Protein AF-A0AAU4DYB0-F1 (afdb_monomer)

Mean predicted aligned error: 20.47 Å

pLDDT: mean 77.3, std 21.31, range [27.08, 97.44]

Radius of gyration: 30.32 Å; Cα contacts (8 Å, |Δi|>4): 543; chains: 1; bounding box: 89×80×76 Å

Sequence (434 aa):
MTATPPLADAPSQAGVGPLWAEAFLGAVAAAVGSHRTRLEATRKMPHTAYTGQLDTSRPGQLLCSVTLPGAPKARTTIVVGALTETQWDEVAAALPAHPGILGAVQTGRVHLGLLEPKHTAGHPLLPTEFSFDCTAHPAAAAGPGGFFCQHAAVLAHALASRIRQQPAALLTLRGCSQGRLQAKVRTARLSAGAPRPRPAVAAPAPTAADKLVPHPSSGTTREPEMVPPPGSVPAALLFQQWQPAPTGGYEAALPTAPVLPPPVPGVSPALDTIVADAAARARAALSSRTIEVGLTPLTDAIRHLATPQGARLADDVAERLGRTPAEVRRLVVAHRHGGPAGVQAADSLAEADPESVAAAAAAITAAQPTARGSLTAEGNALTAGGAQVRLGHDGRWHPFVAIHGGSWQPVAGASAEPATAFRAARTARLAAPR

Foldseek 3Di:
DDDDDDDDDFDDQLVLLLVLLVVLLVLVCVQQPPCNVLLVVLLPPDLVQWDDDFDLVDAQKTWTWGHDVPDDIKIKIKGFAADDPVLLLQQLLLQVVPVVQLVQLLVLHHGPCLQPCNSRNNDHLRGNAIAMDMPVQDCVNADPRGDCDSRVSSSSSNQSVVSSVPVQSSVSNNPAGSVRSNVSNVVSCVVVVPPDDDDDDDDDDDDDDDDDDDDDDDDDDDDDDDDDDPPDDDVVVVVVPDDDDDPPDDPDPPPDDPPDPDDDPPDDPCPVVVVVVVVVQVVVCVVVVDHPPDQDPLLVLLVSCLDPVSVVCLCVVCVVVVHDSVLSVLLNVLCVAPNSQSSVQQPDAAADDPVVVVVLVVLLCVLPVVCPPQWDDDGQWIDGDQKIWGQTPVLWTWIWGADPPRHTHTDHQIGNRSNRSSVRRVVVNVVDDD

Secondary structure (DSSP, 8-state):
--PPPPPPPPPPHHHHHHHHHHHHHHHHHHHTGGGHHHHHHHTTS-GGGB-S--EEEETTEEEEEE--TTS--EEEEEEE-PPPHHHHHHHHHHGGG-HHHHHHHHTT---GGGGSGGGTTT--SS-S-EEEEETTB-GGGSBTTB---HHHHHHHHHHHHHHHH-THHHHHHTT--HHHHHHHHHHHHHHHT-----PPP---------------------PPP-PPPTTPPPHHHHHHT-PPPP---------PPP-PPP--TTS-TTHHHHHHHHHHHHHHHHHHS-------HHHHHHHHHTSTTGGGGHHHHHHHTT--HHHHHHHHHHHHHHHHHHHHHHH-PPP--HHHHHHHHHHHHHH-GGGTTT-EEETTEEEETTEEEEE-TTS-EEEEEE-TTS-EEE-S--BSSHHHHHHHHHHHHHHS--

Structure (mmCIF, N/CA/C/O backbone):
data_AF-A0AAU4DYB0-F1
#
_entry.id   AF-A0AAU4DYB0-F1
#
loop_
_atom_site.group_PDB
_atom_site.id
_atom_site.type_symbol
_atom_site.label_atom_id
_atom_site.label_alt_id
_atom_site.label_comp_id
_atom_site.label_asym_id
_atom_site.label_entity_id
_atom_site.label_seq_id
_atom_site.pdbx_PDB_ins_code
_atom_site.Cartn_x
_atom_site.Cartn_y
_atom_site.Cartn_z
_atom_site.occupancy
_atom_site.B_iso_or_equiv
_atom_site.auth_seq_id
_atom_site.auth_comp_id
_atom_site.auth_asym_id
_atom_site.auth_atom_id
_atom_site.pdbx_PDB_model_num
ATOM 1 N N . MET A 1 1 ? 25.338 -52.868 -13.876 1.00 38.69 1 MET A N 1
ATOM 2 C CA . MET A 1 1 ? 24.419 -52.101 -13.008 1.00 38.69 1 MET A CA 1
ATOM 3 C C . MET A 1 1 ? 25.255 -51.123 -12.206 1.00 38.69 1 MET A C 1
ATOM 5 O O . MET A 1 1 ? 26.167 -51.566 -11.525 1.00 38.69 1 MET A O 1
ATOM 9 N N . THR A 1 2 ? 24.970 -49.830 -12.298 1.00 32.09 2 THR A N 1
ATOM 10 C CA . THR A 1 2 ? 25.638 -48.770 -11.528 1.00 32.09 2 THR A CA 1
ATOM 11 C C . THR A 1 2 ? 24.550 -47.785 -11.127 1.00 32.09 2 THR A C 1
ATOM 13 O O . THR A 1 2 ? 23.931 -47.166 -11.989 1.00 32.09 2 THR A O 1
ATOM 16 N N . ALA A 1 3 ? 24.225 -47.740 -9.836 1.00 29.42 3 ALA A N 1
ATOM 17 C CA . ALA A 1 3 ? 23.073 -46.991 -9.350 1.00 29.42 3 ALA A CA 1
ATOM 18 C C . ALA A 1 3 ? 23.334 -45.481 -9.405 1.00 29.42 3 ALA A C 1
ATOM 20 O O . ALA A 1 3 ? 24.385 -45.005 -8.977 1.00 29.42 3 ALA A O 1
ATOM 21 N N . THR A 1 4 ? 22.357 -44.729 -9.910 1.00 27.08 4 THR A N 1
ATOM 22 C CA . THR A 1 4 ? 22.338 -43.267 -9.823 1.00 27.08 4 THR A CA 1
ATOM 23 C C . THR A 1 4 ? 22.327 -42.854 -8.345 1.00 27.08 4 THR A C 1
ATOM 25 O O . THR A 1 4 ? 21.525 -43.408 -7.589 1.00 27.08 4 THR A O 1
ATOM 28 N N . PRO A 1 5 ? 23.168 -41.901 -7.899 1.00 32.38 5 PRO A N 1
ATOM 29 C CA . PRO A 1 5 ? 23.032 -41.349 -6.556 1.00 32.38 5 PRO A CA 1
ATOM 30 C C . PRO A 1 5 ? 21.664 -40.656 -6.424 1.00 32.38 5 PRO A C 1
ATOM 32 O O . PRO A 1 5 ? 21.188 -40.069 -7.402 1.00 32.38 5 PRO A O 1
ATOM 35 N N . PRO A 1 6 ? 21.012 -40.701 -5.248 1.00 30.92 6 PRO A N 1
ATOM 36 C CA . PRO A 1 6 ? 19.753 -39.995 -5.048 1.00 30.92 6 PRO A CA 1
ATOM 37 C C . PRO A 1 6 ? 19.954 -38.492 -5.268 1.00 30.92 6 PRO A C 1
ATOM 39 O O . PRO A 1 6 ? 20.982 -37.930 -4.880 1.00 30.92 6 PRO A O 1
ATOM 42 N N . LEU A 1 7 ? 18.967 -37.828 -5.880 1.00 34.56 7 LEU A N 1
ATOM 43 C CA . LEU A 1 7 ? 18.946 -36.366 -5.909 1.00 34.56 7 LEU A CA 1
ATOM 44 C C . LEU A 1 7 ? 18.935 -35.869 -4.461 1.00 34.56 7 LEU A C 1
ATOM 46 O O . LEU A 1 7 ? 18.118 -36.329 -3.666 1.00 34.56 7 LEU A O 1
ATOM 50 N N . ALA A 1 8 ? 19.828 -34.935 -4.133 1.00 35.34 8 ALA A N 1
ATOM 51 C CA . ALA A 1 8 ? 19.857 -34.323 -2.811 1.00 35.34 8 ALA A CA 1
ATOM 52 C C . ALA A 1 8 ? 18.489 -33.699 -2.493 1.00 35.34 8 ALA A C 1
ATOM 54 O O . ALA A 1 8 ? 17.951 -32.948 -3.315 1.00 35.34 8 ALA A O 1
ATOM 55 N N . ASP A 1 9 ? 17.941 -34.018 -1.317 1.00 35.91 9 ASP A N 1
ATOM 56 C CA . ASP A 1 9 ? 16.615 -33.562 -0.906 1.00 35.91 9 ASP A CA 1
ATOM 57 C C . ASP A 1 9 ? 16.489 -32.043 -1.036 1.00 35.91 9 ASP A C 1
ATOM 59 O O . ASP A 1 9 ? 17.274 -31.273 -0.472 1.00 35.91 9 ASP A O 1
ATOM 63 N N . ALA A 1 10 ? 15.473 -31.604 -1.783 1.00 45.34 10 ALA A N 1
ATOM 64 C CA . ALA A 1 10 ? 15.176 -30.188 -1.918 1.00 45.34 10 ALA A CA 1
ATOM 65 C C . ALA A 1 10 ? 14.895 -29.616 -0.515 1.00 45.34 10 ALA A C 1
ATOM 67 O O . ALA A 1 10 ? 14.030 -30.149 0.190 1.00 45.34 10 ALA A O 1
ATOM 68 N N . PRO A 1 11 ? 15.600 -28.553 -0.082 1.00 45.78 11 PRO A N 1
ATOM 69 C CA . PRO A 1 11 ? 15.530 -28.102 1.298 1.00 45.78 11 PRO A CA 1
ATOM 70 C C . PRO A 1 11 ? 14.094 -27.748 1.672 1.00 45.78 11 PRO A C 1
ATOM 72 O O . PRO A 1 11 ? 13.383 -27.075 0.918 1.00 45.78 11 PRO A O 1
ATOM 75 N N . SER A 1 12 ? 13.680 -28.204 2.857 1.00 48.53 12 SER A N 1
ATOM 76 C CA . SER A 1 12 ? 12.345 -27.936 3.388 1.00 48.53 12 SER A CA 1
ATOM 77 C C . SER A 1 12 ? 12.027 -26.437 3.328 1.00 48.53 12 SER A C 1
ATOM 79 O O . SER A 1 12 ? 12.914 -25.589 3.446 1.00 48.53 12 SER A O 1
ATOM 81 N N . GLN A 1 13 ? 10.752 -26.087 3.148 1.00 55.53 13 GLN A N 1
ATOM 82 C CA . GLN A 1 13 ? 10.346 -24.701 2.865 1.00 55.53 13 GLN A CA 1
ATOM 83 C C . GLN A 1 13 ? 10.822 -23.690 3.926 1.00 55.53 13 GLN A C 1
ATOM 85 O O . GLN A 1 13 ? 11.095 -22.539 3.591 1.00 55.53 13 GLN A O 1
ATOM 90 N N . ALA A 1 14 ? 10.998 -24.133 5.176 1.00 54.62 14 ALA A N 1
ATOM 91 C CA . ALA A 1 14 ? 11.567 -23.336 6.262 1.00 54.62 14 ALA A CA 1
ATOM 92 C C . ALA A 1 14 ? 13.021 -22.879 5.998 1.00 54.62 14 ALA A C 1
ATOM 94 O O . ALA A 1 14 ? 13.409 -21.792 6.420 1.00 54.62 14 ALA A O 1
ATOM 95 N N . GLY A 1 15 ? 13.818 -23.672 5.272 1.00 74.75 15 GLY A N 1
ATOM 96 C CA . GLY A 1 15 ? 15.207 -23.360 4.914 1.00 74.75 15 GLY A CA 1
ATOM 97 C C . GLY A 1 15 ? 15.370 -22.424 3.709 1.00 74.75 15 GLY A C 1
ATOM 98 O O . GLY A 1 15 ? 16.432 -21.828 3.539 1.00 74.75 15 GLY A O 1
ATOM 99 N N . VAL A 1 16 ? 14.329 -22.238 2.888 1.00 85.81 16 VAL A N 1
ATOM 100 C CA . VAL A 1 16 ? 14.405 -21.394 1.678 1.00 85.81 16 VAL A CA 1
ATOM 101 C C . VAL A 1 16 ? 14.583 -19.912 2.033 1.00 85.81 16 VAL A C 1
ATOM 103 O O . VAL A 1 16 ? 15.403 -19.229 1.422 1.00 85.81 16 VAL A O 1
ATOM 106 N N . GLY A 1 17 ? 13.859 -19.415 3.041 1.00 89.25 17 GLY A N 1
ATOM 107 C CA . GLY A 1 17 ? 13.923 -18.017 3.488 1.00 89.25 17 GLY A CA 1
ATOM 108 C C . GLY A 1 17 ? 15.327 -17.536 3.881 1.00 89.25 17 GLY A C 1
ATOM 109 O O . GLY A 1 17 ? 15.797 -16.545 3.314 1.00 89.25 17 GLY A O 1
ATOM 110 N N . PRO A 1 18 ? 16.021 -18.224 4.809 1.00 93.38 18 PRO A N 1
ATOM 111 C CA . PRO A 1 18 ? 17.410 -17.941 5.168 1.00 93.38 18 PRO A CA 1
ATOM 112 C C . PRO A 1 18 ? 18.342 -17.761 3.967 1.00 93.38 18 PRO A C 1
ATOM 114 O O . PRO A 1 18 ? 19.008 -16.731 3.858 1.00 93.38 18 PRO A O 1
ATOM 117 N N . LEU A 1 19 ? 18.304 -18.707 3.028 1.00 95.06 19 LEU A N 1
ATOM 118 C CA . LEU A 1 19 ? 19.188 -18.735 1.865 1.00 95.06 19 LEU A CA 1
ATOM 119 C C . LEU A 1 19 ? 18.875 -17.620 0.851 1.00 95.06 19 LEU A C 1
ATOM 121 O O . LEU A 1 19 ? 19.802 -17.030 0.302 1.00 95.06 19 LEU A O 1
ATOM 125 N N . TRP A 1 20 ? 17.603 -17.248 0.651 1.00 95.25 20 TRP A N 1
ATOM 126 C CA . TRP A 1 20 ? 17.249 -16.064 -0.154 1.00 95.25 20 TRP A CA 1
ATOM 127 C C . TRP A 1 20 ? 17.747 -14.761 0.482 1.00 95.25 20 TRP A C 1
ATOM 129 O O . TRP A 1 20 ? 18.224 -13.870 -0.220 1.00 95.25 20 TRP A O 1
ATOM 139 N N . ALA A 1 21 ? 17.658 -14.642 1.809 1.00 94.44 21 ALA A N 1
ATOM 140 C CA . ALA A 1 21 ? 18.132 -13.466 2.533 1.00 94.44 21 ALA A CA 1
ATOM 141 C C . ALA A 1 21 ? 19.665 -13.347 2.520 1.00 94.44 21 ALA A C 1
ATOM 143 O O . ALA A 1 21 ? 20.197 -12.243 2.411 1.00 94.44 21 ALA A O 1
ATOM 144 N N . GLU A 1 22 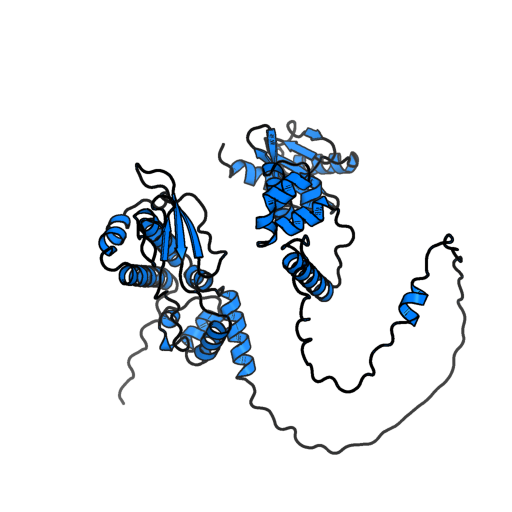? 20.377 -14.470 2.611 1.00 94.50 22 GLU A N 1
ATOM 145 C CA . GLU A 1 22 ? 21.838 -14.528 2.512 1.00 94.50 22 GLU A CA 1
ATOM 146 C C . GLU A 1 22 ? 22.332 -14.273 1.081 1.00 94.50 22 GLU A C 1
ATOM 148 O O . GLU A 1 22 ? 23.258 -13.484 0.905 1.00 94.50 22 GLU A O 1
ATOM 153 N N . ALA A 1 23 ? 21.664 -14.814 0.057 1.00 95.81 23 ALA A N 1
ATOM 154 C CA . ALA A 1 23 ? 21.957 -14.497 -1.342 1.00 95.81 23 ALA A CA 1
ATOM 155 C C . ALA A 1 23 ? 21.725 -13.007 -1.664 1.00 95.81 23 ALA A C 1
ATOM 157 O O . ALA A 1 23 ? 22.555 -12.378 -2.321 1.00 95.81 23 ALA A O 1
ATOM 158 N N . PHE A 1 24 ? 20.645 -12.409 -1.144 1.00 95.81 24 PHE A N 1
ATOM 159 C CA . PHE A 1 24 ? 20.391 -10.971 -1.268 1.00 95.81 24 PHE A CA 1
ATOM 160 C C . PHE A 1 24 ? 21.482 -10.125 -0.586 1.00 95.81 24 PHE A C 1
ATOM 162 O O . PHE A 1 24 ? 22.005 -9.195 -1.197 1.00 95.81 24 PHE A O 1
ATOM 169 N N . LEU A 1 25 ? 21.873 -10.456 0.652 1.00 94.81 25 LEU A N 1
ATOM 170 C CA . LEU A 1 25 ? 22.963 -9.752 1.339 1.00 94.81 25 LEU A CA 1
ATOM 171 C C . LEU A 1 25 ? 24.318 -9.953 0.646 1.00 94.81 25 LEU A C 1
ATOM 173 O O . LEU A 1 25 ? 25.132 -9.034 0.658 1.00 94.81 25 LEU A O 1
ATOM 177 N N . GLY A 1 26 ? 24.547 -11.103 0.006 1.00 94.38 26 GLY A N 1
ATOM 178 C CA . GLY A 1 26 ? 25.706 -11.349 -0.852 1.00 94.38 26 GLY A CA 1
ATOM 179 C C . GLY A 1 26 ? 25.736 -10.432 -2.077 1.00 94.38 26 GLY A C 1
ATOM 180 O O . GLY A 1 26 ? 26.770 -9.830 -2.357 1.00 94.38 26 GLY A O 1
ATOM 181 N N . ALA A 1 27 ? 24.596 -10.252 -2.751 1.00 94.50 27 ALA A N 1
ATOM 182 C CA . ALA A 1 27 ? 24.463 -9.325 -3.876 1.00 94.50 27 ALA A CA 1
ATOM 183 C C . ALA A 1 27 ? 24.703 -7.860 -3.456 1.00 94.50 27 ALA A C 1
ATOM 185 O O . ALA A 1 27 ? 25.480 -7.157 -4.100 1.00 94.50 27 ALA A O 1
ATOM 186 N N . VAL A 1 28 ? 24.133 -7.423 -2.322 1.00 93.94 28 VAL A N 1
ATOM 187 C CA . VAL A 1 28 ? 24.431 -6.098 -1.741 1.00 93.94 28 VAL A CA 1
ATOM 188 C C . VAL A 1 28 ? 25.923 -5.975 -1.413 1.00 93.94 28 VAL A C 1
ATOM 190 O O . VAL A 1 28 ? 26.543 -4.979 -1.772 1.00 93.94 28 VAL A O 1
ATOM 193 N N . ALA A 1 29 ? 26.524 -6.980 -0.766 1.00 92.38 29 ALA A N 1
ATOM 194 C CA . ALA A 1 29 ? 27.939 -6.970 -0.387 1.00 92.38 29 ALA A CA 1
ATOM 195 C C . ALA A 1 29 ? 28.890 -6.902 -1.595 1.00 92.38 29 ALA A C 1
ATOM 197 O O . ALA A 1 29 ? 29.950 -6.288 -1.484 1.00 92.38 29 ALA A O 1
ATOM 198 N N . ALA A 1 30 ? 28.516 -7.502 -2.729 1.00 90.69 30 ALA A N 1
ATOM 199 C CA . ALA A 1 30 ? 29.250 -7.383 -3.985 1.00 90.69 30 ALA A CA 1
ATOM 200 C C . ALA A 1 30 ? 29.138 -5.963 -4.569 1.00 90.69 30 ALA A C 1
ATOM 202 O O . ALA A 1 30 ? 30.156 -5.354 -4.889 1.00 90.69 30 ALA A O 1
ATOM 203 N N . ALA A 1 31 ? 27.924 -5.408 -4.636 1.00 88.62 31 ALA A N 1
ATOM 204 C CA . ALA A 1 31 ? 27.675 -4.088 -5.217 1.00 88.62 31 ALA A CA 1
ATOM 205 C C . ALA A 1 31 ? 28.288 -2.922 -4.415 1.00 88.62 31 ALA A C 1
ATOM 207 O O . ALA A 1 31 ? 28.724 -1.936 -5.004 1.00 88.62 31 ALA A O 1
ATOM 208 N N . VAL A 1 32 ? 28.355 -3.016 -3.079 1.00 87.88 32 VAL A N 1
ATOM 209 C CA . VAL A 1 32 ? 28.930 -1.949 -2.228 1.00 87.88 32 VAL A CA 1
ATOM 210 C C . VAL A 1 32 ? 30.454 -2.027 -2.071 1.00 87.88 32 VAL A C 1
ATOM 212 O O . VAL A 1 32 ? 31.044 -1.137 -1.456 1.00 87.88 32 VAL A O 1
ATOM 215 N N . GLY A 1 33 ? 31.091 -3.088 -2.583 1.00 85.75 33 GLY A N 1
ATOM 216 C CA . GLY A 1 33 ? 32.544 -3.270 -2.620 1.00 85.75 33 GLY A CA 1
ATOM 217 C C . GLY A 1 33 ? 33.255 -2.949 -1.299 1.00 85.75 33 GLY A C 1
ATOM 218 O O . GLY A 1 33 ? 33.073 -3.623 -0.283 1.00 85.75 33 GLY A O 1
ATOM 219 N N . SER A 1 34 ? 34.066 -1.888 -1.304 1.00 80.81 34 SER A N 1
ATOM 220 C CA . SER A 1 34 ? 34.865 -1.435 -0.154 1.00 80.81 34 SER A CA 1
ATOM 221 C C . SER A 1 34 ? 34.039 -1.060 1.085 1.00 80.81 34 SER A C 1
ATOM 223 O O . SER A 1 34 ? 34.559 -1.087 2.200 1.00 80.81 34 SER A O 1
ATOM 225 N N . HIS A 1 35 ? 32.744 -0.759 0.941 1.00 83.12 35 HIS A N 1
ATOM 226 C CA . HIS A 1 35 ? 31.862 -0.446 2.068 1.00 83.12 35 HIS A CA 1
ATOM 227 C C . HIS A 1 35 ? 31.240 -1.683 2.740 1.00 83.12 35 HIS A C 1
ATOM 229 O O . HIS A 1 35 ? 30.449 -1.537 3.676 1.00 83.12 35 HIS A O 1
ATOM 235 N N . ARG A 1 36 ? 31.610 -2.905 2.329 1.00 86.06 36 ARG A N 1
ATOM 236 C CA . ARG A 1 36 ? 31.125 -4.168 2.915 1.00 86.06 36 ARG A CA 1
ATOM 237 C C . ARG A 1 36 ? 31.266 -4.236 4.443 1.00 86.06 36 ARG A C 1
ATOM 239 O O . ARG A 1 36 ? 30.351 -4.709 5.115 1.00 86.06 36 ARG A O 1
ATOM 246 N N . THR A 1 37 ? 32.341 -3.693 5.012 1.00 87.06 37 THR A N 1
ATOM 247 C CA . THR A 1 37 ? 32.561 -3.640 6.473 1.00 87.06 37 THR A CA 1
ATOM 248 C C . THR A 1 37 ? 31.439 -2.905 7.220 1.00 87.06 37 THR A C 1
ATOM 250 O O . THR A 1 37 ? 31.092 -3.272 8.341 1.00 87.06 37 THR A O 1
ATOM 253 N N . ARG A 1 38 ? 30.798 -1.911 6.588 1.00 88.38 38 ARG A N 1
ATOM 254 C CA . ARG A 1 38 ? 29.645 -1.167 7.126 1.00 88.38 38 ARG A CA 1
ATOM 255 C C . ARG A 1 38 ? 28.355 -1.999 7.108 1.00 88.38 38 ARG A C 1
ATOM 257 O O . ARG A 1 38 ? 27.534 -1.869 8.019 1.00 88.38 38 ARG A O 1
ATOM 264 N N . LEU A 1 39 ? 28.191 -2.883 6.120 1.00 90.44 39 LEU A N 1
ATOM 265 C CA . LEU A 1 39 ? 27.115 -3.881 6.101 1.00 90.44 39 LEU A CA 1
ATOM 266 C C . LEU A 1 39 ? 27.334 -4.938 7.195 1.00 90.44 39 LEU A C 1
ATOM 268 O O . LEU A 1 39 ? 26.400 -5.303 7.900 1.00 90.44 39 LEU A O 1
ATOM 272 N N . GLU A 1 40 ? 28.566 -5.394 7.400 1.00 88.75 40 GLU A N 1
ATOM 273 C CA . GLU A 1 40 ? 28.873 -6.393 8.431 1.00 88.75 40 GLU A CA 1
ATOM 274 C C . GLU A 1 40 ? 28.734 -5.818 9.853 1.00 88.75 40 GLU A C 1
ATOM 276 O O . GLU A 1 40 ? 28.094 -6.441 10.702 1.00 88.75 40 GLU A O 1
ATOM 281 N N . ALA A 1 41 ? 29.209 -4.591 10.098 1.00 86.94 41 ALA A N 1
ATOM 282 C CA . ALA A 1 41 ? 29.061 -3.900 11.384 1.00 86.94 41 ALA A CA 1
ATOM 283 C C . ALA A 1 41 ? 27.591 -3.645 11.779 1.00 86.94 41 ALA A C 1
ATOM 285 O O . ALA A 1 41 ? 27.237 -3.713 12.956 1.00 86.94 41 ALA A O 1
ATOM 286 N N . THR A 1 42 ? 26.707 -3.397 10.806 1.00 85.56 42 THR A N 1
ATOM 287 C CA . THR A 1 42 ? 25.273 -3.170 11.065 1.00 85.56 42 THR A CA 1
ATOM 288 C C . THR A 1 42 ? 24.465 -4.446 11.301 1.00 85.56 42 THR A C 1
ATOM 290 O O . THR A 1 42 ? 23.336 -4.349 11.775 1.00 85.56 42 THR A O 1
ATOM 293 N N . ARG A 1 43 ? 25.034 -5.643 11.086 1.00 85.75 43 ARG A N 1
ATOM 294 C CA . ARG A 1 43 ? 24.346 -6.938 11.282 1.00 85.75 43 ARG A CA 1
ATOM 295 C C . ARG A 1 43 ? 23.812 -7.154 12.708 1.00 85.75 43 ARG A C 1
ATOM 297 O O . ARG A 1 43 ? 22.881 -7.931 12.893 1.00 85.75 43 ARG A O 1
ATOM 304 N N . LYS A 1 44 ? 24.405 -6.498 13.715 1.00 82.00 44 LYS A N 1
ATOM 305 C CA . LYS A 1 44 ? 23.982 -6.563 15.130 1.00 82.00 44 LYS A CA 1
ATOM 306 C C . LYS A 1 44 ? 23.033 -5.429 15.556 1.00 82.00 44 LYS A C 1
ATOM 308 O O . LYS A 1 44 ? 22.664 -5.374 16.726 1.00 82.00 44 LYS A O 1
ATOM 313 N N . MET A 1 45 ? 22.657 -4.516 14.657 1.00 79.00 45 MET A N 1
ATOM 314 C CA . MET A 1 45 ? 21.737 -3.419 14.987 1.00 79.00 45 MET A CA 1
ATOM 315 C C . MET A 1 45 ? 20.321 -3.953 15.258 1.00 79.00 45 MET A C 1
ATOM 317 O O . MET A 1 45 ? 19.893 -4.909 14.606 1.00 79.00 45 MET A O 1
ATOM 321 N N . PRO A 1 46 ? 19.567 -3.352 16.197 1.00 69.62 46 PRO A N 1
ATOM 322 C CA . PRO A 1 46 ? 18.216 -3.799 16.500 1.00 69.62 46 PRO A CA 1
ATOM 323 C C . PRO A 1 46 ? 17.278 -3.539 15.316 1.00 69.62 46 PRO A C 1
ATOM 325 O O . PRO A 1 46 ? 17.354 -2.512 14.643 1.00 69.62 46 PRO A O 1
ATOM 328 N N . HIS A 1 47 ? 16.327 -4.447 15.099 1.00 64.00 47 HIS A N 1
ATOM 329 C CA . HIS A 1 47 ? 15.322 -4.339 14.034 1.00 64.00 47 HIS A CA 1
ATOM 330 C C . HIS A 1 47 ? 14.374 -3.133 14.203 1.00 64.00 47 HIS A C 1
ATOM 332 O O . HIS A 1 47 ? 13.667 -2.782 13.267 1.00 64.00 47 HIS A O 1
ATOM 338 N N . THR A 1 48 ? 14.377 -2.475 15.366 1.00 65.06 48 THR A N 1
ATOM 339 C CA . THR A 1 48 ? 13.679 -1.205 15.631 1.00 65.06 48 THR A CA 1
ATOM 340 C C . THR A 1 48 ? 14.380 0.022 15.032 1.00 65.06 48 THR A C 1
ATOM 342 O O . THR A 1 48 ? 13.827 1.118 15.076 1.00 65.06 48 THR A O 1
ATOM 345 N N . ALA A 1 49 ? 15.570 -0.135 14.436 1.00 67.00 49 ALA A N 1
ATOM 346 C CA . ALA A 1 49 ? 16.319 0.950 13.797 1.00 67.00 49 ALA A CA 1
ATOM 347 C C . ALA A 1 49 ? 15.678 1.486 12.495 1.00 67.00 49 ALA A C 1
ATOM 349 O O . ALA A 1 49 ? 16.213 2.409 11.884 1.00 67.00 49 ALA A O 1
ATOM 350 N N . TYR A 1 50 ? 14.528 0.961 12.058 1.00 75.94 50 TYR A N 1
ATOM 351 C CA . TYR A 1 50 ? 13.680 1.590 11.042 1.00 75.94 50 TYR A CA 1
ATOM 352 C C . TYR A 1 50 ? 12.260 1.807 11.576 1.00 75.94 50 TYR A C 1
ATOM 354 O O . TYR A 1 50 ? 11.734 1.008 12.347 1.00 75.94 50 TYR A O 1
ATOM 362 N N . THR A 1 51 ? 11.641 2.924 11.189 1.00 61.66 51 THR A N 1
ATOM 363 C CA . THR A 1 51 ? 10.361 3.392 11.740 1.00 61.66 51 THR A CA 1
ATOM 364 C C . THR A 1 51 ? 9.324 3.593 10.635 1.00 61.66 51 THR A C 1
ATOM 366 O O . THR A 1 51 ? 9.075 4.711 10.174 1.00 61.66 51 THR A O 1
ATOM 369 N N . GLY A 1 52 ? 8.726 2.477 10.212 1.00 65.81 52 GLY A N 1
ATOM 370 C CA . GLY A 1 52 ? 7.666 2.399 9.205 1.00 65.81 52 GLY A CA 1
ATOM 371 C C . GLY A 1 52 ? 7.507 0.980 8.650 1.00 65.81 52 GLY A C 1
ATOM 372 O O . GLY A 1 52 ? 8.245 0.071 9.027 1.00 65.81 52 GLY A O 1
ATOM 373 N N . GLN A 1 53 ? 6.557 0.792 7.734 1.00 74.88 53 GLN A N 1
ATOM 374 C CA . GLN A 1 53 ? 6.553 -0.385 6.862 1.00 74.88 53 GLN A CA 1
ATOM 375 C C . GLN A 1 53 ? 7.620 -0.224 5.767 1.00 74.88 53 GLN A C 1
ATOM 377 O O . GLN A 1 53 ? 7.927 0.893 5.355 1.00 74.88 53 GLN A O 1
ATOM 382 N N . LEU A 1 54 ? 8.169 -1.344 5.292 1.00 80.81 54 LEU A N 1
ATOM 383 C CA . LEU A 1 54 ? 9.071 -1.380 4.139 1.00 80.81 54 LEU A CA 1
ATOM 384 C C . LEU A 1 54 ? 8.246 -1.188 2.858 1.00 80.81 54 LEU A C 1
ATOM 386 O O . LEU A 1 54 ? 7.619 -2.140 2.382 1.00 80.81 54 LEU A O 1
ATOM 390 N N . ASP A 1 55 ? 8.215 0.034 2.322 1.00 74.25 55 ASP A N 1
ATOM 391 C CA . ASP A 1 55 ? 7.440 0.329 1.118 1.00 74.25 55 ASP A CA 1
ATOM 392 C C . ASP A 1 55 ? 8.101 -0.316 -0.104 1.00 74.25 55 ASP A C 1
ATOM 394 O O . ASP A 1 55 ? 9.198 0.053 -0.516 1.00 74.25 55 ASP A O 1
ATOM 398 N N . THR A 1 56 ? 7.401 -1.307 -0.651 1.00 69.81 56 THR A N 1
ATOM 399 C CA . THR A 1 56 ? 7.744 -2.076 -1.855 1.00 69.81 56 THR A CA 1
ATOM 400 C C . THR A 1 56 ? 6.632 -1.975 -2.907 1.00 69.81 56 THR A C 1
ATOM 402 O O . THR A 1 56 ? 6.555 -2.793 -3.821 1.00 69.81 56 THR A O 1
ATOM 405 N N . SER A 1 57 ? 5.754 -0.965 -2.793 1.00 65.44 57 SER A N 1
ATOM 406 C CA . SER A 1 57 ? 4.674 -0.694 -3.757 1.00 65.44 57 SER A CA 1
ATOM 407 C C . SER A 1 57 ? 5.185 -0.279 -5.140 1.00 65.44 57 SER A C 1
ATOM 409 O O . SER A 1 57 ? 4.458 -0.378 -6.129 1.00 65.44 57 SER A O 1
ATOM 411 N N . ARG A 1 58 ? 6.444 0.164 -5.216 1.00 79.38 58 ARG A N 1
ATOM 412 C CA . ARG A 1 58 ? 7.137 0.559 -6.440 1.00 79.38 58 ARG A CA 1
ATOM 413 C C . ARG A 1 58 ? 8.125 -0.534 -6.867 1.00 79.38 58 ARG A C 1
ATOM 415 O O . ARG A 1 58 ? 9.096 -0.775 -6.148 1.00 79.38 58 ARG A O 1
ATOM 422 N N . PRO A 1 59 ? 7.945 -1.159 -8.044 1.00 86.00 59 PRO A N 1
ATOM 423 C CA . PRO A 1 59 ? 8.984 -1.977 -8.661 1.00 86.00 59 PRO A CA 1
ATOM 424 C C . PRO A 1 59 ? 10.325 -1.236 -8.694 1.00 86.00 59 PRO A C 1
ATOM 426 O O . PRO A 1 59 ? 10.391 -0.070 -9.080 1.00 86.00 59 PRO A O 1
ATOM 429 N N . GLY A 1 60 ? 11.388 -1.907 -8.262 1.00 88.75 60 GLY A N 1
ATOM 430 C CA . GLY A 1 60 ? 12.744 -1.368 -8.258 1.00 88.75 60 GLY A CA 1
ATOM 431 C C . GLY A 1 60 ? 13.060 -0.332 -7.178 1.00 88.75 60 GLY A C 1
ATOM 432 O O . GLY A 1 60 ? 14.178 0.172 -7.165 1.00 88.75 60 GLY A O 1
ATOM 433 N N . GLN A 1 61 ? 12.139 0.001 -6.265 1.00 90.81 61 GLN A N 1
ATOM 434 C CA . GLN A 1 61 ? 12.401 0.960 -5.182 1.00 90.81 61 GLN A CA 1
ATOM 435 C C . GLN A 1 61 ? 11.908 0.425 -3.835 1.00 90.81 61 GLN A C 1
ATOM 437 O O . GLN A 1 61 ? 10.724 0.148 -3.659 1.00 90.81 61 GLN A O 1
ATOM 442 N N . LEU A 1 62 ? 12.818 0.341 -2.863 1.00 90.75 62 LEU A N 1
ATOM 443 C CA . LEU A 1 62 ? 12.497 0.169 -1.449 1.00 90.75 62 LEU A CA 1
ATOM 444 C C . LEU A 1 62 ? 12.702 1.501 -0.727 1.00 90.75 62 LEU A C 1
ATOM 446 O O . LEU A 1 62 ? 13.832 1.980 -0.656 1.00 90.75 62 LEU A O 1
ATOM 450 N N . LEU A 1 63 ? 11.642 2.056 -0.138 1.00 89.38 63 LEU A N 1
ATOM 451 C CA . LEU A 1 63 ? 11.705 3.271 0.680 1.00 89.38 63 LEU A CA 1
ATOM 452 C C . LEU A 1 63 ? 11.371 2.957 2.143 1.00 89.38 63 LEU A C 1
ATOM 454 O O . LEU A 1 63 ? 10.389 2.279 2.444 1.00 89.38 63 LEU A O 1
ATOM 458 N N . CYS A 1 64 ? 12.161 3.496 3.073 1.00 90.12 64 CYS A N 1
ATOM 459 C CA . CYS A 1 64 ? 11.815 3.515 4.493 1.00 90.12 64 CYS A CA 1
ATOM 460 C C . CYS A 1 64 ? 12.409 4.748 5.193 1.00 90.12 64 CYS A C 1
ATOM 462 O O . CYS A 1 64 ? 13.258 5.452 4.646 1.00 90.12 64 CYS A O 1
ATOM 464 N N . SER A 1 65 ? 11.982 5.011 6.429 1.00 90.38 65 SER A N 1
ATOM 465 C CA . SER A 1 65 ? 12.704 5.920 7.325 1.00 90.38 65 SER A CA 1
ATOM 466 C C . SER A 1 65 ? 13.501 5.131 8.359 1.00 90.38 65 SER A C 1
ATOM 468 O O . SER A 1 65 ? 12.958 4.237 9.009 1.00 90.38 65 SER A O 1
ATOM 470 N N . VAL A 1 66 ? 14.776 5.469 8.513 1.00 89.62 66 VAL A N 1
ATOM 471 C CA . VAL A 1 66 ? 15.753 4.777 9.357 1.00 89.62 66 VAL A CA 1
ATOM 472 C C . VAL A 1 66 ? 16.204 5.728 10.468 1.00 89.62 66 VAL A C 1
ATOM 474 O O . VAL A 1 66 ? 16.422 6.916 10.230 1.00 89.62 66 VAL A O 1
ATOM 477 N N . THR A 1 67 ? 16.322 5.217 11.689 1.00 87.81 67 THR A N 1
ATOM 478 C CA . THR A 1 67 ? 16.730 5.961 12.884 1.00 87.81 67 THR A CA 1
ATOM 479 C C . THR A 1 67 ? 17.861 5.194 13.556 1.00 87.81 67 THR A C 1
ATOM 481 O O . THR A 1 67 ? 17.645 4.112 14.097 1.00 87.81 67 THR A O 1
ATOM 484 N N . LEU A 1 68 ? 19.078 5.735 13.495 1.00 85.56 68 LEU A N 1
ATOM 485 C CA . LEU A 1 68 ? 20.251 5.129 14.127 1.00 85.56 68 LEU A CA 1
ATOM 486 C C . LEU A 1 68 ? 20.451 5.687 15.548 1.00 85.56 68 LEU A C 1
ATOM 488 O O . LEU A 1 68 ? 20.077 6.834 15.804 1.00 85.56 68 LEU A O 1
ATOM 492 N N . PRO A 1 69 ? 21.070 4.926 16.471 1.00 81.19 69 PRO A N 1
ATOM 493 C CA . PRO A 1 69 ? 21.442 5.444 17.785 1.00 81.19 69 PRO A CA 1
ATOM 494 C C . PRO A 1 69 ? 22.302 6.710 17.660 1.00 81.19 69 PRO A C 1
ATOM 496 O O . PRO A 1 69 ? 23.322 6.699 16.975 1.00 81.19 69 PRO A O 1
ATOM 499 N N . GLY A 1 70 ? 21.880 7.800 18.308 1.00 77.31 70 GLY A N 1
ATOM 500 C CA . GLY A 1 70 ? 22.599 9.081 18.300 1.00 77.31 70 GLY A CA 1
ATOM 501 C C . GLY A 1 70 ? 22.505 9.905 17.007 1.00 77.31 70 GLY A C 1
ATOM 502 O O . GLY A 1 70 ? 23.187 10.921 16.913 1.00 77.31 70 GLY A O 1
ATOM 503 N N . ALA A 1 71 ? 21.680 9.518 16.025 1.00 77.94 71 ALA A N 1
ATOM 504 C CA . ALA A 1 71 ? 21.540 10.234 14.752 1.00 77.94 71 ALA A CA 1
ATOM 505 C C . ALA A 1 71 ? 20.078 10.631 14.448 1.00 77.94 71 ALA A C 1
ATOM 507 O O . ALA A 1 71 ? 19.146 9.944 14.879 1.00 77.94 71 ALA A O 1
ATOM 508 N N . PRO A 1 72 ? 19.841 11.713 13.679 1.00 80.69 72 PRO A N 1
ATOM 509 C CA . PRO A 1 72 ? 18.497 12.102 13.260 1.00 80.69 72 PRO A CA 1
ATOM 510 C C . PRO A 1 72 ? 17.861 11.056 12.331 1.00 80.69 72 PRO A C 1
ATOM 512 O O . PRO A 1 72 ? 18.539 10.370 11.569 1.00 80.69 72 PRO A O 1
ATOM 515 N N . LYS A 1 73 ? 16.526 10.968 12.358 1.00 88.19 73 LYS A N 1
ATOM 516 C CA . LYS A 1 73 ? 15.741 10.091 11.476 1.00 88.19 73 LYS A CA 1
ATOM 517 C C . LYS A 1 73 ? 15.913 10.504 10.008 1.00 88.19 73 LYS A C 1
ATOM 519 O O . LYS A 1 73 ? 15.435 11.563 9.605 1.00 88.19 73 LYS A O 1
ATOM 524 N N . ALA A 1 74 ? 16.524 9.642 9.200 1.00 88.94 74 ALA A N 1
ATOM 525 C CA . ALA A 1 74 ? 16.710 9.848 7.767 1.00 88.94 74 ALA A CA 1
ATOM 526 C C . ALA A 1 74 ? 15.669 9.070 6.947 1.00 88.94 74 ALA A C 1
ATOM 528 O O . ALA A 1 74 ? 15.289 7.957 7.313 1.00 88.94 74 ALA A O 1
ATOM 529 N N . ARG A 1 75 ? 15.238 9.601 5.797 1.00 90.12 75 ARG A N 1
ATOM 530 C CA . ARG A 1 75 ? 14.583 8.782 4.760 1.00 90.12 75 ARG A CA 1
ATOM 531 C C . ARG A 1 75 ? 15.683 8.137 3.926 1.00 90.12 75 ARG A C 1
ATOM 533 O O . ARG A 1 75 ? 16.667 8.800 3.611 1.00 90.12 75 ARG A O 1
ATOM 540 N N . THR A 1 76 ? 15.553 6.853 3.623 1.00 91.12 76 THR A N 1
ATOM 541 C CA . THR A 1 76 ? 16.566 6.077 2.897 1.00 91.12 76 THR A CA 1
ATOM 542 C C . THR A 1 76 ? 15.890 5.223 1.835 1.00 91.12 76 THR A C 1
ATOM 544 O O . THR A 1 76 ? 14.883 4.570 2.121 1.00 91.12 76 THR A O 1
ATOM 547 N N . THR A 1 77 ? 16.459 5.223 0.633 1.00 91.94 77 THR A N 1
ATOM 548 C CA . THR A 1 77 ? 15.977 4.455 -0.515 1.00 91.94 77 THR A CA 1
ATOM 549 C C . THR A 1 77 ? 17.051 3.464 -0.949 1.00 91.94 77 THR A C 1
ATOM 551 O O . THR A 1 77 ? 18.224 3.824 -1.038 1.00 91.94 77 THR A O 1
ATOM 554 N N . ILE A 1 78 ? 16.653 2.230 -1.255 1.00 93.00 78 ILE A N 1
ATOM 555 C CA . ILE A 1 78 ? 17.459 1.308 -2.063 1.00 93.00 78 ILE A CA 1
ATOM 556 C C . ILE A 1 78 ? 16.757 1.171 -3.412 1.00 93.00 78 ILE A C 1
ATOM 558 O O . ILE A 1 78 ? 15.611 0.718 -3.472 1.00 93.00 78 ILE A O 1
ATOM 562 N N . VAL A 1 79 ? 17.436 1.573 -4.482 1.00 92.38 79 VAL A N 1
ATOM 563 C CA . VAL A 1 79 ? 16.958 1.457 -5.864 1.00 92.38 79 VAL A CA 1
ATOM 564 C C . VAL A 1 79 ? 17.665 0.282 -6.535 1.00 92.38 79 VAL A C 1
ATOM 566 O O . VAL A 1 79 ? 18.869 0.117 -6.363 1.00 92.38 79 VAL A O 1
ATOM 569 N N . VAL A 1 80 ? 16.927 -0.537 -7.284 1.00 92.62 80 VAL A N 1
ATOM 570 C CA . VAL A 1 80 ? 17.428 -1.714 -8.014 1.00 92.62 80 VAL A CA 1
ATOM 571 C C . VAL A 1 80 ? 16.747 -1.822 -9.381 1.00 92.62 80 VAL A C 1
ATOM 573 O O . VAL A 1 80 ? 15.538 -1.628 -9.482 1.00 92.62 80 VAL A O 1
ATOM 576 N N . GLY A 1 81 ? 17.491 -2.151 -10.441 1.00 89.62 81 GLY A N 1
ATOM 577 C CA . GLY A 1 81 ? 16.968 -2.155 -11.819 1.00 89.62 81 GLY A CA 1
ATOM 578 C C . GLY A 1 81 ? 15.935 -3.259 -12.073 1.00 89.62 81 GLY A C 1
ATOM 579 O O . GLY A 1 81 ? 16.319 -4.393 -12.354 1.00 89.62 81 GLY A O 1
ATOM 580 N N . ALA A 1 82 ? 14.641 -2.962 -11.909 1.00 90.88 82 ALA A N 1
ATOM 581 C CA . ALA A 1 82 ? 13.539 -3.927 -12.018 1.00 90.88 82 ALA A CA 1
ATOM 582 C C . ALA A 1 82 ? 13.441 -4.592 -13.405 1.00 90.88 82 ALA A C 1
ATOM 584 O O . ALA A 1 82 ? 13.773 -3.979 -14.416 1.00 90.88 82 ALA A O 1
ATOM 585 N N . LEU A 1 83 ? 12.948 -5.835 -13.447 1.00 92.62 83 LEU A N 1
ATOM 586 C CA . LEU A 1 83 ? 12.755 -6.565 -14.703 1.00 92.62 83 LEU A CA 1
ATOM 587 C C . LEU A 1 83 ? 11.481 -6.093 -15.421 1.00 92.62 83 LEU A C 1
ATOM 589 O O . LEU A 1 83 ? 10.450 -5.850 -14.785 1.00 92.62 83 LEU A O 1
ATOM 593 N N . THR A 1 84 ? 11.554 -5.988 -16.748 1.00 91.94 84 THR A N 1
ATOM 594 C CA . THR A 1 84 ? 10.441 -5.574 -17.613 1.00 91.94 84 THR A CA 1
ATOM 595 C C . THR A 1 84 ? 9.379 -6.668 -17.753 1.00 91.94 84 THR A C 1
ATOM 597 O O . THR A 1 84 ? 9.588 -7.825 -17.384 1.00 91.94 84 THR A O 1
ATOM 600 N N . GLU A 1 85 ? 8.218 -6.315 -18.311 1.00 92.00 85 GLU A N 1
ATOM 601 C CA . GLU A 1 85 ? 7.126 -7.274 -18.515 1.00 92.00 85 GLU A CA 1
ATOM 602 C C . GLU A 1 85 ? 7.543 -8.455 -19.402 1.00 92.00 85 GLU A C 1
ATOM 604 O O . GLU A 1 85 ? 7.268 -9.602 -19.043 1.00 92.00 85 GLU A O 1
ATOM 609 N N . THR A 1 86 ? 8.266 -8.161 -20.490 1.00 93.62 86 THR A N 1
ATOM 610 C CA . THR A 1 86 ? 8.815 -9.130 -21.446 1.00 93.62 86 THR A CA 1
ATOM 611 C C . THR A 1 86 ? 9.834 -10.050 -20.784 1.00 93.62 86 THR A C 1
ATOM 613 O O . THR A 1 86 ? 9.716 -11.265 -20.899 1.00 93.62 86 THR A O 1
ATOM 616 N N . GLN A 1 87 ? 10.765 -9.499 -19.993 1.00 94.44 87 GLN A N 1
ATOM 617 C CA . GLN A 1 87 ? 11.722 -10.305 -19.225 1.00 94.44 87 GLN A CA 1
ATOM 618 C C . GLN A 1 87 ? 10.996 -11.249 -18.257 1.00 94.44 87 GLN A C 1
ATOM 620 O O . GLN A 1 87 ? 11.378 -12.406 -18.117 1.00 94.44 87 GLN A O 1
ATOM 625 N N . TRP A 1 88 ? 9.903 -10.806 -17.626 1.00 95.88 88 TRP A N 1
ATOM 626 C CA . TRP A 1 88 ? 9.085 -11.675 -16.776 1.00 95.88 88 TRP A CA 1
ATOM 627 C C . TRP A 1 88 ? 8.302 -12.754 -17.540 1.00 95.88 88 TRP A C 1
ATOM 629 O O . TRP A 1 88 ? 8.037 -13.809 -16.959 1.00 95.88 88 TRP A O 1
ATOM 639 N N . ASP A 1 89 ? 7.934 -12.528 -18.803 1.00 94.25 89 ASP A N 1
ATOM 640 C CA . ASP A 1 89 ? 7.344 -13.565 -19.663 1.00 94.25 89 ASP A CA 1
ATOM 641 C C . ASP A 1 89 ? 8.399 -14.560 -20.164 1.00 94.25 89 ASP A C 1
ATOM 643 O O . ASP A 1 89 ? 8.147 -15.762 -20.140 1.00 94.25 89 ASP A O 1
ATOM 647 N N . GLU A 1 90 ? 9.606 -14.105 -20.505 1.00 94.44 90 GLU A N 1
ATOM 648 C CA . GLU A 1 90 ? 10.755 -14.961 -20.841 1.00 94.44 90 GLU A CA 1
ATOM 649 C C . GLU A 1 90 ? 11.156 -15.856 -19.654 1.00 94.44 90 GLU A C 1
ATOM 651 O O . GLU A 1 90 ? 11.290 -17.073 -19.805 1.00 94.44 90 GLU A O 1
ATOM 656 N N . VAL A 1 91 ? 11.236 -15.289 -18.442 1.00 95.62 91 VAL A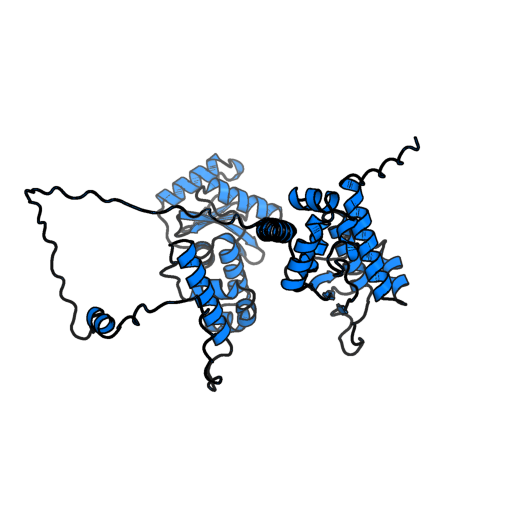 N 1
ATOM 657 C CA . VAL A 1 91 ? 11.402 -16.044 -17.185 1.00 95.62 91 VAL A CA 1
ATOM 658 C C . VAL A 1 91 ? 10.301 -17.102 -17.052 1.00 95.62 91 VAL A C 1
ATOM 660 O O . VAL A 1 91 ? 10.589 -18.268 -16.787 1.00 95.62 91 VAL A O 1
ATOM 663 N N . ALA A 1 92 ? 9.034 -16.728 -17.253 1.00 94.75 92 ALA A N 1
ATOM 664 C CA . ALA A 1 92 ? 7.906 -17.649 -17.126 1.00 94.75 92 ALA A CA 1
ATOM 665 C C . ALA A 1 92 ? 7.873 -18.744 -18.210 1.00 94.75 92 ALA A C 1
ATOM 667 O O . ALA A 1 92 ? 7.391 -19.845 -17.935 1.00 94.75 92 ALA A O 1
ATOM 668 N N . ALA A 1 93 ? 8.403 -18.466 -19.404 1.00 93.81 93 ALA A N 1
ATOM 669 C CA . ALA A 1 93 ? 8.531 -19.406 -20.514 1.00 93.81 93 ALA A CA 1
ATOM 670 C C . ALA A 1 93 ? 9.695 -20.399 -20.343 1.00 93.81 93 ALA A C 1
ATOM 672 O O . ALA A 1 93 ? 9.610 -21.513 -20.857 1.00 93.81 93 ALA A O 1
ATOM 673 N N . ALA A 1 94 ? 10.741 -20.048 -19.583 1.00 94.50 94 ALA A N 1
ATOM 674 C CA . ALA A 1 94 ? 11.840 -20.959 -19.246 1.00 94.50 94 ALA A CA 1
ATOM 675 C C . ALA A 1 94 ? 11.463 -21.989 -18.158 1.00 94.50 94 ALA A C 1
ATOM 677 O O . ALA A 1 94 ? 11.874 -23.149 -18.216 1.00 94.50 94 ALA A O 1
ATOM 678 N N . LEU A 1 95 ? 10.639 -21.600 -17.176 1.00 93.81 95 LEU A N 1
ATOM 679 C CA . LEU A 1 95 ? 10.309 -22.444 -16.016 1.00 93.81 95 LEU A CA 1
ATOM 680 C C . LEU A 1 95 ? 9.716 -23.841 -16.313 1.00 93.81 95 LEU A C 1
ATOM 682 O O . LEU A 1 95 ? 9.997 -24.753 -15.530 1.00 93.81 95 LEU A O 1
ATOM 686 N N . PRO A 1 96 ? 8.947 -24.085 -17.395 1.00 92.31 96 PRO A N 1
ATOM 687 C CA . PRO A 1 96 ? 8.523 -25.428 -17.796 1.00 92.31 96 PRO A CA 1
ATOM 688 C C . PRO A 1 96 ? 9.657 -26.449 -17.978 1.00 92.31 96 PRO A C 1
ATOM 690 O O . PRO A 1 96 ? 9.417 -27.634 -17.757 1.00 92.31 96 PRO A O 1
ATOM 693 N N . ALA A 1 97 ? 10.883 -26.019 -18.303 1.00 91.25 97 ALA A N 1
ATOM 694 C CA . ALA A 1 97 ? 12.052 -26.900 -18.415 1.00 91.25 97 ALA A CA 1
ATOM 695 C C . ALA A 1 97 ? 12.587 -27.402 -17.054 1.00 91.25 97 ALA A C 1
ATOM 697 O O . ALA A 1 97 ? 13.446 -28.284 -17.005 1.00 91.25 97 ALA A O 1
ATOM 698 N N . HIS A 1 98 ? 12.094 -26.857 -15.936 1.00 92.56 98 HIS A N 1
ATOM 699 C CA . HIS A 1 98 ? 12.622 -27.110 -14.595 1.00 92.56 98 HIS A CA 1
ATOM 700 C C . HIS A 1 98 ? 11.508 -27.576 -13.639 1.00 92.56 98 HIS A C 1
ATOM 702 O O . HIS A 1 98 ? 11.023 -26.790 -12.820 1.00 92.56 98 HIS A O 1
ATOM 708 N N . PRO A 1 99 ? 11.085 -28.857 -13.703 1.00 89.75 99 PRO A N 1
ATOM 709 C CA . PRO A 1 99 ? 9.839 -29.333 -13.091 1.00 89.75 99 PRO A CA 1
ATOM 710 C C . PRO A 1 99 ? 9.737 -29.116 -11.571 1.00 89.75 99 PRO A C 1
ATOM 712 O O . PRO A 1 99 ? 8.653 -28.805 -11.078 1.00 89.75 99 PRO A O 1
ATOM 715 N N . GLY A 1 100 ? 10.844 -29.196 -10.823 1.00 89.62 100 GLY A N 1
ATOM 716 C CA . GLY A 1 100 ? 10.855 -28.885 -9.385 1.00 89.62 100 GLY A CA 1
ATOM 717 C C . GLY A 1 100 ? 10.582 -27.405 -9.078 1.00 89.62 100 GLY A C 1
ATOM 718 O O . GLY A 1 100 ? 9.820 -27.083 -8.166 1.00 89.62 100 GLY A O 1
ATOM 719 N N . ILE A 1 101 ? 11.132 -26.497 -9.893 1.00 92.69 101 ILE A N 1
ATOM 720 C CA . ILE A 1 101 ? 10.878 -25.052 -9.789 1.00 92.69 101 ILE A CA 1
ATOM 721 C C . ILE A 1 101 ? 9.433 -24.753 -10.208 1.00 92.69 101 ILE A C 1
ATOM 723 O O . ILE A 1 101 ? 8.713 -24.037 -9.511 1.00 92.69 101 ILE A O 1
ATOM 727 N N . LEU A 1 102 ? 8.993 -25.361 -11.314 1.00 92.38 102 LEU A N 1
ATOM 728 C CA . LEU A 1 102 ? 7.646 -25.243 -11.860 1.00 92.38 102 LEU A CA 1
ATOM 729 C C . LEU A 1 102 ? 6.571 -25.647 -10.840 1.00 92.38 102 LEU A C 1
ATOM 731 O O . LEU A 1 102 ? 5.635 -24.884 -10.600 1.00 92.38 102 LEU A O 1
ATOM 735 N N . GLY A 1 103 ? 6.716 -26.825 -10.224 1.00 89.88 103 GLY A N 1
ATOM 736 C CA . GLY A 1 103 ? 5.776 -27.345 -9.231 1.00 89.88 103 GLY A CA 1
ATOM 737 C C . GLY A 1 103 ? 5.726 -26.497 -7.960 1.00 89.88 103 GLY A C 1
ATOM 738 O O . GLY A 1 103 ? 4.647 -26.277 -7.408 1.00 89.88 103 GLY A O 1
ATOM 739 N N . ALA A 1 104 ? 6.864 -25.949 -7.520 1.00 91.12 104 ALA A N 1
ATOM 740 C CA . ALA A 1 104 ? 6.903 -24.999 -6.412 1.00 91.12 104 ALA A CA 1
ATOM 741 C C . ALA A 1 104 ? 6.147 -23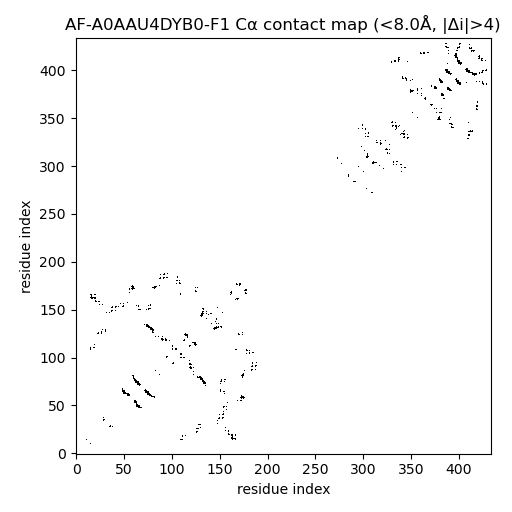.702 -6.751 1.00 91.12 104 ALA A C 1
ATOM 743 O O . ALA A 1 104 ? 5.243 -23.322 -6.007 1.00 91.12 104 ALA A O 1
ATOM 744 N N . VAL A 1 105 ? 6.438 -23.072 -7.896 1.00 92.25 105 VAL A N 1
ATOM 745 C CA . VAL A 1 105 ? 5.747 -21.843 -8.329 1.00 92.25 105 VAL A CA 1
ATOM 746 C C . VAL A 1 105 ? 4.239 -22.079 -8.447 1.00 92.25 105 VAL A C 1
ATOM 748 O O . VAL A 1 105 ? 3.471 -21.330 -7.851 1.00 92.25 105 VAL A O 1
ATOM 751 N N . GLN A 1 106 ? 3.808 -23.148 -9.127 1.00 90.88 106 GLN A N 1
ATOM 752 C CA . GLN A 1 106 ? 2.387 -23.491 -9.317 1.00 90.88 106 GLN A CA 1
ATOM 753 C C . GLN A 1 106 ? 1.618 -23.745 -8.014 1.00 90.88 106 GLN A C 1
ATOM 755 O O . GLN A 1 106 ? 0.405 -23.571 -7.988 1.00 90.88 106 GLN A O 1
ATOM 760 N N . THR A 1 107 ? 2.300 -24.142 -6.937 1.00 89.75 107 THR A N 1
ATOM 761 C CA . THR A 1 107 ? 1.684 -24.397 -5.622 1.00 89.75 107 THR A CA 1
ATOM 762 C C . THR A 1 107 ? 1.827 -23.215 -4.658 1.00 89.75 107 THR A C 1
ATOM 764 O O . THR A 1 107 ? 1.749 -23.394 -3.446 1.00 89.75 107 THR A O 1
ATOM 767 N N . GLY A 1 108 ? 2.057 -22.001 -5.172 1.00 85.81 108 GLY A N 1
ATOM 768 C CA . GLY A 1 108 ? 2.164 -20.797 -4.347 1.00 85.81 108 GLY A CA 1
ATOM 769 C C . GLY A 1 108 ? 3.434 -20.742 -3.495 1.00 85.81 108 GLY A C 1
ATOM 770 O O . GLY A 1 108 ? 3.455 -20.071 -2.463 1.00 85.81 108 GLY A O 1
ATOM 771 N N . ARG A 1 109 ? 4.515 -21.416 -3.912 1.00 88.38 109 ARG A N 1
ATOM 772 C CA . ARG A 1 109 ? 5.803 -21.463 -3.196 1.00 88.38 109 ARG A CA 1
ATOM 773 C C . ARG A 1 109 ? 6.921 -20.784 -3.990 1.00 88.38 109 ARG A C 1
ATOM 775 O O . ARG A 1 109 ? 6.770 -20.480 -5.173 1.00 88.38 109 ARG A O 1
ATOM 782 N N . VAL A 1 110 ? 8.033 -20.497 -3.318 1.00 89.12 110 VAL A N 1
ATOM 783 C CA . VAL A 1 110 ? 9.255 -19.936 -3.915 1.00 89.12 110 VAL A CA 1
ATOM 784 C C . VAL A 1 110 ? 10.361 -20.982 -3.790 1.00 89.12 110 VAL A C 1
ATOM 786 O O . VAL A 1 110 ? 10.455 -21.658 -2.769 1.00 89.12 110 VAL A O 1
ATOM 789 N N . HIS A 1 111 ? 11.181 -21.141 -4.829 1.00 92.56 111 HIS A N 1
ATOM 790 C CA . HIS A 1 111 ? 12.194 -22.194 -4.921 1.00 92.56 111 HIS A CA 1
ATOM 791 C C . HIS A 1 111 ? 13.579 -21.598 -5.187 1.00 92.56 111 HIS A C 1
ATOM 793 O O . HIS A 1 111 ? 13.707 -20.699 -6.015 1.00 92.56 111 HIS A O 1
ATOM 799 N N . LEU A 1 112 ? 14.622 -22.109 -4.522 1.00 91.19 112 LEU A N 1
ATOM 800 C CA . LEU A 1 112 ? 15.997 -21.582 -4.609 1.00 91.19 112 LEU A CA 1
ATOM 801 C C . LEU A 1 112 ? 16.541 -21.512 -6.038 1.00 91.19 112 LEU A C 1
ATOM 803 O O . LEU A 1 112 ? 17.231 -20.559 -6.376 1.00 91.19 112 LEU A O 1
ATOM 807 N N . GLY A 1 113 ? 16.163 -22.464 -6.893 1.00 91.00 113 GLY A N 1
ATOM 808 C CA . GLY A 1 113 ? 16.541 -22.464 -8.309 1.00 91.00 113 GLY A CA 1
ATOM 809 C C . GLY A 1 113 ? 16.132 -21.204 -9.090 1.00 91.00 113 GLY A C 1
ATOM 810 O O . GLY A 1 113 ? 16.721 -20.957 -10.131 1.00 91.00 113 GLY A O 1
ATOM 811 N N . LEU A 1 114 ? 15.195 -20.381 -8.602 1.00 92.88 114 LEU A N 1
ATOM 812 C CA . LEU A 1 114 ? 14.859 -19.087 -9.219 1.00 92.88 114 LEU A CA 1
ATOM 813 C C . LEU A 1 114 ? 15.957 -18.015 -9.044 1.00 92.88 114 LEU A C 1
ATOM 815 O O . LEU A 1 114 ? 15.903 -16.986 -9.705 1.00 92.88 114 LEU A O 1
ATOM 819 N N . LEU A 1 115 ? 16.929 -18.217 -8.148 1.00 92.94 115 LEU A N 1
ATOM 820 C CA . LEU A 1 115 ? 18.065 -17.301 -7.956 1.00 92.94 115 LEU A CA 1
ATOM 821 C C . LEU A 1 115 ? 19.168 -17.485 -9.013 1.00 92.94 115 LEU A C 1
ATOM 823 O O . LEU A 1 115 ? 20.078 -16.667 -9.102 1.00 92.94 115 LEU A O 1
ATOM 827 N N . GLU A 1 116 ? 19.099 -18.571 -9.779 1.00 91.88 116 GLU A N 1
ATOM 828 C CA . GLU A 1 116 ? 20.125 -19.053 -10.700 1.00 91.88 116 GLU A CA 1
ATOM 829 C C . GLU A 1 116 ? 19.724 -18.698 -12.151 1.00 91.88 116 GLU A C 1
ATOM 831 O O . GLU A 1 116 ? 18.758 -19.279 -12.660 1.00 91.88 116 GLU A O 1
ATOM 836 N N . PRO A 1 117 ? 20.424 -17.757 -12.828 1.00 91.81 117 PRO A N 1
ATOM 837 C CA . PRO A 1 117 ? 19.970 -17.159 -14.088 1.00 91.81 117 PRO A CA 1
ATOM 838 C C . PRO A 1 117 ? 19.662 -18.146 -15.219 1.00 91.81 117 PRO A C 1
ATOM 840 O O . PRO A 1 117 ? 18.784 -17.884 -16.043 1.00 91.81 117 PRO A O 1
ATOM 843 N N . LYS A 1 118 ? 20.329 -19.310 -15.260 1.00 91.50 118 LYS A N 1
ATOM 844 C CA . LYS A 1 118 ? 20.080 -20.327 -16.301 1.00 91.50 118 LYS A CA 1
ATOM 845 C C . LYS A 1 118 ? 18.664 -20.918 -16.256 1.00 91.50 118 LYS A C 1
ATOM 847 O O . LYS A 1 118 ? 18.212 -21.459 -17.257 1.00 91.50 118 LYS A O 1
ATOM 852 N N . HIS A 1 119 ? 17.956 -20.791 -15.129 1.00 92.44 119 HIS A N 1
ATOM 853 C CA . HIS A 1 119 ? 16.563 -21.226 -14.983 1.00 92.44 119 HIS A CA 1
ATOM 854 C C . HIS A 1 119 ? 15.536 -20.115 -15.263 1.00 92.44 119 HIS A C 1
ATOM 856 O O . HIS A 1 119 ? 14.330 -20.365 -15.226 1.00 92.44 119 HIS A O 1
ATOM 862 N N . THR A 1 120 ? 15.997 -18.883 -15.498 1.00 92.94 120 THR A N 1
ATOM 863 C CA . THR A 1 120 ? 15.176 -17.666 -15.602 1.00 92.94 120 THR A CA 1
ATOM 864 C C . THR A 1 120 ? 15.483 -16.889 -16.889 1.00 92.94 120 THR A C 1
ATOM 866 O O . THR A 1 120 ? 15.489 -15.661 -16.902 1.00 92.94 120 THR A O 1
ATOM 869 N N . ALA A 1 121 ? 15.752 -17.619 -17.980 1.00 93.19 121 ALA A N 1
ATOM 870 C CA . ALA A 1 121 ? 16.099 -17.090 -19.309 1.00 93.19 121 ALA A CA 1
ATOM 871 C C . ALA A 1 121 ? 17.326 -16.147 -19.338 1.00 93.19 121 ALA A C 1
ATOM 873 O O . ALA A 1 121 ? 17.458 -15.316 -20.229 1.00 93.19 121 ALA A O 1
ATOM 874 N N . GLY A 1 122 ? 18.234 -16.270 -18.364 1.00 92.31 122 GLY A N 1
ATOM 875 C CA . GLY A 1 122 ? 19.391 -15.386 -18.194 1.00 92.31 122 GLY A CA 1
ATOM 876 C C . GLY A 1 122 ? 19.118 -14.143 -17.342 1.00 92.31 122 GLY A C 1
ATOM 877 O O . GLY A 1 122 ? 20.070 -13.478 -16.941 1.00 92.31 122 GLY A O 1
ATOM 878 N N . HIS A 1 123 ? 17.860 -13.847 -16.992 1.00 94.25 123 HIS A N 1
ATOM 879 C CA . HIS A 1 123 ? 17.499 -12.665 -16.200 1.00 94.25 123 HIS A CA 1
ATOM 880 C C . HIS A 1 123 ? 17.702 -12.919 -14.699 1.00 94.25 123 HIS A C 1
ATOM 882 O O . HIS A 1 123 ? 16.989 -13.748 -14.122 1.00 94.25 123 HIS A O 1
ATOM 888 N N . PRO A 1 124 ? 18.634 -12.222 -14.019 1.00 92.81 124 PRO A N 1
ATOM 889 C CA . PRO A 1 124 ? 18.886 -12.445 -12.602 1.00 92.81 124 PRO A CA 1
ATOM 890 C C . PRO A 1 124 ? 17.760 -11.859 -11.732 1.00 92.81 124 PRO A C 1
ATOM 892 O O . PRO A 1 124 ? 17.370 -10.690 -11.853 1.00 92.81 124 PRO A O 1
ATOM 895 N N . LEU A 1 125 ? 17.241 -12.679 -10.810 1.00 93.06 125 LEU A N 1
ATOM 896 C CA . LEU A 1 125 ? 16.257 -12.236 -9.812 1.00 93.06 125 LEU A CA 1
ATOM 897 C C . LEU A 1 125 ? 16.917 -11.599 -8.578 1.00 93.06 125 LEU A C 1
ATOM 899 O O . LEU A 1 125 ? 16.289 -10.791 -7.896 1.00 93.06 125 LEU A O 1
ATOM 903 N N . LEU A 1 126 ? 18.190 -11.906 -8.317 1.00 94.31 126 LEU A N 1
ATOM 904 C CA . LEU A 1 126 ? 19.040 -11.076 -7.464 1.00 94.31 126 LEU A CA 1
ATOM 905 C C . LEU A 1 126 ? 19.386 -9.787 -8.232 1.00 94.31 126 LEU A C 1
ATOM 907 O O . LEU A 1 126 ? 19.783 -9.881 -9.393 1.00 94.31 126 LEU A O 1
ATOM 911 N N . PRO A 1 127 ? 19.256 -8.589 -7.635 1.00 91.62 127 PRO A N 1
ATOM 912 C CA . PRO A 1 127 ? 19.778 -7.378 -8.251 1.00 91.62 127 PRO A CA 1
ATOM 913 C C . PRO A 1 127 ? 21.300 -7.453 -8.389 1.00 91.62 127 PRO A C 1
ATOM 915 O O . PRO A 1 127 ? 21.993 -7.781 -7.429 1.00 91.62 127 PRO A O 1
ATOM 918 N N . THR A 1 128 ? 21.810 -7.125 -9.572 1.00 87.62 128 THR A N 1
ATOM 919 C CA . THR A 1 128 ? 23.239 -6.893 -9.830 1.00 87.62 128 THR A CA 1
ATOM 920 C C . THR A 1 128 ? 23.639 -5.459 -9.489 1.00 87.62 128 THR A C 1
ATOM 922 O O . THR A 1 128 ? 24.723 -5.217 -8.969 1.00 87.62 128 THR A O 1
ATOM 925 N N . GLU A 1 129 ? 22.735 -4.515 -9.750 1.00 86.69 129 GLU A N 1
ATOM 926 C CA . GLU A 1 129 ? 22.927 -3.077 -9.584 1.00 86.69 129 GLU A CA 1
ATOM 927 C C . GLU A 1 129 ? 22.051 -2.529 -8.456 1.00 86.69 129 GLU A C 1
ATOM 929 O O . GLU A 1 129 ? 20.874 -2.886 -8.324 1.00 86.69 129 GLU A O 1
ATOM 934 N N . PHE A 1 130 ? 22.636 -1.627 -7.668 1.00 90.69 130 PHE A N 1
ATOM 935 C CA . PHE A 1 130 ? 21.998 -0.945 -6.549 1.00 90.69 130 PHE A CA 1
ATOM 936 C C . PHE A 1 130 ? 22.395 0.536 -6.551 1.00 90.69 130 PHE A C 1
ATOM 938 O O . PHE A 1 130 ? 23.559 0.856 -6.787 1.00 90.69 130 PHE A O 1
ATOM 945 N N . SER A 1 131 ? 21.457 1.423 -6.214 1.00 89.50 131 SER A N 1
ATOM 946 C CA . SER A 1 131 ? 21.743 2.818 -5.855 1.00 89.50 131 SER A CA 1
ATOM 947 C C . SER A 1 131 ? 21.135 3.162 -4.492 1.00 89.50 131 SER A C 1
ATOM 949 O O . SER A 1 131 ? 20.116 2.586 -4.093 1.00 89.50 131 SER A O 1
ATOM 951 N N . PHE A 1 132 ? 21.790 4.062 -3.754 1.00 90.38 132 PHE A N 1
ATOM 952 C CA . PHE A 1 132 ? 21.534 4.307 -2.331 1.00 90.38 132 PHE A CA 1
ATOM 953 C C . PHE A 1 132 ? 21.345 5.796 -2.008 1.00 90.38 132 PHE A C 1
ATOM 955 O O . PHE A 1 132 ? 22.316 6.513 -1.755 1.00 90.38 132 PHE A O 1
ATOM 962 N N . ASP A 1 133 ? 20.090 6.241 -1.935 1.00 88.38 133 ASP A N 1
ATOM 963 C CA . ASP A 1 133 ? 19.740 7.605 -1.522 1.00 88.38 133 ASP A CA 1
ATOM 964 C C . ASP A 1 133 ? 19.494 7.685 -0.012 1.00 88.38 133 ASP A C 1
ATOM 966 O O . ASP A 1 133 ? 18.863 6.805 0.581 1.00 88.38 133 ASP A O 1
ATOM 970 N N . CYS A 1 134 ? 19.928 8.771 0.631 1.00 89.12 134 CYS A N 1
ATOM 971 C CA . CYS A 1 134 ? 19.661 9.008 2.048 1.00 89.12 134 CYS A CA 1
ATOM 972 C C . CYS A 1 134 ? 19.598 10.503 2.373 1.00 89.12 134 CYS A C 1
ATOM 974 O O . CYS A 1 134 ? 20.527 11.241 2.070 1.00 89.12 134 CYS A O 1
ATOM 976 N N . THR A 1 135 ? 18.554 10.967 3.067 1.00 88.88 135 THR A N 1
ATOM 977 C CA . THR A 1 135 ? 18.402 12.404 3.384 1.00 88.88 135 THR A CA 1
ATOM 978 C C . THR A 1 135 ? 19.443 12.945 4.370 1.00 88.88 135 THR A C 1
ATOM 980 O O . THR A 1 135 ? 19.535 14.155 4.533 1.00 88.88 135 THR A O 1
ATOM 983 N N . ALA A 1 136 ? 20.225 12.078 5.023 1.00 85.88 136 ALA A N 1
ATOM 984 C CA . ALA A 1 136 ? 21.384 12.476 5.830 1.00 85.88 136 ALA A CA 1
ATOM 985 C C . ALA A 1 136 ? 22.661 12.716 4.993 1.00 85.88 136 ALA A C 1
ATOM 987 O O . ALA A 1 136 ? 23.648 13.226 5.517 1.00 85.88 136 ALA A O 1
ATOM 988 N N . HIS A 1 137 ? 22.655 12.341 3.709 1.00 81.81 137 HIS A N 1
ATOM 989 C CA . HIS A 1 137 ? 23.785 12.449 2.787 1.00 81.81 137 HIS A CA 1
ATOM 990 C C . HIS A 1 137 ? 23.266 12.954 1.425 1.00 81.81 137 HIS A C 1
ATOM 992 O O . HIS A 1 137 ? 22.961 12.141 0.551 1.00 81.81 137 HIS A O 1
ATOM 998 N N . PRO A 1 138 ? 23.083 14.279 1.251 1.00 66.06 138 PRO A N 1
ATOM 999 C CA . PRO A 1 138 ? 22.513 14.841 0.027 1.00 66.06 138 PRO A CA 1
ATOM 1000 C C . PRO A 1 138 ? 23.369 14.505 -1.202 1.00 66.06 138 PRO A C 1
ATOM 1002 O O . PRO A 1 138 ? 24.586 14.370 -1.097 1.00 66.06 138 PRO A O 1
ATOM 1005 N N . ALA A 1 139 ? 22.732 14.417 -2.374 1.00 62.78 139 ALA A N 1
ATOM 1006 C CA . ALA A 1 139 ? 23.330 13.872 -3.598 1.00 62.78 139 ALA A CA 1
ATOM 1007 C C . ALA A 1 139 ? 24.658 14.529 -4.032 1.00 62.78 139 ALA A C 1
ATOM 1009 O O . ALA A 1 139 ? 25.488 13.865 -4.638 1.00 62.78 139 ALA A O 1
ATOM 1010 N N . ALA A 1 140 ? 24.912 15.790 -3.664 1.00 55.66 140 ALA A N 1
ATOM 1011 C CA . ALA A 1 140 ? 26.192 16.466 -3.910 1.00 55.66 140 ALA A CA 1
ATOM 1012 C C . ALA A 1 140 ? 27.408 15.814 -3.206 1.00 55.66 140 ALA A C 1
ATOM 1014 O O . ALA A 1 140 ? 28.544 16.092 -3.573 1.00 55.66 140 ALA A O 1
ATOM 1015 N N . ALA A 1 141 ? 27.182 14.953 -2.207 1.00 52.56 141 ALA A N 1
ATOM 1016 C CA . ALA A 1 141 ? 28.207 14.161 -1.520 1.00 52.56 141 ALA A CA 1
ATOM 1017 C C . ALA A 1 141 ? 28.226 12.679 -1.962 1.00 52.56 141 ALA A C 1
ATOM 1019 O O . ALA A 1 141 ? 28.863 11.849 -1.311 1.00 52.56 141 ALA A O 1
ATOM 1020 N N . ALA A 1 142 ? 27.502 12.330 -3.030 1.00 59.62 142 ALA A N 1
ATOM 1021 C CA . ALA A 1 142 ? 27.302 10.964 -3.498 1.00 59.62 142 ALA A CA 1
ATOM 1022 C C . ALA A 1 142 ? 27.714 10.803 -4.971 1.00 59.62 142 ALA A C 1
ATOM 1024 O O . ALA A 1 142 ? 27.557 11.713 -5.781 1.00 59.62 142 ALA A O 1
ATOM 1025 N N . GLY A 1 143 ? 28.244 9.629 -5.322 1.00 61.12 143 GLY A N 1
ATOM 1026 C CA . GLY A 1 143 ? 28.553 9.291 -6.714 1.00 61.12 143 GLY A CA 1
ATOM 1027 C C . GLY A 1 143 ? 27.304 8.864 -7.502 1.00 61.12 143 GLY A C 1
ATOM 1028 O O . GLY A 1 143 ? 26.211 8.795 -6.938 1.00 61.12 143 GLY A O 1
ATOM 1029 N N . PRO A 1 144 ? 27.446 8.477 -8.783 1.00 57.69 144 PRO A N 1
ATOM 1030 C CA . PRO A 1 144 ? 26.323 8.031 -9.621 1.00 57.69 144 PRO A CA 1
ATOM 1031 C C . PRO A 1 144 ? 25.602 6.748 -9.141 1.00 57.69 144 PRO A C 1
ATOM 1033 O O . PRO A 1 144 ? 24.574 6.393 -9.706 1.00 57.69 144 PRO A O 1
ATOM 1036 N N . GLY A 1 145 ? 26.099 6.071 -8.095 1.00 64.38 145 GLY A N 1
ATOM 1037 C CA . GLY A 1 145 ? 25.421 4.969 -7.384 1.00 64.38 145 GLY A CA 1
ATOM 1038 C C . GLY A 1 145 ? 24.884 5.342 -5.989 1.00 64.38 145 GLY A C 1
ATOM 1039 O O . GLY A 1 145 ? 24.629 4.462 -5.164 1.00 64.38 145 GLY A O 1
ATOM 1040 N N . GLY A 1 146 ? 24.770 6.634 -5.673 1.00 75.62 146 GLY A N 1
ATOM 1041 C CA . GLY A 1 146 ? 24.405 7.107 -4.337 1.00 75.62 146 GLY A CA 1
ATOM 1042 C C . GLY A 1 146 ? 25.543 6.958 -3.316 1.00 75.62 146 GLY A C 1
ATOM 1043 O O . GLY A 1 146 ? 26.725 6.931 -3.670 1.00 75.62 146 GLY A O 1
ATOM 1044 N N . PHE A 1 147 ? 25.198 6.884 -2.028 1.00 83.00 147 PHE A N 1
ATOM 1045 C CA . PHE A 1 147 ? 26.159 6.688 -0.936 1.00 83.00 147 PHE A CA 1
ATOM 1046 C C . PHE A 1 147 ? 25.662 5.637 0.063 1.00 83.00 147 PHE A C 1
ATOM 1048 O O . PHE A 1 147 ? 24.678 5.835 0.782 1.00 83.00 147 PHE A O 1
ATOM 1055 N N . PHE A 1 148 ? 26.389 4.518 0.159 1.00 88.56 148 PHE A N 1
ATOM 1056 C CA . PHE A 1 148 ? 26.059 3.410 1.059 1.00 88.56 148 PHE A CA 1
ATOM 1057 C C . PHE A 1 148 ? 26.377 3.744 2.528 1.00 88.56 148 PHE A C 1
ATOM 1059 O O . PHE A 1 148 ? 27.369 3.308 3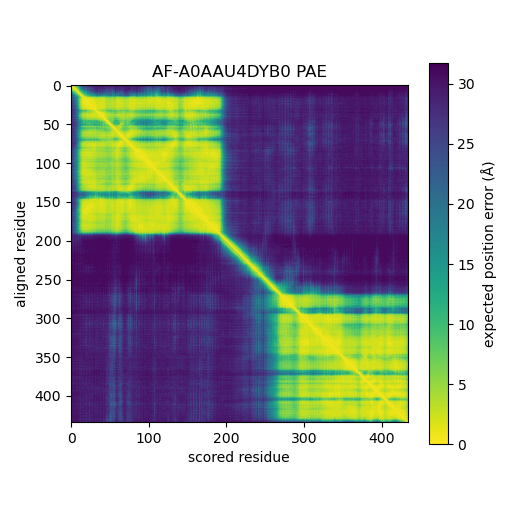.118 1.00 88.56 148 PHE A O 1
ATOM 1066 N N . CYS A 1 149 ? 25.535 4.580 3.125 1.00 90.75 149 CYS A N 1
ATOM 1067 C CA . CYS A 1 149 ? 25.595 4.986 4.524 1.00 90.75 149 CYS A CA 1
ATOM 1068 C C . CYS A 1 149 ? 25.126 3.884 5.492 1.00 90.75 149 CYS A C 1
ATOM 1070 O O . CYS A 1 149 ? 24.574 2.856 5.099 1.00 90.75 149 CYS A O 1
ATOM 1072 N N . GLN A 1 150 ? 25.296 4.117 6.797 1.00 90.25 150 GLN A N 1
ATOM 1073 C CA . GLN A 1 150 ? 24.828 3.187 7.832 1.00 90.25 150 GLN A CA 1
ATOM 1074 C C . GLN A 1 150 ? 23.297 3.002 7.798 1.00 90.25 150 GLN A C 1
ATOM 1076 O O . GLN A 1 150 ? 22.811 1.909 8.085 1.00 90.25 150 GLN A O 1
ATOM 1081 N N . HIS A 1 151 ? 22.539 4.022 7.370 1.00 91.81 151 HIS A N 1
ATOM 1082 C CA . HIS A 1 151 ? 21.093 3.904 7.169 1.00 91.81 151 HIS A CA 1
ATOM 1083 C C . HIS A 1 151 ? 20.744 2.919 6.037 1.00 91.81 151 HIS A C 1
ATOM 1085 O O . HIS A 1 151 ? 19.870 2.071 6.209 1.00 91.81 151 HIS A O 1
ATOM 1091 N N . ALA A 1 152 ? 21.464 2.977 4.909 1.00 91.88 152 ALA A N 1
ATOM 1092 C CA . ALA A 1 152 ? 21.286 2.061 3.779 1.00 91.88 152 ALA A CA 1
ATOM 1093 C C . ALA A 1 152 ? 21.648 0.616 4.154 1.00 91.88 152 ALA A C 1
ATOM 1095 O O . ALA A 1 152 ? 20.938 -0.318 3.786 1.00 91.88 152 ALA A O 1
ATOM 1096 N N . ALA A 1 153 ? 22.694 0.434 4.961 1.00 92.44 153 ALA A N 1
ATOM 1097 C CA . ALA A 1 153 ? 23.084 -0.871 5.482 1.00 92.44 153 ALA A CA 1
ATOM 1098 C C . ALA A 1 153 ? 22.026 -1.477 6.432 1.00 92.44 153 ALA A C 1
ATOM 1100 O O . ALA A 1 153 ? 21.684 -2.652 6.306 1.00 92.44 153 ALA A O 1
ATOM 1101 N N . VAL A 1 154 ? 21.431 -0.673 7.324 1.00 92.31 154 VAL A N 1
ATOM 1102 C CA . VAL A 1 154 ? 20.293 -1.106 8.160 1.00 92.31 154 VAL A CA 1
ATOM 1103 C C . VAL A 1 154 ? 19.059 -1.430 7.311 1.00 92.31 154 VAL A C 1
ATOM 1105 O O . VAL A 1 154 ? 18.400 -2.438 7.564 1.00 92.31 154 VAL A O 1
ATOM 1108 N N . LEU A 1 155 ? 18.766 -0.645 6.269 1.00 92.44 155 LEU A N 1
ATOM 1109 C CA . LEU A 1 155 ? 17.652 -0.917 5.355 1.00 92.44 155 LEU A CA 1
ATOM 1110 C C . LEU A 1 155 ? 17.863 -2.210 4.542 1.00 92.44 155 LEU A C 1
ATOM 1112 O O . LEU A 1 155 ? 16.912 -2.966 4.339 1.00 92.44 155 LEU A O 1
ATOM 1116 N N . ALA A 1 156 ? 19.104 -2.526 4.158 1.00 93.19 156 ALA A N 1
ATOM 1117 C CA . ALA A 1 156 ? 19.449 -3.801 3.532 1.00 93.19 156 ALA A CA 1
ATOM 1118 C C . ALA A 1 156 ? 19.218 -4.993 4.482 1.00 93.19 156 ALA A C 1
ATOM 1120 O O . ALA A 1 156 ? 18.621 -5.988 4.072 1.00 93.19 156 ALA A O 1
ATOM 1121 N N . HIS A 1 157 ? 19.593 -4.886 5.764 1.00 92.75 157 HIS A N 1
ATOM 1122 C CA . HIS A 1 157 ? 19.284 -5.917 6.773 1.00 92.75 157 HIS A CA 1
ATOM 1123 C C . HIS A 1 157 ? 17.786 -6.036 7.076 1.00 92.75 157 HIS A C 1
ATOM 1125 O O . HIS A 1 157 ? 17.294 -7.144 7.305 1.00 92.75 157 HIS A O 1
ATOM 1131 N N . ALA A 1 158 ? 17.035 -4.933 7.034 1.00 91.88 158 ALA A N 1
ATOM 1132 C CA . ALA A 1 158 ? 15.580 -4.947 7.175 1.00 91.88 158 ALA A CA 1
ATOM 1133 C C . ALA A 1 158 ? 14.906 -5.686 6.003 1.00 91.88 158 ALA A C 1
ATOM 1135 O O . ALA A 1 158 ? 14.073 -6.568 6.227 1.00 91.88 158 ALA A O 1
ATOM 1136 N N . LEU A 1 159 ? 15.323 -5.408 4.761 1.00 91.88 159 LEU A N 1
ATOM 1137 C CA . LEU A 1 159 ? 14.858 -6.138 3.579 1.00 91.88 159 LEU A CA 1
ATOM 1138 C C . LEU A 1 159 ? 15.274 -7.614 3.618 1.00 91.88 159 LEU A C 1
ATOM 1140 O O . LEU A 1 159 ? 14.438 -8.480 3.378 1.00 91.88 159 LEU A O 1
ATOM 1144 N N . ALA A 1 160 ? 16.515 -7.928 3.994 1.00 93.12 160 ALA A N 1
ATOM 1145 C CA . ALA A 1 160 ? 16.966 -9.308 4.165 1.00 93.12 160 ALA A CA 1
ATOM 1146 C C . ALA A 1 160 ? 16.137 -10.053 5.227 1.00 93.12 160 ALA A C 1
ATOM 1148 O O . ALA A 1 160 ? 15.755 -11.203 5.023 1.00 93.12 160 ALA A O 1
ATOM 1149 N N . SER A 1 161 ? 15.779 -9.393 6.333 1.00 91.25 161 SER A N 1
ATOM 1150 C CA . SER A 1 161 ? 14.890 -9.957 7.358 1.00 91.25 161 SER A CA 1
ATOM 1151 C C . SER A 1 161 ? 13.475 -10.203 6.822 1.00 91.25 161 SER A C 1
ATOM 1153 O O . SER A 1 161 ? 12.870 -11.234 7.120 1.00 91.25 161 SER A O 1
ATOM 1155 N N . ARG A 1 162 ? 12.962 -9.309 5.965 1.00 90.44 162 ARG A N 1
ATOM 1156 C CA . ARG A 1 162 ? 11.675 -9.489 5.280 1.00 90.44 162 ARG A CA 1
ATOM 1157 C C . ARG A 1 162 ? 11.709 -10.638 4.271 1.00 90.44 162 ARG A C 1
ATOM 1159 O O . ARG A 1 162 ? 10.788 -11.447 4.269 1.00 90.44 162 ARG A O 1
ATOM 1166 N N . ILE A 1 163 ? 12.774 -10.758 3.478 1.00 92.19 163 ILE A N 1
ATOM 1167 C CA . ILE A 1 163 ? 13.004 -11.869 2.539 1.00 92.19 163 ILE A CA 1
ATOM 1168 C C . ILE A 1 163 ? 13.124 -13.202 3.296 1.00 92.19 163 ILE A C 1
ATOM 1170 O O . ILE A 1 163 ? 12.558 -14.201 2.857 1.00 92.19 163 ILE A O 1
ATOM 1174 N N . ARG A 1 164 ? 13.770 -13.214 4.474 1.00 92.94 164 ARG A N 1
ATOM 1175 C CA . ARG A 1 164 ? 13.896 -14.405 5.335 1.00 92.94 164 ARG A CA 1
ATOM 1176 C C . ARG A 1 164 ? 12.546 -14.949 5.805 1.00 92.94 164 ARG A C 1
ATOM 1178 O O . ARG A 1 164 ? 12.405 -16.157 5.952 1.00 92.94 164 ARG A O 1
ATOM 1185 N N . GLN A 1 165 ? 11.568 -14.070 6.022 1.00 90.69 165 GLN A N 1
ATOM 1186 C CA . GLN A 1 165 ? 10.189 -14.434 6.365 1.00 90.69 165 GLN A CA 1
ATOM 1187 C C . GLN A 1 165 ? 9.324 -14.714 5.125 1.00 90.69 165 GLN A C 1
ATOM 1189 O O . GLN A 1 165 ? 8.427 -15.551 5.173 1.00 90.69 165 GLN A O 1
ATOM 1194 N N . GLN A 1 166 ? 9.543 -13.976 4.033 1.00 91.25 166 GLN A N 1
ATOM 1195 C CA . GLN A 1 166 ? 8.718 -13.990 2.824 1.00 91.25 166 GLN A CA 1
ATOM 1196 C C . GLN A 1 166 ? 9.596 -13.799 1.570 1.00 91.25 166 GLN A C 1
ATOM 1198 O O . GLN A 1 166 ? 9.749 -12.669 1.099 1.00 91.25 166 GLN A O 1
ATOM 1203 N N . PRO A 1 167 ? 10.142 -14.879 0.972 1.00 92.12 167 PRO A N 1
ATOM 1204 C CA . PRO A 1 167 ? 11.041 -14.793 -0.189 1.00 92.12 167 PRO A CA 1
ATOM 1205 C C . PRO A 1 167 ? 10.443 -14.052 -1.392 1.00 92.12 167 PRO A C 1
A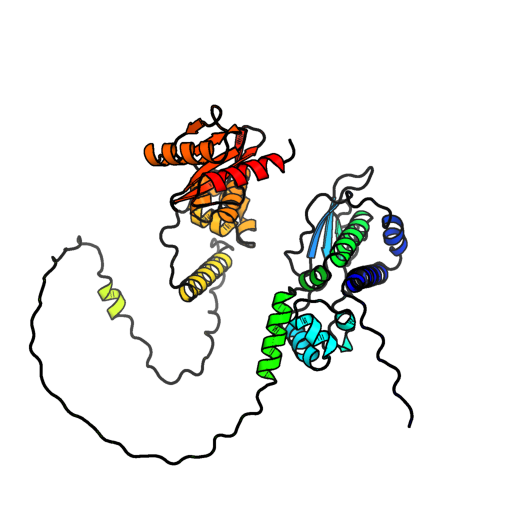TOM 1207 O O . PRO A 1 167 ? 11.143 -13.348 -2.119 1.00 92.12 167 PRO A O 1
ATOM 1210 N N . ALA A 1 168 ? 9.119 -14.143 -1.553 1.00 91.25 168 ALA A N 1
ATOM 1211 C CA . ALA A 1 168 ? 8.350 -13.429 -2.568 1.00 91.25 168 ALA A CA 1
ATOM 1212 C C . ALA A 1 168 ? 8.497 -11.895 -2.514 1.00 91.25 168 ALA A C 1
ATOM 1214 O O . ALA A 1 168 ? 8.254 -11.238 -3.523 1.00 91.25 168 ALA A O 1
ATOM 1215 N N . ALA A 1 169 ? 8.932 -11.318 -1.386 1.00 91.50 169 ALA A N 1
ATOM 1216 C CA . ALA A 1 169 ? 9.238 -9.892 -1.285 1.00 91.50 169 ALA A CA 1
ATOM 1217 C C . ALA A 1 169 ? 10.318 -9.453 -2.290 1.00 91.50 169 ALA A C 1
ATOM 1219 O O . ALA A 1 169 ? 10.229 -8.349 -2.826 1.00 91.50 169 ALA A O 1
ATOM 1220 N N . LEU A 1 170 ? 11.289 -10.324 -2.605 1.00 92.25 170 LEU A N 1
ATOM 1221 C CA . LEU A 1 170 ? 12.285 -10.028 -3.634 1.00 92.25 170 LEU A CA 1
ATOM 1222 C C . LEU A 1 170 ? 11.648 -10.015 -5.032 1.00 92.25 170 LEU A C 1
ATOM 1224 O O . LEU A 1 170 ? 11.903 -9.092 -5.795 1.00 92.25 170 LEU A O 1
ATOM 1228 N N . LEU A 1 171 ? 10.764 -10.969 -5.351 1.00 92.75 171 LEU A N 1
ATOM 1229 C CA . LEU A 1 171 ? 10.046 -11.002 -6.637 1.00 92.75 171 LEU A CA 1
ATOM 1230 C C . LEU A 1 171 ? 9.217 -9.721 -6.850 1.00 92.75 171 LEU A C 1
ATOM 1232 O O . LEU A 1 171 ? 9.306 -9.092 -7.906 1.00 92.75 171 LEU A O 1
ATOM 1236 N N . THR A 1 172 ? 8.489 -9.283 -5.816 1.00 92.38 172 THR A N 1
ATOM 1237 C CA . THR A 1 172 ? 7.733 -8.020 -5.823 1.00 92.38 172 THR A CA 1
ATOM 1238 C C . THR A 1 172 ? 8.650 -6.816 -6.058 1.00 92.38 172 THR A C 1
ATOM 1240 O O . THR A 1 172 ? 8.357 -6.004 -6.933 1.00 92.38 172 THR A O 1
ATOM 1243 N N . LEU A 1 173 ? 9.794 -6.731 -5.365 1.00 92.56 173 LEU A N 1
ATOM 1244 C CA . LEU A 1 173 ? 10.789 -5.670 -5.581 1.00 92.56 173 LEU A CA 1
ATOM 1245 C C . LEU A 1 173 ? 11.373 -5.694 -7.008 1.00 92.56 173 LEU A C 1
ATOM 1247 O O . LEU A 1 173 ? 11.632 -4.639 -7.580 1.00 92.56 173 LEU A O 1
ATOM 1251 N N . ARG A 1 174 ? 11.529 -6.875 -7.619 1.00 93.56 174 ARG A N 1
ATOM 1252 C CA . ARG A 1 174 ? 11.936 -7.048 -9.029 1.00 93.56 174 ARG A CA 1
ATOM 1253 C C . ARG A 1 174 ? 10.793 -6.802 -10.040 1.00 93.56 174 ARG A C 1
ATOM 1255 O O . ARG A 1 174 ? 11.043 -6.874 -11.241 1.00 93.56 174 ARG A O 1
ATOM 1262 N N . GLY A 1 175 ? 9.569 -6.498 -9.589 1.00 92.56 175 GLY A N 1
ATOM 1263 C CA . GLY A 1 175 ? 8.430 -6.071 -10.420 1.00 92.56 175 GLY A CA 1
ATOM 1264 C C . GLY A 1 175 ? 7.315 -7.101 -10.661 1.00 92.56 175 GLY A C 1
ATOM 1265 O O . GLY A 1 175 ? 6.340 -6.796 -11.355 1.00 92.56 175 GLY A O 1
ATOM 1266 N N . CYS A 1 176 ? 7.396 -8.304 -10.085 1.00 93.12 176 CYS A N 1
ATOM 1267 C CA . CYS A 1 176 ? 6.394 -9.352 -10.292 1.00 93.12 176 CYS A CA 1
ATOM 1268 C C . CYS A 1 176 ? 6.005 -10.027 -8.975 1.00 93.12 176 CYS A C 1
ATOM 1270 O O . CYS A 1 176 ? 6.803 -10.718 -8.347 1.00 93.12 176 CYS A O 1
ATOM 1272 N N . SER A 1 177 ? 4.751 -9.856 -8.551 1.00 92.25 177 SER A N 1
ATOM 1273 C CA . SER A 1 177 ? 4.240 -10.579 -7.385 1.00 92.25 177 SER A CA 1
ATOM 1274 C C . SER A 1 177 ? 4.191 -12.086 -7.661 1.00 92.25 177 SER A C 1
ATOM 1276 O O . SER A 1 177 ? 4.014 -12.536 -8.794 1.00 92.25 177 SER A O 1
ATOM 1278 N N . GLN A 1 178 ? 4.288 -12.899 -6.611 1.00 91.38 178 GLN A N 1
ATOM 1279 C CA . GLN A 1 178 ? 4.308 -14.358 -6.748 1.00 91.38 178 GLN A CA 1
ATOM 1280 C C . GLN A 1 178 ? 3.051 -14.924 -7.443 1.00 91.38 178 GLN A C 1
ATOM 1282 O O . GLN A 1 178 ? 3.140 -15.912 -8.173 1.00 91.38 178 GLN A O 1
ATOM 1287 N N . GLY A 1 179 ? 1.884 -14.293 -7.254 1.00 92.06 179 GLY A N 1
ATOM 1288 C CA . GLY A 1 179 ? 0.644 -14.631 -7.968 1.00 92.06 179 GLY A CA 1
ATOM 1289 C C . GLY A 1 179 ? 0.668 -14.236 -9.450 1.00 92.06 179 GLY A C 1
ATOM 1290 O O . GLY A 1 179 ? 0.128 -14.952 -10.291 1.00 92.06 179 GLY A O 1
ATOM 1291 N N . ARG A 1 180 ? 1.359 -13.143 -9.800 1.00 93.56 180 ARG A N 1
ATOM 1292 C CA . ARG A 1 180 ? 1.578 -12.726 -11.192 1.00 93.56 180 ARG A CA 1
ATOM 1293 C C . ARG A 1 180 ? 2.528 -13.679 -11.920 1.00 93.56 180 ARG A C 1
ATOM 1295 O O . ARG A 1 180 ? 2.236 -14.059 -13.049 1.00 93.56 180 ARG A O 1
ATOM 1302 N N . LEU A 1 181 ? 3.595 -14.140 -11.260 1.00 93.94 181 LEU A N 1
ATOM 1303 C CA . LEU A 1 181 ? 4.500 -15.157 -11.812 1.00 93.94 181 LEU A CA 1
ATOM 1304 C C . LEU A 1 181 ? 3.763 -16.485 -12.064 1.00 93.94 181 LEU A C 1
ATOM 1306 O O . LEU A 1 181 ? 3.895 -17.062 -13.139 1.00 93.94 181 LEU A O 1
ATOM 1310 N N . GLN A 1 182 ? 2.920 -16.927 -11.122 1.00 94.38 182 GLN A N 1
ATOM 1311 C CA . GLN A 1 182 ? 2.019 -18.074 -11.315 1.00 94.38 182 GLN A CA 1
ATOM 1312 C C . GLN A 1 182 ? 1.104 -17.904 -12.535 1.00 94.38 182 GLN A C 1
ATOM 1314 O O . GLN A 1 182 ? 0.968 -18.830 -13.336 1.00 94.38 182 GLN A O 1
ATOM 1319 N N . ALA A 1 183 ? 0.499 -16.723 -12.700 1.00 93.19 183 ALA A N 1
ATOM 1320 C CA . ALA A 1 183 ? -0.361 -16.430 -13.840 1.00 93.19 183 ALA A CA 1
ATOM 1321 C C . ALA A 1 183 ? 0.410 -16.475 -15.172 1.00 93.19 183 ALA A C 1
ATOM 1323 O O . ALA A 1 183 ? -0.036 -17.173 -16.082 1.00 93.19 183 ALA A O 1
ATOM 1324 N N . LYS A 1 184 ? 1.582 -15.825 -15.266 1.00 93.94 184 LYS A N 1
ATOM 1325 C CA . LYS A 1 184 ? 2.451 -15.871 -16.459 1.00 93.94 184 LYS A CA 1
ATOM 1326 C C . LYS A 1 184 ? 2.869 -17.305 -16.804 1.00 93.94 184 LYS A C 1
ATOM 1328 O O . LYS A 1 184 ? 2.698 -17.727 -17.942 1.00 93.94 184 LYS A O 1
ATOM 1333 N N . VAL A 1 185 ? 3.315 -18.094 -15.821 1.00 93.88 185 VAL A N 1
ATOM 1334 C CA . VAL A 1 185 ? 3.698 -19.510 -16.012 1.00 93.88 185 VAL A CA 1
ATOM 1335 C C . VAL A 1 185 ? 2.523 -20.362 -16.501 1.00 93.88 185 VAL A C 1
ATOM 1337 O O . VAL A 1 185 ? 2.700 -21.223 -17.363 1.00 93.88 185 VAL A O 1
ATOM 1340 N N . ARG A 1 186 ? 1.306 -20.125 -15.993 1.00 92.31 186 ARG A N 1
ATOM 1341 C CA . ARG A 1 186 ? 0.094 -20.795 -16.489 1.00 92.31 186 ARG A CA 1
ATOM 1342 C C . ARG A 1 186 ? -0.186 -20.426 -17.949 1.00 92.31 186 ARG A C 1
ATOM 1344 O O . ARG A 1 186 ? -0.430 -21.327 -18.744 1.00 92.31 186 ARG A O 1
ATOM 1351 N N . THR A 1 187 ? -0.107 -19.144 -18.307 1.00 90.19 187 THR A N 1
ATOM 1352 C CA . THR A 1 187 ? -0.298 -18.674 -19.689 1.00 90.19 187 THR A CA 1
ATOM 1353 C C . THR A 1 187 ? 0.756 -19.254 -20.634 1.00 90.19 187 THR A C 1
ATOM 1355 O O . THR A 1 187 ? 0.395 -19.826 -21.656 1.00 90.19 187 THR A O 1
ATOM 1358 N N . ALA A 1 188 ? 2.041 -19.214 -20.265 1.00 89.19 188 ALA A N 1
ATOM 1359 C CA . ALA A 1 188 ? 3.133 -19.764 -21.070 1.00 89.19 188 ALA A CA 1
ATOM 1360 C C . ALA A 1 188 ? 2.942 -21.263 -21.375 1.00 89.19 188 ALA A C 1
ATOM 1362 O O . ALA A 1 188 ? 3.156 -21.696 -22.506 1.00 89.19 188 ALA A O 1
ATOM 1363 N N . ARG A 1 189 ? 2.461 -22.054 -20.402 1.00 87.44 189 ARG A N 1
ATOM 1364 C CA . ARG A 1 189 ? 2.130 -23.475 -20.618 1.00 87.44 189 ARG A CA 1
ATOM 1365 C C . ARG A 1 189 ? 0.932 -23.699 -21.543 1.00 87.44 189 ARG A C 1
ATOM 1367 O O . ARG A 1 189 ? 0.911 -24.719 -22.223 1.00 87.44 189 ARG A O 1
ATOM 1374 N N . LEU A 1 190 ? -0.043 -22.789 -21.576 1.00 87.12 190 LEU A N 1
ATOM 1375 C CA . LEU A 1 190 ? -1.161 -22.859 -22.524 1.00 87.12 190 LEU A CA 1
ATOM 1376 C C . LEU A 1 190 ? -0.686 -22.527 -23.946 1.00 87.12 190 LEU A C 1
ATOM 1378 O O . LEU A 1 190 ? -0.998 -23.270 -24.870 1.00 87.12 190 LEU A O 1
ATOM 1382 N N . SER A 1 191 ? 0.142 -21.490 -24.111 1.00 78.88 191 SER A N 1
ATOM 1383 C CA . SER A 1 191 ? 0.729 -21.119 -25.409 1.00 78.88 191 SER A CA 1
ATOM 1384 C C . SER A 1 191 ? 1.668 -22.194 -25.972 1.00 78.88 191 SER A C 1
ATOM 1386 O O . SER A 1 191 ? 1.643 -22.468 -27.167 1.00 78.88 191 SER A O 1
ATOM 1388 N N . ALA A 1 192 ? 2.464 -22.848 -25.118 1.00 71.38 192 ALA A N 1
ATOM 1389 C CA . ALA A 1 192 ? 3.304 -23.986 -25.505 1.00 71.38 192 ALA A CA 1
ATOM 1390 C C . ALA A 1 192 ? 2.508 -25.294 -25.715 1.00 71.38 192 ALA A C 1
ATOM 1392 O O . ALA A 1 192 ? 3.012 -26.241 -26.314 1.00 71.38 192 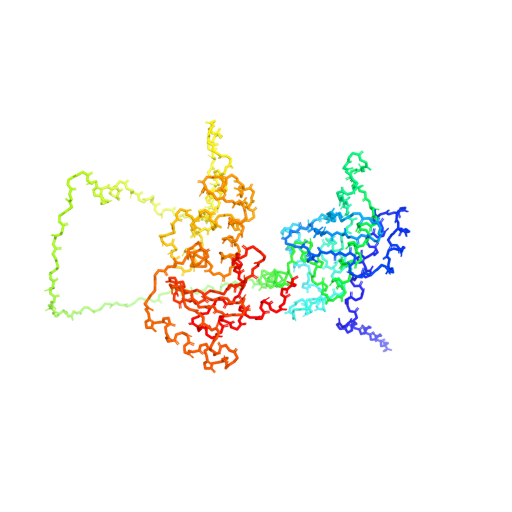ALA A O 1
ATOM 1393 N N . GLY A 1 193 ? 1.269 -25.364 -25.222 1.00 54.16 193 GLY A N 1
ATOM 1394 C CA . GLY A 1 193 ? 0.423 -26.560 -25.213 1.00 54.16 193 GLY A CA 1
ATOM 1395 C C . GLY A 1 193 ? -0.390 -26.793 -26.488 1.00 54.16 193 GLY A C 1
ATOM 1396 O O . GLY A 1 193 ? -1.398 -27.492 -26.422 1.00 54.16 193 GLY A O 1
ATOM 1397 N N . ALA A 1 194 ? 0.003 -26.206 -27.624 1.00 36.31 194 ALA A N 1
ATOM 1398 C CA . ALA A 1 194 ? -0.786 -26.182 -28.858 1.00 36.31 194 ALA A CA 1
ATOM 1399 C C . ALA A 1 194 ? -0.158 -26.969 -30.036 1.00 36.31 194 ALA A C 1
ATOM 1401 O O . ALA A 1 194 ? 0.180 -26.373 -31.064 1.00 36.31 194 ALA A O 1
ATOM 1402 N N . PRO A 1 195 ? -0.054 -28.315 -29.971 1.00 40.09 195 PRO A N 1
ATOM 1403 C CA . PRO A 1 195 ? 0.117 -29.128 -31.169 1.00 40.09 195 PRO A CA 1
ATOM 1404 C C . PRO A 1 195 ? -1.191 -29.071 -31.972 1.00 40.09 195 PRO A C 1
ATOM 1406 O O . PRO A 1 195 ? -2.103 -29.861 -31.743 1.00 40.09 195 PRO A O 1
ATOM 1409 N N . ARG A 1 196 ? -1.306 -28.084 -32.873 1.00 34.69 196 ARG A N 1
ATOM 1410 C CA . ARG A 1 196 ? -2.504 -27.793 -33.682 1.00 34.69 196 ARG A CA 1
ATOM 1411 C C . ARG A 1 196 ? -3.047 -29.073 -34.341 1.00 34.69 196 ARG A C 1
ATOM 1413 O O . ARG A 1 196 ? -2.447 -29.528 -35.318 1.00 34.69 196 ARG A O 1
ATOM 1420 N N . PRO A 1 197 ? -4.193 -29.626 -33.894 1.00 35.97 197 PRO A N 1
ATOM 1421 C CA . PRO A 1 197 ? -4.820 -30.737 -34.589 1.00 35.97 197 PRO A CA 1
ATOM 1422 C C . PRO A 1 197 ? -5.296 -30.206 -35.937 1.00 35.97 197 PRO A C 1
ATOM 1424 O O . PRO A 1 197 ? -6.142 -29.313 -35.999 1.00 35.97 197 PRO A O 1
ATOM 1427 N N . ARG A 1 198 ? -4.710 -30.706 -37.026 1.00 31.89 198 ARG A N 1
ATOM 1428 C CA . ARG A 1 198 ? -5.165 -30.411 -38.387 1.00 31.89 198 ARG A CA 1
ATOM 1429 C C . ARG A 1 198 ? -6.593 -30.955 -38.515 1.00 31.89 198 ARG A C 1
ATOM 1431 O O . ARG A 1 198 ? -6.743 -32.173 -38.413 1.00 31.89 198 ARG A O 1
ATOM 1438 N N . PRO A 1 199 ? -7.629 -30.117 -38.721 1.00 33.28 199 PRO A N 1
ATOM 1439 C CA . PRO A 1 199 ? -8.983 -30.626 -38.885 1.00 33.28 199 PRO A CA 1
ATOM 1440 C C . PRO A 1 199 ? -9.024 -31.565 -40.090 1.00 33.28 199 PRO A C 1
ATOM 1442 O O . PRO A 1 199 ? -8.530 -31.217 -41.167 1.00 33.28 199 PRO A O 1
ATOM 1445 N N . ALA A 1 200 ? -9.583 -32.760 -39.905 1.00 33.41 200 ALA A N 1
ATOM 1446 C CA . ALA A 1 200 ? -9.903 -33.627 -41.027 1.00 33.41 200 ALA A CA 1
ATOM 1447 C C . ALA A 1 200 ? -11.000 -32.956 -41.866 1.00 33.41 200 ALA A C 1
ATOM 1449 O O . ALA A 1 200 ? -11.931 -32.362 -41.319 1.00 33.41 200 ALA A O 1
ATOM 1450 N N . VAL A 1 201 ? -10.881 -33.026 -43.191 1.00 35.25 201 VAL A N 1
ATOM 1451 C CA . VAL A 1 201 ? -11.888 -32.463 -44.096 1.00 35.25 201 VAL A CA 1
ATOM 1452 C C . VAL A 1 201 ? -13.142 -33.332 -44.033 1.00 35.25 201 VAL A C 1
ATOM 1454 O O . VAL A 1 201 ? -13.082 -34.518 -44.347 1.00 35.25 201 VAL A O 1
ATOM 1457 N N . ALA A 1 202 ? -14.271 -32.729 -43.665 1.00 33.19 202 ALA A N 1
ATOM 1458 C CA . ALA A 1 202 ? -15.599 -33.316 -43.794 1.00 33.19 202 ALA A CA 1
ATOM 1459 C C . ALA A 1 202 ? -16.406 -32.507 -44.821 1.00 33.19 202 ALA A C 1
ATOM 1461 O O . ALA A 1 202 ? -16.445 -31.277 -44.754 1.00 33.19 202 ALA A O 1
ATOM 1462 N N . ALA A 1 203 ? -17.008 -33.200 -45.788 1.00 30.86 203 ALA A N 1
ATOM 1463 C CA . ALA A 1 203 ? -17.852 -32.611 -46.829 1.00 30.86 203 ALA A CA 1
ATOM 1464 C C . ALA A 1 203 ? -19.318 -32.436 -46.341 1.00 30.86 203 ALA A C 1
ATOM 1466 O O . ALA A 1 203 ? -19.674 -33.010 -45.309 1.00 30.86 203 ALA A O 1
ATOM 1467 N N . PRO A 1 204 ? -20.156 -31.618 -47.014 1.00 33.22 204 PRO A N 1
ATOM 1468 C CA . PRO A 1 204 ? -21.332 -31.000 -46.384 1.00 33.22 204 PRO A CA 1
ATOM 1469 C C . PRO A 1 204 ? -22.701 -31.590 -46.794 1.00 33.22 204 PRO A C 1
ATOM 1471 O O . PRO A 1 204 ? -22.782 -32.442 -47.675 1.00 33.22 204 PRO A O 1
ATOM 1474 N N . ALA A 1 205 ? -23.762 -30.968 -46.243 1.00 29.27 205 ALA A N 1
ATOM 1475 C CA . ALA A 1 205 ? -25.174 -30.996 -46.675 1.00 29.27 205 ALA A CA 1
ATOM 1476 C C . ALA A 1 205 ? -26.008 -32.245 -46.265 1.00 29.27 205 ALA A C 1
ATOM 1478 O O . ALA A 1 205 ? -25.422 -33.282 -45.960 1.00 29.27 205 ALA A O 1
ATOM 1479 N N . PRO A 1 206 ? -27.366 -32.171 -46.239 1.00 34.41 206 PRO A N 1
ATOM 1480 C CA . PRO A 1 206 ? -28.235 -31.082 -46.716 1.00 34.41 206 PRO A CA 1
ATOM 1481 C C . PRO A 1 206 ? -29.220 -30.484 -45.683 1.00 34.41 206 PRO A C 1
ATOM 1483 O O . PRO A 1 206 ? -29.203 -30.791 -44.495 1.00 34.41 206 PRO A O 1
ATOM 1486 N N . THR A 1 207 ? -30.059 -29.571 -46.179 1.00 34.88 207 THR A N 1
ATOM 1487 C CA . THR A 1 207 ? -31.077 -28.779 -45.473 1.00 34.88 207 THR A CA 1
ATOM 1488 C C . THR A 1 207 ? -32.451 -29.462 -45.385 1.00 34.88 207 THR A C 1
ATOM 1490 O O . THR A 1 207 ? -32.800 -30.304 -46.207 1.00 34.88 207 THR A O 1
ATOM 1493 N N . ALA A 1 208 ? -33.277 -29.003 -44.439 1.00 29.58 208 ALA A N 1
ATOM 1494 C CA . ALA A 1 208 ? -34.741 -29.102 -44.459 1.00 29.58 208 ALA A CA 1
ATOM 1495 C C . ALA A 1 208 ? -35.327 -27.844 -43.782 1.00 29.58 208 ALA A C 1
ATOM 1497 O O . ALA A 1 208 ? -34.634 -27.220 -42.976 1.00 29.58 208 ALA A O 1
ATOM 1498 N N . ALA A 1 209 ? -36.554 -27.437 -44.125 1.00 28.09 209 ALA A N 1
ATOM 1499 C CA . ALA A 1 209 ? -37.073 -26.107 -43.787 1.00 28.09 209 ALA A CA 1
ATOM 1500 C C . ALA A 1 209 ? -38.553 -26.083 -43.352 1.00 28.09 209 ALA A C 1
ATOM 1502 O O . ALA A 1 209 ? -39.320 -26.970 -43.710 1.00 28.09 209 ALA A O 1
ATOM 1503 N N . ASP A 1 210 ? -38.888 -24.997 -42.643 1.00 27.72 210 ASP A N 1
ATOM 1504 C CA . ASP A 1 210 ? -40.158 -24.242 -42.641 1.00 27.72 210 ASP A CA 1
ATOM 1505 C C . ASP A 1 210 ? -41.493 -24.931 -42.265 1.00 27.72 210 ASP A C 1
ATOM 1507 O O . ASP A 1 210 ? -41.945 -25.846 -42.950 1.00 27.72 210 ASP A O 1
ATOM 1511 N N . LYS A 1 211 ? -42.177 -24.375 -41.239 1.00 28.69 211 LYS A N 1
ATOM 1512 C CA . LYS A 1 211 ? -43.653 -24.277 -41.121 1.00 28.69 211 LYS A CA 1
ATOM 1513 C C . LYS A 1 211 ? -44.103 -23.100 -40.222 1.00 28.69 211 LYS A C 1
ATOM 1515 O O . LYS A 1 211 ? -43.941 -23.153 -39.004 1.00 28.69 211 LYS A O 1
ATOM 1520 N N . LEU A 1 212 ? -44.765 -22.101 -40.816 1.00 28.06 212 LEU A N 1
ATOM 1521 C CA . LEU A 1 212 ? -45.729 -21.168 -40.176 1.00 28.06 212 LEU A CA 1
ATOM 1522 C C . LEU A 1 212 ? -47.101 -21.886 -39.975 1.00 28.06 212 LEU A C 1
ATOM 1524 O O . LEU A 1 212 ? -47.248 -23.011 -40.452 1.00 28.06 212 LEU A O 1
ATOM 1528 N N . VAL A 1 213 ? -48.165 -21.420 -39.294 1.00 28.27 213 VAL A N 1
ATOM 1529 C CA . VAL A 1 213 ? -48.733 -20.130 -38.784 1.00 28.27 213 VAL A CA 1
ATOM 1530 C C . VAL A 1 213 ? -49.697 -20.483 -37.592 1.00 28.27 213 VAL A C 1
ATOM 1532 O O . VAL A 1 213 ? -49.785 -21.680 -37.306 1.00 28.27 213 VAL A O 1
ATOM 1535 N N . PRO A 1 214 ? -50.527 -19.604 -36.947 1.00 36.81 214 PRO A N 1
ATOM 1536 C CA . PRO A 1 214 ? -50.627 -18.125 -36.860 1.00 36.81 214 PRO A CA 1
ATOM 1537 C C . PRO A 1 214 ? -50.796 -17.568 -35.399 1.00 36.81 214 PRO A C 1
ATOM 1539 O O . PRO A 1 214 ? -50.661 -18.293 -34.418 1.00 36.81 214 PRO A O 1
ATOM 1542 N N . HIS A 1 215 ? -51.114 -16.267 -35.257 1.00 32.25 215 HIS A N 1
ATOM 1543 C CA . HIS A 1 215 ? -51.425 -15.546 -33.995 1.00 32.25 215 HIS A CA 1
ATOM 1544 C C . HIS A 1 215 ? -52.878 -15.744 -33.477 1.00 32.25 215 HIS A C 1
ATOM 1546 O O . HIS A 1 215 ? -53.696 -16.350 -34.170 1.00 32.25 215 HIS A O 1
ATOM 1552 N N . PRO A 1 216 ? -53.231 -15.192 -32.289 1.00 33.25 216 PRO A N 1
ATOM 1553 C CA . PRO A 1 216 ? -53.850 -13.848 -32.275 1.00 33.25 216 PRO A CA 1
ATOM 1554 C C . PRO A 1 216 ? -53.277 -12.862 -31.224 1.00 33.25 216 PRO A C 1
ATOM 1556 O O . PRO A 1 216 ? -52.462 -13.218 -30.378 1.00 33.25 216 PRO A O 1
ATOM 1559 N N . SER A 1 217 ? -53.698 -11.593 -31.307 1.00 28.86 217 SER A N 1
ATOM 1560 C CA . SER A 1 217 ? -53.194 -10.446 -30.522 1.00 28.86 217 SER A CA 1
ATOM 1561 C C . SER A 1 217 ? -54.088 -10.046 -29.338 1.00 28.86 217 SER A C 1
ATOM 1563 O O . SER A 1 217 ? -55.298 -10.251 -29.401 1.00 28.86 217 SER A O 1
ATOM 1565 N N . SER A 1 218 ? -53.520 -9.343 -28.341 1.00 28.02 218 SER A N 1
ATOM 1566 C CA . SER A 1 218 ? -54.016 -8.056 -27.772 1.00 28.02 218 SER A CA 1
ATOM 1567 C C . SER A 1 218 ? -53.227 -7.636 -26.519 1.00 28.02 218 SER A C 1
ATOM 1569 O O . SER A 1 218 ? -52.751 -8.499 -25.789 1.00 28.02 218 SER A O 1
ATOM 1571 N N . GLY A 1 219 ? -53.112 -6.326 -26.240 1.00 27.30 219 GLY A N 1
ATOM 1572 C CA . GLY A 1 219 ? -52.477 -5.837 -24.999 1.00 27.30 219 GLY A CA 1
ATOM 1573 C C . GLY A 1 219 ? -51.830 -4.446 -25.060 1.00 27.30 219 GLY A C 1
ATOM 1574 O O . GLY A 1 219 ? -50.685 -4.293 -24.650 1.00 27.30 219 GLY A O 1
ATOM 1575 N N . THR A 1 220 ? -52.516 -3.430 -25.591 1.00 30.44 220 THR A N 1
ATOM 1576 C CA . THR A 1 220 ? -52.001 -2.046 -25.612 1.00 30.44 220 THR A CA 1
ATOM 1577 C C . THR A 1 220 ? -52.312 -1.300 -24.313 1.00 30.44 220 THR A C 1
ATOM 1579 O O . THR A 1 220 ? -53.480 -1.018 -24.045 1.00 30.44 220 THR A O 1
ATOM 1582 N N . THR A 1 221 ? -51.280 -0.873 -23.583 1.00 30.67 221 THR A N 1
ATOM 1583 C CA . THR A 1 221 ? -51.390 0.135 -22.512 1.00 30.67 221 THR A CA 1
ATOM 1584 C C . THR A 1 221 ? -50.583 1.371 -22.905 1.00 30.67 221 THR A C 1
ATOM 1586 O O . THR A 1 221 ? -49.492 1.252 -23.459 1.00 30.67 221 THR A O 1
ATOM 1589 N N . ARG A 1 222 ? -51.142 2.561 -22.666 1.00 29.86 222 ARG A N 1
ATOM 1590 C CA . ARG A 1 222 ? -50.607 3.859 -23.101 1.00 29.86 222 ARG A CA 1
ATOM 1591 C C . ARG A 1 222 ? -50.133 4.660 -21.891 1.00 29.86 222 ARG A C 1
ATOM 1593 O O . ARG A 1 222 ? -50.946 4.963 -21.025 1.00 29.86 222 ARG A O 1
ATOM 1600 N N . GLU A 1 223 ? -48.865 5.056 -21.882 1.00 31.22 223 GLU A N 1
ATOM 1601 C CA . GLU A 1 223 ? -48.327 6.061 -20.953 1.00 31.22 223 GLU A CA 1
ATOM 1602 C C . GLU A 1 223 ? -48.204 7.444 -21.629 1.00 31.22 223 GLU A C 1
ATOM 1604 O O . GLU A 1 223 ? -48.279 7.530 -22.862 1.00 31.22 223 GLU A O 1
ATOM 1609 N N . PRO A 1 224 ? -48.142 8.545 -20.851 1.00 34.41 224 PRO A N 1
ATOM 1610 C CA . PRO A 1 224 ? -48.370 9.891 -21.373 1.00 34.41 224 PRO A CA 1
ATOM 1611 C C . PRO A 1 224 ? -47.152 10.521 -22.061 1.00 34.41 224 PRO A C 1
ATOM 1613 O O . PRO A 1 224 ? -45.999 10.316 -21.692 1.00 34.41 224 PRO A O 1
ATOM 1616 N N . GLU A 1 225 ? -47.448 11.368 -23.042 1.00 33.66 225 GLU A N 1
ATOM 1617 C CA . GLU A 1 225 ? -46.485 12.182 -23.780 1.00 33.66 225 GLU A CA 1
ATOM 1618 C C . GLU A 1 225 ? -46.078 13.412 -22.950 1.00 33.66 225 GLU A C 1
ATOM 1620 O O . GLU A 1 225 ? -46.916 14.254 -22.625 1.00 33.66 225 GLU A O 1
ATOM 1625 N N . MET A 1 226 ? -44.794 13.519 -22.590 1.00 32.47 226 MET A N 1
ATOM 1626 C CA . MET A 1 226 ? -44.268 14.629 -21.788 1.00 32.47 226 MET A CA 1
ATOM 1627 C C . MET A 1 226 ? -43.464 15.596 -22.667 1.00 32.47 226 MET A C 1
ATOM 1629 O O . MET A 1 226 ? -42.342 15.298 -23.076 1.00 32.47 226 MET A O 1
ATOM 1633 N N . VAL A 1 227 ? -44.046 16.760 -22.960 1.00 44.44 227 VAL A N 1
ATOM 1634 C CA . VAL A 1 227 ? -43.452 17.778 -23.843 1.00 44.44 227 VAL A CA 1
ATOM 1635 C C . VAL A 1 227 ? -42.287 18.500 -23.139 1.00 44.44 227 VAL A C 1
ATOM 1637 O O . VAL A 1 227 ? -42.500 19.075 -22.069 1.00 44.44 227 VAL A O 1
ATOM 1640 N N . PRO A 1 228 ? -41.063 18.516 -23.706 1.00 43.50 228 PRO A N 1
ATOM 1641 C CA . PRO A 1 228 ? -39.932 19.245 -23.134 1.00 43.50 228 PRO A CA 1
ATOM 1642 C C . PRO A 1 228 ? -40.012 20.760 -23.418 1.00 43.50 228 PRO A C 1
ATOM 1644 O O . PRO A 1 228 ? -40.585 21.172 -24.430 1.00 43.50 228 PRO A O 1
ATOM 1647 N N . PRO A 1 229 ? -39.409 21.615 -22.569 1.00 43.09 229 PRO A N 1
ATOM 1648 C CA . PRO A 1 229 ? -39.407 23.061 -22.773 1.00 43.09 229 PRO A CA 1
ATOM 1649 C C . PRO A 1 229 ? -38.558 23.490 -23.991 1.00 43.09 229 PRO A C 1
ATOM 1651 O O . PRO A 1 229 ? -37.551 22.842 -24.316 1.00 43.09 229 PRO A O 1
ATOM 1654 N N . PRO A 1 230 ? -38.928 24.604 -24.657 1.00 36.09 230 PRO A N 1
ATOM 1655 C CA . PRO A 1 230 ? -38.250 25.081 -25.859 1.00 36.09 230 PRO A CA 1
ATOM 1656 C C . PRO A 1 230 ? -36.809 25.517 -25.563 1.00 36.09 230 PRO A C 1
ATOM 1658 O O . PRO A 1 230 ? -36.548 26.232 -24.599 1.00 36.09 230 PRO A O 1
ATOM 1661 N N . GLY A 1 231 ? -35.876 25.098 -26.423 1.00 51.16 231 GLY A N 1
ATOM 1662 C CA . GLY A 1 231 ? -34.441 25.397 -26.316 1.00 51.16 231 GLY A CA 1
ATOM 1663 C C . GLY A 1 231 ? -33.547 24.163 -26.155 1.00 51.16 231 GLY A C 1
ATOM 1664 O O . GLY A 1 231 ? -32.346 24.247 -26.398 1.00 51.16 231 GLY A O 1
ATOM 1665 N N . SER A 1 232 ? -34.115 23.001 -25.816 1.00 49.41 232 SER A N 1
ATOM 1666 C CA . SER A 1 232 ? -33.386 21.727 -25.849 1.00 49.41 232 SER A CA 1
ATOM 1667 C C . SER A 1 232 ? -33.389 21.125 -27.262 1.00 49.41 232 SER A C 1
ATOM 1669 O O . SER A 1 232 ? -34.443 20.929 -27.863 1.00 49.41 232 SER A O 1
ATOM 1671 N N . VAL A 1 233 ? -32.205 20.826 -27.811 1.00 50.06 233 VAL A N 1
ATOM 1672 C CA . VAL A 1 233 ? -32.084 20.061 -29.065 1.00 50.06 233 VAL A CA 1
ATOM 1673 C C . VAL A 1 233 ? -32.318 18.580 -28.736 1.00 50.06 233 VAL A C 1
ATOM 1675 O O . VAL A 1 233 ? -31.586 18.043 -27.901 1.00 50.06 233 VAL A O 1
ATOM 1678 N N . PRO A 1 234 ? -33.295 17.887 -29.353 1.00 45.56 234 PRO A N 1
ATOM 1679 C CA . PRO A 1 234 ? -33.547 16.483 -29.049 1.00 45.56 234 PRO A CA 1
ATOM 1680 C C . PRO A 1 234 ? -32.325 15.611 -29.349 1.00 45.56 234 PRO A C 1
ATOM 1682 O O . PRO A 1 234 ? -31.778 15.663 -30.451 1.00 45.56 234 PRO A O 1
ATOM 1685 N N . ALA A 1 235 ? -31.945 14.737 -28.411 1.00 49.91 235 ALA A N 1
ATOM 1686 C CA . ALA A 1 235 ? -30.821 13.808 -28.589 1.00 49.91 235 ALA A CA 1
ATOM 1687 C C . ALA A 1 235 ? -30.968 12.918 -29.844 1.00 49.91 235 ALA A C 1
ATOM 1689 O O . ALA A 1 235 ? -29.972 12.519 -30.443 1.00 49.91 235 ALA A O 1
ATOM 1690 N N . ALA A 1 236 ? -32.204 12.677 -30.295 1.00 46.62 236 ALA A N 1
ATOM 1691 C CA . ALA A 1 236 ? -32.507 12.002 -31.555 1.00 46.62 236 ALA A CA 1
ATOM 1692 C C . ALA A 1 236 ? -31.848 12.659 -32.790 1.00 46.62 236 ALA A C 1
ATOM 1694 O O . ALA A 1 236 ? -31.432 11.944 -33.698 1.00 46.62 236 ALA A O 1
ATOM 1695 N N . LEU A 1 237 ? -31.696 13.991 -32.822 1.00 46.41 237 LEU A N 1
ATOM 1696 C CA . LEU A 1 237 ? -31.041 14.691 -33.937 1.00 46.41 237 LEU A CA 1
ATOM 1697 C C . LEU A 1 237 ? -29.515 14.513 -33.930 1.00 46.41 237 LEU A C 1
ATOM 1699 O O . LEU A 1 237 ? -28.913 14.427 -34.997 1.00 46.41 237 LEU A O 1
ATOM 1703 N N . LEU A 1 238 ? -28.896 14.386 -32.749 1.00 49.03 238 LEU A N 1
ATOM 1704 C CA . LEU A 1 238 ? -27.472 14.045 -32.635 1.00 49.03 238 LEU A CA 1
ATOM 1705 C C . LEU A 1 238 ? -27.201 12.612 -33.122 1.00 49.03 238 LEU A C 1
ATOM 1707 O O . LEU A 1 238 ? -26.207 12.374 -33.802 1.00 49.03 238 LEU A O 1
ATOM 1711 N N . PHE A 1 239 ? -28.108 11.669 -32.843 1.00 47.91 239 PHE A N 1
ATOM 1712 C CA . PHE A 1 239 ? -27.983 10.292 -33.332 1.00 47.91 239 PHE A CA 1
ATOM 1713 C C . PHE A 1 239 ? -28.194 10.153 -34.849 1.00 47.91 239 PHE A C 1
ATOM 1715 O O . PHE A 1 239 ? -27.530 9.322 -35.462 1.00 47.91 239 PHE A O 1
ATOM 1722 N N . GLN A 1 240 ? -29.046 10.969 -35.484 1.00 44.50 240 GLN A N 1
ATOM 1723 C CA . GLN A 1 240 ? -29.264 10.897 -36.941 1.00 44.50 240 GLN A CA 1
ATOM 1724 C C . GLN A 1 240 ? -28.042 11.301 -37.784 1.00 44.50 240 GLN A C 1
ATOM 1726 O O . GLN A 1 240 ? -27.952 10.904 -38.944 1.00 44.50 240 GLN A O 1
ATOM 1731 N N . GLN A 1 241 ? -27.091 12.057 -37.225 1.00 45.59 241 GLN A N 1
ATOM 1732 C CA . GLN A 1 241 ? -25.850 12.423 -37.923 1.00 45.59 241 GLN A CA 1
ATOM 1733 C C . GLN A 1 241 ? -24.729 11.381 -37.763 1.00 45.59 241 GLN A C 1
ATOM 1735 O O . GLN A 1 241 ? -23.722 11.452 -38.469 1.00 45.59 241 GLN A O 1
ATOM 1740 N N . TRP A 1 242 ? -24.884 10.393 -36.873 1.00 43.91 242 TRP A N 1
ATOM 1741 C CA . TRP A 1 242 ? -23.871 9.363 -36.646 1.00 43.91 242 TRP A CA 1
ATOM 1742 C C . TRP A 1 242 ? -24.090 8.148 -37.555 1.00 43.91 242 TRP A C 1
ATOM 1744 O O . TRP A 1 242 ? -24.753 7.179 -37.187 1.00 43.91 242 TRP A O 1
ATOM 1754 N N . GLN A 1 243 ? -23.506 8.187 -38.755 1.00 41.00 243 GLN A N 1
ATOM 1755 C CA . GLN A 1 243 ? -23.419 6.997 -39.602 1.00 41.00 243 GLN A CA 1
ATOM 1756 C C . GLN A 1 243 ? -22.363 6.028 -39.038 1.00 41.00 243 GLN A C 1
ATOM 1758 O O . GLN A 1 243 ? -21.196 6.416 -38.916 1.00 41.00 243 GLN A O 1
ATOM 1763 N N . PRO A 1 244 ? -22.712 4.766 -38.719 1.00 42.22 244 PRO A N 1
ATOM 1764 C CA . PRO A 1 244 ? -21.710 3.751 -38.429 1.00 42.22 244 PRO A CA 1
ATOM 1765 C C . PRO A 1 244 ? -20.915 3.441 -39.704 1.00 42.22 244 PRO A C 1
ATOM 1767 O O . PRO A 1 244 ? -21.488 3.296 -40.785 1.00 42.22 244 PRO A O 1
ATOM 1770 N N . ALA A 1 245 ? -19.591 3.325 -39.581 1.00 42.12 245 ALA A N 1
ATOM 1771 C CA . ALA A 1 245 ? -18.735 2.952 -40.704 1.00 42.12 245 ALA A CA 1
ATOM 1772 C C . ALA A 1 245 ? -19.135 1.567 -41.267 1.00 42.12 245 ALA A C 1
ATOM 1774 O O . ALA A 1 245 ? -19.509 0.683 -40.489 1.00 42.12 245 ALA A O 1
ATOM 1775 N N . PRO A 1 246 ? -19.059 1.352 -42.596 1.00 39.44 246 PRO A N 1
ATOM 1776 C CA . PRO A 1 246 ? -19.471 0.093 -43.210 1.00 39.44 246 PRO A CA 1
ATOM 1777 C C . PRO A 1 246 ? -18.649 -1.081 -42.665 1.00 39.44 246 PRO A C 1
ATOM 1779 O O . PRO A 1 246 ? -17.425 -1.008 -42.561 1.00 39.44 246 PRO A O 1
ATOM 1782 N N . THR A 1 247 ? -19.325 -2.183 -42.340 1.00 44.94 247 THR A N 1
ATOM 1783 C CA . THR A 1 247 ? -18.770 -3.368 -41.663 1.00 44.94 247 THR A CA 1
ATOM 1784 C C . THR A 1 247 ? -17.940 -4.272 -42.588 1.00 44.94 247 THR A C 1
ATOM 1786 O O . THR A 1 247 ? -18.162 -5.478 -42.693 1.00 44.94 247 THR A O 1
ATOM 1789 N N . GLY A 1 248 ? -16.942 -3.689 -43.254 1.00 34.69 248 GLY A N 1
ATOM 1790 C CA . GLY A 1 248 ? -15.946 -4.397 -44.054 1.00 34.69 248 GLY A CA 1
ATOM 1791 C C . GLY A 1 248 ? -14.743 -4.847 -43.223 1.00 34.69 248 GLY A C 1
ATOM 1792 O O . GLY A 1 248 ? -13.839 -4.057 -42.986 1.00 34.69 248 GLY A O 1
ATOM 1793 N N . GLY A 1 249 ? -14.732 -6.122 -42.817 1.00 38.34 249 GLY A N 1
ATOM 1794 C CA . GLY A 1 249 ? -13.533 -6.894 -42.450 1.00 38.34 249 GLY A CA 1
ATOM 1795 C C . GLY A 1 249 ? -12.506 -6.234 -41.518 1.00 38.34 249 GLY A C 1
ATOM 1796 O O . GLY A 1 249 ? -11.434 -5.844 -41.973 1.00 38.34 249 GLY A O 1
ATOM 1797 N N . TYR A 1 250 ? -12.765 -6.218 -40.206 1.00 38.31 250 TYR A N 1
ATOM 1798 C CA . TYR A 1 250 ? -11.720 -5.914 -39.223 1.00 38.31 250 TYR A CA 1
ATOM 1799 C C . TYR A 1 250 ? -10.940 -7.185 -38.836 1.00 38.31 250 TYR A C 1
ATOM 1801 O O . TYR A 1 250 ? -11.372 -7.976 -37.999 1.00 38.31 250 TYR A O 1
ATOM 1809 N N . GLU A 1 251 ? -9.731 -7.354 -39.377 1.00 36.94 251 GLU A N 1
ATOM 1810 C CA . GLU A 1 251 ? -8.662 -7.859 -38.509 1.00 36.94 251 GLU A CA 1
ATOM 1811 C C . GLU A 1 251 ? -8.360 -6.769 -37.473 1.00 36.94 251 GLU A C 1
ATOM 1813 O O . GLU A 1 251 ? -8.434 -5.575 -37.770 1.00 36.94 251 GLU A O 1
ATOM 1818 N N . ALA A 1 252 ? -8.103 -7.166 -36.226 1.00 44.56 252 ALA A N 1
ATOM 1819 C CA . ALA A 1 252 ? -8.129 -6.255 -35.086 1.00 44.56 252 ALA A CA 1
ATOM 1820 C C . ALA A 1 252 ? -6.875 -5.365 -34.996 1.00 44.56 252 ALA A C 1
ATOM 1822 O O . ALA A 1 252 ? -6.044 -5.517 -34.098 1.00 44.56 252 ALA A O 1
ATOM 1823 N N . ALA A 1 253 ? -6.774 -4.387 -35.898 1.00 37.56 253 ALA A N 1
ATOM 1824 C CA . ALA A 1 253 ? -5.939 -3.215 -35.700 1.00 37.56 253 ALA A CA 1
ATOM 1825 C C . ALA A 1 253 ? -6.387 -2.514 -34.407 1.00 37.56 253 ALA A C 1
ATOM 1827 O O . ALA A 1 253 ? -7.445 -1.883 -34.351 1.00 37.56 253 ALA A O 1
ATOM 1828 N N . LEU A 1 254 ? -5.585 -2.655 -33.348 1.00 40.38 254 LEU A N 1
ATOM 1829 C CA . LEU A 1 254 ? -5.731 -1.851 -32.137 1.00 40.38 254 LEU A CA 1
ATOM 1830 C C . LEU A 1 254 ? -5.742 -0.373 -32.556 1.00 40.38 254 LEU A C 1
ATOM 1832 O O . LEU A 1 254 ? -4.866 0.014 -33.336 1.00 40.38 254 LEU A O 1
ATOM 1836 N N . PRO A 1 255 ? -6.687 0.453 -32.068 1.00 41.53 255 PRO A N 1
ATOM 1837 C CA . PRO A 1 255 ? -6.742 1.854 -32.456 1.00 41.53 255 PRO A CA 1
ATOM 1838 C C . PRO A 1 255 ? -5.410 2.508 -32.098 1.00 41.53 255 PRO A C 1
ATOM 1840 O O . PRO A 1 255 ? -5.032 2.562 -30.924 1.00 41.53 255 PRO A O 1
ATOM 1843 N N . THR A 1 256 ? -4.685 2.962 -33.123 1.00 48.50 256 THR A N 1
ATOM 1844 C CA . THR A 1 256 ? -3.440 3.708 -32.955 1.00 48.50 256 THR A CA 1
ATOM 1845 C C . THR A 1 256 ? -3.716 4.855 -31.996 1.00 48.50 256 THR A C 1
ATOM 1847 O O . THR A 1 256 ? -4.715 5.559 -32.162 1.00 48.50 256 THR A O 1
ATOM 1850 N N . ALA A 1 257 ? -2.875 5.014 -30.969 1.00 46.59 257 ALA A N 1
ATOM 1851 C CA . ALA A 1 257 ? -3.058 6.084 -29.997 1.00 46.59 257 ALA A CA 1
ATOM 1852 C C . ALA A 1 257 ? -3.196 7.414 -30.759 1.00 46.59 257 ALA A C 1
ATOM 1854 O O . ALA A 1 257 ? -2.334 7.699 -31.598 1.00 46.59 257 ALA A O 1
ATOM 1855 N N . PRO A 1 258 ? -4.278 8.187 -30.543 1.00 48.78 258 PRO A N 1
ATOM 1856 C CA . PRO A 1 258 ? -4.488 9.413 -31.292 1.00 48.78 258 PRO A CA 1
ATOM 1857 C C . PRO A 1 258 ? -3.289 10.325 -31.058 1.00 48.78 258 PRO A C 1
ATOM 1859 O O . PRO A 1 258 ? -2.856 10.495 -29.916 1.00 48.78 258 PRO A O 1
ATOM 1862 N N . VAL A 1 259 ? -2.748 10.894 -32.137 1.00 51.34 259 VAL A N 1
ATOM 1863 C CA . VAL A 1 259 ? -1.697 11.908 -32.034 1.00 51.34 259 VAL A CA 1
ATOM 1864 C C . VAL A 1 259 ? -2.307 13.085 -31.286 1.00 51.34 259 VAL A C 1
ATOM 1866 O O . VAL A 1 259 ? -3.125 13.822 -31.835 1.00 51.34 259 VAL A O 1
ATOM 1869 N N . LEU A 1 260 ? -1.963 13.204 -30.003 1.00 49.97 260 LEU A N 1
ATOM 1870 C CA . LEU A 1 260 ? -2.437 14.294 -29.167 1.00 49.97 260 LEU A CA 1
ATOM 1871 C C . LEU A 1 260 ? -1.966 15.613 -29.798 1.00 49.97 260 LEU A C 1
ATOM 1873 O O . LEU A 1 260 ? -0.803 15.703 -30.208 1.00 49.97 260 LEU A O 1
ATOM 1877 N N . PRO A 1 261 ? -2.841 16.629 -29.909 1.00 52.06 261 PRO A N 1
ATOM 1878 C CA . PRO A 1 261 ? -2.417 17.938 -30.381 1.00 52.06 261 PRO A CA 1
ATOM 1879 C C . PRO A 1 261 ? -1.313 18.481 -29.458 1.00 52.06 261 PRO A C 1
ATOM 1881 O O . PRO A 1 261 ? -1.303 18.155 -28.266 1.00 52.06 261 PRO A O 1
ATOM 1884 N N . PRO A 1 262 ? -0.381 19.304 -29.976 1.00 51.91 262 PRO A N 1
ATOM 1885 C CA . PRO A 1 262 ? 0.682 19.876 -29.157 1.00 51.91 262 PRO A CA 1
ATOM 1886 C C . PRO A 1 262 ? 0.084 20.612 -27.945 1.00 51.91 262 PRO A C 1
ATOM 1888 O O . PRO A 1 262 ? -0.962 21.254 -28.087 1.00 51.91 262 PRO A O 1
ATOM 1891 N N . PRO A 1 263 ? 0.712 20.519 -26.756 1.00 54.25 263 PRO A N 1
ATOM 1892 C CA . PRO A 1 263 ? 0.128 21.010 -25.513 1.00 54.25 263 PRO A CA 1
ATOM 1893 C C . PRO A 1 263 ? -0.166 22.509 -25.606 1.00 54.25 263 PRO A C 1
ATOM 1895 O O . PRO A 1 263 ? 0.740 23.336 -25.721 1.00 54.25 263 PRO A O 1
ATOM 1898 N N . VAL A 1 264 ? -1.455 22.849 -25.573 1.00 52.81 264 VAL A N 1
ATOM 1899 C CA . VAL A 1 264 ? -1.932 24.226 -25.719 1.00 52.81 264 VAL A CA 1
ATOM 1900 C C . VAL A 1 264 ? -1.484 25.046 -24.499 1.00 52.81 264 VAL A C 1
ATOM 1902 O O . VAL A 1 264 ? -1.763 24.634 -23.369 1.00 52.81 264 VAL A O 1
ATOM 1905 N N . PRO A 1 265 ? -0.817 26.203 -24.675 1.00 44.62 265 PRO A N 1
ATOM 1906 C CA . PRO A 1 265 ? -0.385 27.038 -23.557 1.00 44.62 265 PRO A CA 1
ATOM 1907 C C . PRO A 1 265 ? -1.544 27.391 -22.613 1.00 44.62 265 PRO A C 1
ATOM 1909 O O . PRO A 1 265 ? -2.603 27.833 -23.051 1.00 44.62 265 PRO A O 1
ATOM 1912 N N . GLY A 1 266 ? -1.342 27.181 -21.310 1.00 50.53 266 GLY A N 1
ATOM 1913 C CA . GLY A 1 266 ? -2.366 27.383 -20.276 1.00 50.53 266 GLY A CA 1
ATOM 1914 C C . GLY A 1 266 ? -3.269 26.172 -20.002 1.00 50.53 266 GLY A C 1
ATOM 1915 O O . GLY A 1 266 ? -3.965 26.161 -18.987 1.00 50.53 266 GLY A O 1
ATOM 1916 N N . VAL A 1 267 ? -3.234 25.122 -20.830 1.00 52.34 267 VAL A N 1
ATOM 1917 C CA . VAL A 1 267 ? -3.909 23.851 -20.527 1.00 52.34 267 VAL A CA 1
ATOM 1918 C C . VAL A 1 267 ? -3.053 23.029 -19.559 1.00 52.34 267 VAL A C 1
ATOM 1920 O O . VAL A 1 267 ? -1.840 22.910 -19.715 1.00 52.34 267 VAL A O 1
ATOM 1923 N N . SER A 1 268 ? -3.687 22.490 -18.514 1.00 55.62 268 SER A N 1
ATOM 1924 C CA . SER A 1 268 ? -2.982 21.856 -17.394 1.00 55.62 268 SER A CA 1
ATOM 1925 C C . SER A 1 268 ? -2.207 20.592 -17.809 1.00 55.62 268 SER A C 1
ATOM 1927 O O . SER A 1 268 ? -2.774 19.747 -18.512 1.00 55.62 268 SER A O 1
ATOM 1929 N N . PRO A 1 269 ? -0.984 20.364 -17.277 1.00 54.56 269 PRO A N 1
ATOM 1930 C CA . PRO A 1 269 ? -0.245 19.107 -17.454 1.00 54.56 269 PRO A CA 1
ATOM 1931 C C . PRO A 1 269 ? -0.958 17.877 -16.854 1.00 54.56 269 PRO A C 1
ATOM 1933 O O . PRO A 1 269 ? -0.488 16.752 -17.005 1.00 54.56 269 PRO A O 1
ATOM 1936 N N . ALA A 1 270 ? -2.102 18.059 -16.186 1.00 65.44 270 ALA A N 1
ATOM 1937 C CA . ALA A 1 270 ? -2.961 16.970 -15.740 1.00 65.44 270 ALA A CA 1
ATOM 1938 C C . ALA A 1 270 ? -3.781 16.300 -16.866 1.00 65.44 270 ALA A C 1
ATOM 1940 O O . ALA A 1 270 ? -4.361 15.249 -16.600 1.00 65.44 270 ALA A O 1
ATOM 1941 N N . LEU A 1 271 ? -3.850 16.844 -18.096 1.00 72.19 271 LEU A N 1
ATOM 1942 C CA . LEU A 1 271 ? -4.719 16.289 -19.155 1.00 72.19 271 LEU A CA 1
ATOM 1943 C C . LEU A 1 271 ? -4.491 14.793 -19.413 1.00 72.19 271 LEU A C 1
ATOM 1945 O O . LEU A 1 271 ? -5.442 14.022 -19.315 1.00 72.19 271 LEU A O 1
ATOM 1949 N N . ASP A 1 272 ? -3.252 14.359 -19.654 1.00 70.69 272 ASP A N 1
ATOM 1950 C CA . ASP A 1 272 ? -2.939 12.939 -19.897 1.00 70.69 272 ASP A CA 1
ATOM 1951 C C . ASP A 1 272 ? -3.345 12.047 -18.716 1.00 70.69 272 ASP A C 1
ATOM 1953 O O . ASP A 1 272 ? -3.764 10.901 -18.886 1.00 70.69 272 ASP A O 1
ATOM 1957 N N . THR A 1 273 ? -3.272 12.593 -17.499 1.00 71.38 273 THR A N 1
ATOM 1958 C CA . THR A 1 273 ? -3.666 11.905 -16.265 1.00 71.38 273 THR A CA 1
ATOM 1959 C C . THR A 1 273 ? -5.191 11.788 -16.149 1.00 71.38 273 THR A C 1
ATOM 1961 O O . THR A 1 273 ? -5.689 10.743 -15.734 1.00 71.38 273 THR A O 1
ATOM 1964 N N . ILE A 1 274 ? -5.942 12.808 -16.577 1.00 77.75 274 ILE A N 1
ATOM 1965 C CA . ILE A 1 274 ? -7.412 12.794 -16.650 1.00 77.75 274 ILE A CA 1
ATOM 1966 C C . ILE A 1 274 ? -7.891 11.832 -17.751 1.00 77.75 274 ILE A C 1
ATOM 1968 O O . ILE A 1 274 ? -8.802 11.039 -17.516 1.00 77.75 274 ILE A O 1
ATOM 1972 N N . VAL A 1 275 ? -7.252 11.834 -18.926 1.00 80.62 275 VAL A N 1
ATOM 1973 C CA . VAL A 1 275 ? -7.546 10.900 -20.030 1.00 80.62 275 VAL A CA 1
ATOM 1974 C C . VAL A 1 275 ? -7.265 9.453 -19.608 1.00 80.62 275 VAL A C 1
ATOM 1976 O O . VAL A 1 275 ? -8.093 8.571 -19.844 1.00 80.62 275 VAL A O 1
ATOM 1979 N N . ALA A 1 276 ? -6.140 9.194 -18.933 1.00 75.56 276 ALA A N 1
ATOM 1980 C CA . ALA A 1 276 ? -5.809 7.869 -18.411 1.00 75.56 276 ALA A CA 1
ATOM 1981 C C . ALA A 1 276 ? -6.810 7.385 -17.343 1.00 75.56 276 ALA A C 1
ATOM 1983 O O . ALA A 1 276 ? -7.224 6.223 -17.377 1.00 75.56 276 ALA A O 1
ATOM 1984 N N . ASP A 1 277 ? -7.234 8.268 -16.433 1.00 79.69 277 ASP A N 1
ATOM 1985 C CA . ASP A 1 277 ? -8.246 7.993 -15.404 1.00 79.69 277 ASP A CA 1
ATOM 1986 C C . ASP A 1 277 ? -9.627 7.694 -16.016 1.00 79.69 277 ASP A C 1
ATOM 1988 O O . ASP A 1 277 ? -10.247 6.676 -15.697 1.00 79.69 277 ASP A O 1
ATOM 1992 N N . ALA A 1 278 ? -10.075 8.510 -16.975 1.00 82.50 278 ALA A N 1
ATOM 1993 C CA . ALA A 1 278 ? -11.318 8.291 -17.711 1.00 82.50 278 ALA A CA 1
ATOM 1994 C C . ALA A 1 278 ? -11.295 6.966 -18.498 1.00 82.50 278 ALA A C 1
ATOM 1996 O O . ALA A 1 278 ? -12.253 6.192 -18.445 1.00 82.50 278 ALA A O 1
ATOM 1997 N N . ALA A 1 279 ? -10.181 6.646 -19.164 1.00 82.88 279 ALA A N 1
ATOM 1998 C CA . ALA A 1 279 ? -10.009 5.381 -19.877 1.00 82.88 279 ALA A CA 1
ATOM 1999 C C . ALA A 1 279 ? -9.947 4.164 -18.932 1.00 82.88 279 ALA A C 1
ATOM 2001 O O . ALA A 1 279 ? -10.402 3.076 -19.293 1.00 82.88 279 ALA A O 1
ATOM 2002 N N . ALA A 1 280 ? -9.404 4.313 -17.720 1.00 77.19 280 ALA A N 1
ATOM 2003 C CA . ALA A 1 280 ? -9.442 3.271 -16.695 1.00 77.19 280 ALA A CA 1
ATOM 2004 C C . ALA A 1 280 ? -10.876 3.036 -16.188 1.00 77.19 280 ALA A C 1
ATOM 2006 O O . ALA A 1 280 ? -11.327 1.890 -16.151 1.00 77.19 280 ALA A O 1
ATOM 2007 N N . ARG A 1 281 ? -11.622 4.112 -15.894 1.00 78.81 281 ARG A N 1
ATOM 2008 C CA . ARG A 1 281 ? -13.044 4.065 -15.504 1.00 78.81 281 ARG A CA 1
ATOM 2009 C C . ARG A 1 281 ? -13.917 3.413 -16.579 1.00 78.81 281 ARG A C 1
ATOM 2011 O O . ARG A 1 281 ? -14.718 2.542 -16.256 1.00 78.81 281 ARG A O 1
ATOM 2018 N N . ALA A 1 282 ? -13.726 3.770 -17.850 1.00 82.06 282 ALA A N 1
ATOM 2019 C CA . ALA A 1 282 ? -14.464 3.178 -18.967 1.00 82.06 282 ALA A CA 1
ATOM 2020 C C . ALA A 1 282 ? -14.224 1.661 -19.085 1.00 82.06 282 ALA A C 1
ATOM 2022 O O . ALA A 1 282 ? -15.176 0.892 -19.199 1.00 82.06 282 ALA A O 1
ATOM 2023 N N . ARG A 1 283 ? -12.965 1.205 -18.979 1.00 78.69 283 ARG A N 1
ATOM 2024 C CA . ARG A 1 283 ? -12.637 -0.234 -18.955 1.00 78.69 283 ARG A CA 1
ATOM 2025 C C . ARG A 1 283 ? -13.247 -0.949 -17.748 1.00 78.69 283 ARG A C 1
ATOM 2027 O O . ARG A 1 283 ? -13.740 -2.066 -17.901 1.00 78.69 283 ARG A O 1
ATOM 2034 N N . ALA A 1 284 ? -13.234 -0.322 -16.570 1.00 74.25 284 ALA A N 1
ATOM 2035 C CA . ALA A 1 284 ? -13.849 -0.879 -15.367 1.00 74.25 284 ALA A CA 1
ATOM 2036 C C . ALA A 1 284 ? -15.364 -1.066 -15.546 1.00 74.25 284 ALA A C 1
ATOM 2038 O O . ALA A 1 284 ? -15.852 -2.179 -15.366 1.00 74.25 284 ALA A O 1
ATOM 2039 N N . ALA A 1 285 ? -16.076 -0.033 -16.006 1.00 79.75 285 ALA A N 1
ATOM 2040 C CA . ALA A 1 285 ? -17.520 -0.080 -16.240 1.00 79.75 285 ALA A CA 1
ATOM 2041 C C . ALA A 1 285 ? -17.932 -1.110 -17.308 1.00 79.75 285 ALA A C 1
ATOM 2043 O O . ALA A 1 285 ? -18.906 -1.839 -17.127 1.00 79.75 285 ALA A O 1
ATOM 2044 N N . LEU A 1 286 ? -17.158 -1.234 -18.395 1.00 82.31 286 LEU A N 1
ATOM 2045 C CA . LEU A 1 286 ? -17.354 -2.284 -19.406 1.00 82.31 286 LEU A CA 1
ATOM 2046 C C . LEU A 1 286 ? -17.145 -3.700 -18.838 1.00 82.31 286 LEU A C 1
ATOM 2048 O O . LEU A 1 286 ? -17.767 -4.647 -19.314 1.00 82.31 286 LEU A O 1
ATOM 2052 N N . SER A 1 287 ? -16.292 -3.845 -17.817 1.00 78.56 287 SER A N 1
ATOM 2053 C CA . SER A 1 287 ? -15.985 -5.132 -17.177 1.00 78.56 287 SER A CA 1
ATOM 2054 C C . SER A 1 287 ? -17.006 -5.520 -16.101 1.00 78.56 287 SER A C 1
ATOM 2056 O O . SER A 1 287 ? -17.367 -6.690 -15.997 1.00 78.56 287 SER A O 1
ATOM 2058 N N . SER A 1 288 ? -17.479 -4.559 -15.301 1.00 72.25 288 SER A N 1
ATOM 2059 C CA . SER A 1 288 ? -18.438 -4.786 -14.208 1.00 72.25 288 SER A CA 1
ATOM 2060 C C . SER A 1 288 ? -19.905 -4.692 -14.635 1.00 72.25 288 SER A C 1
ATOM 2062 O O . SER A 1 288 ? -20.778 -5.149 -13.901 1.00 72.25 288 SER A O 1
ATOM 2064 N N . ARG A 1 289 ? -20.184 -4.070 -15.791 1.00 65.06 289 ARG A N 1
ATOM 2065 C CA . ARG A 1 289 ? -21.516 -3.592 -16.215 1.00 65.06 289 ARG A CA 1
ATOM 2066 C C . ARG A 1 289 ? -22.166 -2.601 -15.238 1.00 65.06 289 ARG A C 1
ATOM 2068 O O . ARG A 1 289 ? -23.373 -2.383 -15.297 1.00 65.06 289 ARG A O 1
ATOM 2075 N N . THR A 1 290 ? -21.376 -1.976 -14.367 1.00 58.16 290 THR A N 1
ATOM 2076 C CA . THR A 1 290 ? -21.823 -0.937 -13.431 1.00 58.16 290 THR A CA 1
ATOM 2077 C C . THR A 1 290 ? -21.091 0.370 -13.707 1.00 58.16 290 THR A C 1
ATOM 2079 O O . THR A 1 290 ? -19.881 0.384 -13.921 1.00 58.16 290 THR A O 1
ATOM 2082 N N . ILE A 1 291 ? -21.823 1.484 -13.698 1.00 61.59 291 ILE A N 1
ATOM 2083 C CA . ILE A 1 291 ? -21.262 2.830 -13.844 1.00 61.59 291 ILE A CA 1
ATOM 2084 C C . ILE A 1 291 ? -21.433 3.546 -12.504 1.00 61.59 291 ILE A C 1
ATOM 2086 O O . ILE A 1 291 ? -22.551 3.649 -12.003 1.00 61.59 291 ILE A O 1
ATOM 2090 N N . GLU A 1 292 ? -20.346 4.073 -11.937 1.00 60.78 292 GLU A N 1
ATOM 2091 C CA . GLU A 1 292 ? -20.426 5.043 -10.838 1.00 60.78 292 GLU A CA 1
ATOM 2092 C C . GLU A 1 292 ? -20.927 6.387 -11.393 1.00 60.78 292 GLU A C 1
ATOM 2094 O O . GLU A 1 292 ? -20.151 7.229 -11.852 1.00 60.78 292 GLU A O 1
ATOM 2099 N N . VAL A 1 293 ? -22.250 6.559 -11.406 1.00 58.50 293 VAL A N 1
ATOM 2100 C CA . VAL A 1 293 ? -22.930 7.809 -11.772 1.00 58.50 293 VAL A CA 1
ATOM 2101 C C . VAL A 1 293 ? -23.085 8.683 -10.523 1.00 58.50 293 VAL A C 1
ATOM 2103 O O . VAL A 1 293 ? -23.368 8.172 -9.443 1.00 58.50 293 VAL A O 1
ATOM 2106 N N . GLY A 1 294 ? -22.933 10.004 -10.662 1.00 66.19 294 GLY A N 1
ATOM 2107 C CA . GLY A 1 294 ? -23.282 10.955 -9.595 1.00 66.19 294 GLY A CA 1
ATOM 2108 C C . GLY A 1 294 ? -22.216 11.197 -8.518 1.00 66.19 294 GLY A C 1
ATOM 2109 O O . GLY A 1 294 ? -22.559 11.607 -7.412 1.00 66.19 294 GLY A O 1
ATOM 2110 N N . LEU A 1 295 ? -20.926 10.984 -8.810 1.00 77.75 295 LEU A N 1
ATOM 2111 C CA . LEU A 1 295 ? -19.856 11.453 -7.918 1.00 77.75 295 LEU A CA 1
ATOM 2112 C C . LEU A 1 295 ? -19.905 12.985 -7.780 1.00 77.75 295 LEU A C 1
ATOM 2114 O O . LEU A 1 295 ? -19.938 13.702 -8.780 1.00 77.75 295 LEU A O 1
ATOM 2118 N N . THR A 1 296 ? -19.867 13.491 -6.545 1.00 86.06 296 THR A N 1
ATOM 2119 C CA . THR A 1 296 ? -19.749 14.938 -6.289 1.00 86.06 296 THR A CA 1
ATOM 2120 C C . THR A 1 296 ? -18.349 15.443 -6.679 1.00 86.06 296 THR A C 1
ATOM 2122 O O . THR A 1 296 ? -17.409 14.641 -6.696 1.00 86.06 296 THR A O 1
ATOM 2125 N N . PRO A 1 297 ? -18.147 16.755 -6.920 1.00 87.56 297 PRO A N 1
ATOM 2126 C CA . PRO A 1 297 ? -16.820 17.305 -7.214 1.00 87.56 297 PRO A CA 1
ATOM 2127 C C . PRO A 1 297 ? -15.773 16.977 -6.138 1.00 87.56 297 PRO A C 1
ATOM 2129 O O . PRO A 1 297 ? -14.635 16.651 -6.468 1.00 87.56 297 PRO A O 1
ATOM 2132 N N . LEU A 1 298 ? -16.167 16.980 -4.857 1.00 90.19 298 LEU A N 1
ATOM 2133 C CA . LEU A 1 298 ? -15.302 16.550 -3.757 1.00 90.19 298 LEU A CA 1
ATOM 2134 C C . LEU A 1 298 ? -14.968 15.058 -3.863 1.00 90.19 298 LEU A C 1
ATOM 2136 O O . LEU A 1 298 ? -13.806 14.674 -3.760 1.00 90.19 298 LEU A O 1
ATOM 2140 N N . THR A 1 299 ? -15.973 14.203 -4.064 1.00 90.94 299 THR A N 1
ATOM 2141 C CA . THR A 1 299 ? -15.761 12.753 -4.112 1.00 90.94 299 THR A CA 1
ATOM 2142 C C . THR A 1 299 ? -14.916 12.341 -5.320 1.00 90.94 299 THR A C 1
ATOM 2144 O O . THR A 1 299 ? -14.047 11.486 -5.163 1.00 90.94 299 THR A O 1
ATOM 2147 N N . ASP A 1 300 ? -15.096 12.962 -6.492 1.00 89.38 300 ASP A N 1
ATOM 2148 C CA . ASP A 1 300 ? -14.265 12.690 -7.674 1.00 89.38 300 ASP A CA 1
ATOM 2149 C C . ASP A 1 300 ? -12.829 13.219 -7.509 1.00 89.38 300 ASP A C 1
ATOM 2151 O O . ASP A 1 300 ? -11.878 12.502 -7.821 1.00 89.38 300 ASP A O 1
ATOM 2155 N N . ALA A 1 301 ? -12.644 14.405 -6.913 1.00 90.88 301 ALA A N 1
ATOM 2156 C CA . ALA A 1 301 ? -11.316 14.925 -6.582 1.00 90.88 301 ALA A CA 1
ATOM 2157 C C . ALA A 1 301 ? -10.569 14.007 -5.597 1.00 90.88 301 ALA A C 1
ATOM 2159 O O . ALA A 1 301 ? -9.422 13.636 -5.841 1.00 90.88 301 ALA A O 1
ATOM 2160 N N . ILE A 1 302 ? -11.220 13.568 -4.514 1.00 94.50 302 ILE A N 1
ATOM 2161 C CA . ILE A 1 302 ? -10.621 12.653 -3.529 1.00 94.50 302 ILE A CA 1
ATOM 2162 C C . ILE A 1 302 ? -10.350 11.261 -4.132 1.00 94.50 302 ILE A C 1
ATOM 2164 O O . ILE A 1 302 ? -9.296 10.679 -3.864 1.00 94.50 302 ILE A O 1
ATOM 2168 N N . ARG A 1 303 ? -11.243 10.748 -4.991 1.00 91.06 303 ARG A N 1
ATOM 2169 C CA . ARG A 1 303 ? -11.023 9.532 -5.796 1.00 91.06 303 ARG A CA 1
ATOM 2170 C C . ARG A 1 303 ? -9.769 9.672 -6.663 1.00 91.06 303 ARG A C 1
ATOM 2172 O O . ARG A 1 303 ? -8.933 8.770 -6.679 1.00 91.06 303 ARG A O 1
ATOM 2179 N N . HIS A 1 304 ? -9.596 10.810 -7.334 1.00 87.06 304 HIS A N 1
ATOM 2180 C CA . HIS A 1 304 ? -8.417 11.081 -8.152 1.00 87.06 304 HIS A CA 1
ATOM 2181 C C . HIS A 1 304 ? -7.134 11.159 -7.306 1.00 87.06 304 HIS A C 1
ATOM 2183 O O . HIS A 1 304 ? -6.149 10.485 -7.616 1.00 87.06 304 HIS A O 1
ATOM 2189 N N . LEU A 1 305 ? -7.152 11.889 -6.183 1.00 90.75 305 LEU A N 1
ATOM 2190 C CA . LEU A 1 305 ? -6.026 11.985 -5.240 1.00 90.75 305 LEU A CA 1
ATOM 2191 C C . LEU A 1 305 ? -5.652 10.650 -4.574 1.00 90.75 305 LEU A C 1
ATOM 2193 O O . LEU A 1 305 ? -4.526 10.493 -4.098 1.00 90.75 305 LEU A O 1
ATOM 2197 N N . ALA A 1 306 ? -6.558 9.670 -4.541 1.00 89.75 306 ALA A N 1
ATOM 2198 C CA . ALA A 1 306 ? -6.245 8.336 -4.041 1.00 89.75 306 ALA A CA 1
ATOM 2199 C C . ALA A 1 306 ? -5.283 7.558 -4.965 1.00 89.75 306 ALA A C 1
ATOM 2201 O O . ALA A 1 306 ? -4.619 6.631 -4.479 1.00 89.75 306 ALA A O 1
ATOM 2202 N N . THR A 1 307 ? -5.180 7.940 -6.248 1.00 84.06 307 THR A N 1
ATOM 2203 C CA . THR A 1 307 ? -4.289 7.335 -7.257 1.00 84.06 307 THR A CA 1
ATOM 2204 C C . THR A 1 307 ? -2.824 7.791 -7.112 1.00 84.06 307 THR A C 1
ATOM 2206 O O . THR A 1 307 ? -2.567 8.889 -6.615 1.00 84.06 307 THR A O 1
ATOM 2209 N N . PRO A 1 308 ? -1.829 7.002 -7.575 1.00 79.25 308 PRO A N 1
ATOM 2210 C CA . PRO A 1 308 ? -0.416 7.404 -7.553 1.00 79.25 308 PRO A CA 1
ATOM 2211 C C . PRO A 1 308 ? -0.091 8.674 -8.356 1.00 79.25 308 PRO A C 1
ATOM 2213 O O . PRO A 1 308 ? 0.882 9.362 -8.045 1.00 79.25 308 PRO A O 1
ATOM 2216 N N . GLN A 1 309 ? -0.876 8.967 -9.395 1.00 76.44 309 GLN A N 1
ATOM 2217 C CA . GLN A 1 309 ? -0.738 10.154 -10.233 1.00 76.44 309 GLN A CA 1
ATOM 2218 C C . GLN A 1 309 ? -1.355 11.373 -9.541 1.00 76.44 309 GLN A C 1
ATOM 2220 O O . GLN A 1 309 ? -0.652 12.351 -9.286 1.00 76.44 309 GLN A O 1
ATOM 2225 N N . GLY A 1 310 ? -2.636 11.283 -9.165 1.00 80.81 310 GLY A N 1
ATOM 2226 C CA . GLY A 1 310 ? -3.364 12.369 -8.510 1.00 80.81 310 GLY A CA 1
ATOM 2227 C C . GLY A 1 310 ? -2.758 12.772 -7.167 1.00 80.81 310 GLY A C 1
ATOM 2228 O O . GLY A 1 310 ? -2.751 13.951 -6.843 1.00 80.81 310 GLY A O 1
ATOM 2229 N N . ALA A 1 311 ? -2.134 11.847 -6.428 1.00 83.50 311 ALA A N 1
ATOM 2230 C CA . ALA A 1 311 ? -1.421 12.149 -5.183 1.00 83.50 311 ALA A CA 1
ATOM 2231 C C . ALA A 1 311 ? -0.301 13.211 -5.314 1.00 83.50 311 ALA A C 1
ATOM 2233 O O . ALA A 1 311 ? 0.141 13.742 -4.297 1.00 83.50 311 ALA A O 1
ATOM 2234 N N . ARG A 1 312 ? 0.158 13.538 -6.534 1.00 81.75 312 ARG A N 1
ATOM 2235 C CA . ARG A 1 312 ? 1.095 14.650 -6.798 1.00 81.75 312 ARG A CA 1
ATOM 2236 C C . ARG A 1 312 ? 0.435 16.033 -6.771 1.00 81.75 312 ARG A C 1
ATOM 2238 O O . ARG A 1 312 ? 1.136 17.013 -6.580 1.00 81.75 312 ARG A O 1
ATOM 2245 N N . LEU A 1 313 ? -0.883 16.094 -6.958 1.00 82.69 313 LEU A N 1
ATOM 2246 C CA . LEU A 1 313 ? -1.702 17.312 -7.006 1.00 82.69 313 LEU A CA 1
ATOM 2247 C C . LEU A 1 313 ? -2.384 17.598 -5.653 1.00 82.69 313 LEU A C 1
ATOM 2249 O O . LEU A 1 313 ? -3.325 18.382 -5.583 1.00 82.69 313 LEU A O 1
ATOM 2253 N N . ALA A 1 314 ? -1.980 16.905 -4.583 1.00 84.19 314 ALA A N 1
ATOM 2254 C CA . ALA A 1 314 ? -2.720 16.880 -3.322 1.00 84.19 314 ALA A CA 1
ATOM 2255 C C . ALA A 1 314 ? -2.797 18.241 -2.614 1.00 84.19 314 ALA A C 1
ATOM 2257 O O . ALA A 1 314 ? -3.813 18.514 -1.978 1.00 84.19 314 ALA A O 1
ATOM 2258 N N . ASP A 1 315 ? -1.764 19.078 -2.734 1.00 83.81 315 ASP A N 1
ATOM 2259 C CA . ASP A 1 315 ? -1.744 20.411 -2.127 1.00 83.81 315 ASP A CA 1
ATOM 2260 C C . ASP A 1 315 ? -2.520 21.425 -3.003 1.00 83.81 315 ASP A C 1
ATOM 2262 O O . ASP A 1 315 ? -3.435 22.069 -2.491 1.00 83.81 315 ASP A O 1
ATOM 2266 N N . ASP A 1 316 ? -2.302 21.452 -4.329 1.00 84.88 316 ASP A N 1
ATOM 2267 C CA . ASP A 1 316 ? -3.092 22.244 -5.298 1.00 84.88 316 ASP A CA 1
ATOM 2268 C C . ASP A 1 316 ? -4.606 21.983 -5.187 1.00 84.88 316 ASP A C 1
ATOM 2270 O O . ASP A 1 316 ? -5.437 22.888 -5.290 1.00 84.88 316 ASP A O 1
ATOM 2274 N N . VAL A 1 317 ? -4.991 20.713 -5.014 1.00 86.81 317 VAL A N 1
ATOM 2275 C CA . VAL A 1 317 ? -6.393 20.302 -4.874 1.00 86.81 317 VAL A CA 1
ATOM 2276 C C . VAL A 1 317 ? -6.923 20.616 -3.474 1.00 86.81 317 VAL A C 1
ATOM 2278 O O . VAL A 1 317 ? -8.107 20.915 -3.348 1.00 86.81 317 VAL A O 1
ATOM 2281 N N . ALA A 1 318 ? -6.088 20.622 -2.430 1.00 90.56 318 ALA A N 1
ATOM 2282 C CA . ALA A 1 318 ? -6.502 21.082 -1.104 1.00 90.56 318 ALA A CA 1
ATOM 2283 C C . ALA A 1 318 ? -6.842 22.579 -1.109 1.00 90.56 318 ALA A C 1
ATOM 2285 O O . ALA A 1 318 ? -7.929 22.953 -0.664 1.00 90.56 318 ALA A O 1
ATOM 2286 N N . GLU A 1 319 ? -5.981 23.406 -1.711 1.00 89.19 319 GLU A N 1
ATOM 2287 C CA . GLU A 1 319 ? -6.228 24.838 -1.912 1.00 89.19 319 GLU A CA 1
ATOM 2288 C C . GLU A 1 319 ? -7.527 25.073 -2.702 1.00 89.19 319 GLU A C 1
ATOM 2290 O O . GLU A 1 319 ? -8.425 25.772 -2.232 1.00 89.19 319 GLU A O 1
ATOM 2295 N N . ARG A 1 320 ? -7.690 24.406 -3.854 1.00 88.94 320 ARG A N 1
ATOM 2296 C CA . ARG A 1 320 ? -8.893 24.520 -4.706 1.00 88.94 320 ARG A CA 1
ATOM 2297 C C . ARG A 1 320 ? -10.184 24.020 -4.055 1.00 88.94 320 ARG A C 1
ATOM 2299 O O . ARG A 1 320 ? -11.260 24.461 -4.449 1.00 88.94 320 ARG A O 1
ATOM 2306 N N . LEU A 1 321 ? -10.100 23.099 -3.094 1.00 89.62 321 LEU A N 1
ATOM 2307 C CA . LEU A 1 321 ? -11.245 22.627 -2.306 1.00 89.62 321 LEU A CA 1
ATOM 2308 C C . LEU A 1 321 ? -11.517 23.493 -1.063 1.00 89.62 321 LEU A C 1
ATOM 2310 O O . LEU A 1 321 ? -12.465 23.194 -0.336 1.00 89.62 321 LEU A O 1
ATOM 2314 N N . GLY A 1 322 ? -10.701 24.520 -0.791 1.00 92.19 322 GLY A N 1
ATOM 2315 C CA . GLY A 1 322 ? -10.808 25.360 0.406 1.00 92.19 322 GLY A CA 1
ATOM 2316 C C . GLY A 1 322 ? -10.509 24.609 1.708 1.00 92.19 322 GLY A C 1
ATOM 2317 O O . GLY A 1 322 ? -11.100 24.916 2.741 1.00 92.19 322 GLY A O 1
ATOM 2318 N N . ARG A 1 323 ? -9.649 23.582 1.663 1.00 92.31 323 ARG A N 1
ATOM 2319 C CA . ARG A 1 323 ? -9.416 22.631 2.765 1.00 92.31 323 ARG A CA 1
ATOM 2320 C C . ARG A 1 323 ? -7.944 22.517 3.115 1.00 92.31 323 ARG A C 1
ATOM 2322 O O . ARG A 1 323 ? -7.066 22.707 2.278 1.00 92.31 323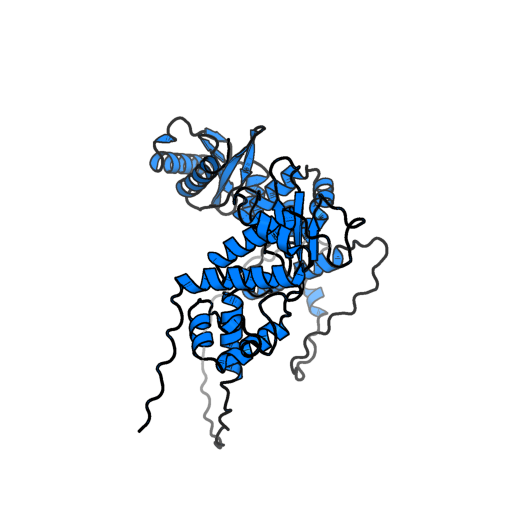 ARG A O 1
ATOM 2329 N N . THR A 1 324 ? -7.649 22.123 4.349 1.00 91.44 324 THR A N 1
ATOM 2330 C CA . THR A 1 324 ? -6.268 21.825 4.728 1.00 91.44 324 THR A CA 1
ATOM 2331 C C . THR A 1 324 ? -5.786 20.533 4.049 1.00 91.44 324 THR A C 1
ATOM 2333 O O . THR A 1 324 ? -6.549 19.565 3.914 1.00 91.44 324 THR A O 1
ATOM 2336 N N . PRO A 1 325 ? -4.483 20.415 3.731 1.00 89.44 325 PRO A N 1
ATOM 2337 C CA . PRO A 1 325 ? -3.905 19.149 3.282 1.00 89.44 325 PRO A CA 1
ATOM 2338 C C . PRO A 1 325 ? -4.087 17.995 4.287 1.00 89.44 325 PRO A C 1
ATOM 2340 O O . PRO A 1 325 ? -4.007 16.825 3.915 1.00 89.44 325 PRO A O 1
ATOM 2343 N N . ALA A 1 326 ? -4.337 18.286 5.572 1.00 88.50 326 ALA A N 1
ATOM 2344 C CA . ALA A 1 326 ? -4.639 17.274 6.583 1.00 88.50 326 ALA A CA 1
ATOM 2345 C C . ALA A 1 326 ? -6.040 16.664 6.397 1.00 88.50 326 ALA A C 1
ATOM 2347 O O . ALA A 1 326 ? -6.182 15.442 6.458 1.00 88.50 326 ALA A O 1
ATOM 2348 N N . GLU A 1 327 ? -7.053 17.482 6.113 1.00 91.44 327 GLU A N 1
ATOM 2349 C CA . GLU A 1 327 ? -8.414 17.018 5.816 1.00 91.44 327 GLU A CA 1
ATOM 2350 C C . GLU A 1 327 ? -8.467 16.263 4.491 1.00 91.44 327 GLU A C 1
ATOM 2352 O O . GLU A 1 327 ? -9.049 15.185 4.426 1.00 91.44 327 GLU A O 1
ATOM 2357 N N . VAL A 1 328 ? -7.775 16.745 3.457 1.00 94.06 328 VAL A N 1
ATOM 2358 C CA . VAL A 1 328 ? -7.677 16.024 2.180 1.00 94.06 328 VAL A CA 1
ATOM 2359 C C . VAL A 1 328 ? -7.034 14.645 2.367 1.00 94.06 328 VAL A C 1
ATOM 2361 O O . VAL A 1 328 ? -7.568 13.646 1.884 1.00 94.06 328 VAL A O 1
ATOM 2364 N N . ARG A 1 329 ? -5.951 14.537 3.153 1.00 91.94 329 ARG A N 1
ATOM 2365 C CA . ARG A 1 329 ? -5.368 13.230 3.519 1.00 91.94 329 ARG A CA 1
ATOM 2366 C C . ARG A 1 329 ? -6.347 12.348 4.307 1.00 91.94 329 ARG A C 1
ATOM 2368 O O . ARG A 1 329 ? -6.404 11.147 4.045 1.00 91.94 329 ARG A O 1
ATOM 2375 N N . ARG A 1 330 ? -7.141 12.919 5.223 1.00 93.25 330 ARG A N 1
ATOM 2376 C CA . ARG A 1 330 ? -8.199 12.211 5.972 1.00 93.25 330 ARG A CA 1
ATOM 2377 C C . ARG A 1 330 ? -9.251 11.624 5.021 1.00 93.25 330 ARG A C 1
ATOM 2379 O O . ARG A 1 330 ? -9.559 10.438 5.120 1.00 93.25 330 ARG A O 1
ATOM 2386 N N . LEU A 1 331 ? -9.737 12.418 4.066 1.00 95.44 331 LEU A N 1
ATOM 2387 C CA . LEU A 1 331 ? -10.722 12.001 3.063 1.00 95.44 331 LEU A CA 1
ATOM 2388 C C . LEU A 1 331 ? -10.160 10.949 2.090 1.00 95.44 331 LEU A C 1
ATOM 2390 O O . LEU A 1 331 ? -10.856 9.988 1.770 1.00 95.44 331 LEU A O 1
ATOM 2394 N N . VAL A 1 332 ? -8.889 11.045 1.682 1.00 95.81 332 VAL A N 1
ATOM 2395 C CA . VAL A 1 332 ? -8.224 10.002 0.870 1.00 95.81 332 VAL A CA 1
ATOM 2396 C C . VAL A 1 332 ? -8.100 8.674 1.632 1.00 95.81 332 VAL A C 1
ATOM 2398 O O . VAL A 1 332 ? -8.269 7.608 1.036 1.00 95.81 332 VAL A O 1
ATOM 2401 N N . VAL A 1 333 ? -7.857 8.695 2.950 1.00 95.06 333 VAL A N 1
ATOM 2402 C CA . VAL A 1 333 ? -7.914 7.471 3.776 1.00 95.06 333 VAL A CA 1
ATOM 2403 C C . VAL A 1 333 ? -9.344 6.932 3.864 1.00 95.06 333 VAL A C 1
ATOM 2405 O O . VAL A 1 333 ? -9.542 5.727 3.725 1.00 95.06 333 VAL A O 1
ATOM 2408 N N . ALA A 1 334 ? -10.346 7.804 4.003 1.00 95.69 334 ALA A N 1
ATOM 2409 C CA . ALA A 1 334 ? -11.751 7.403 3.999 1.00 95.69 334 ALA A CA 1
ATOM 2410 C C . ALA A 1 334 ? -12.157 6.719 2.680 1.00 95.69 334 ALA A C 1
ATOM 2412 O O . ALA A 1 334 ? -12.749 5.641 2.699 1.00 95.69 334 ALA A O 1
ATOM 2413 N N . HIS A 1 335 ? -11.740 7.271 1.535 1.00 94.75 335 HIS A N 1
ATOM 2414 C CA . HIS A 1 335 ? -11.948 6.663 0.218 1.00 94.75 335 HIS A CA 1
ATOM 2415 C C . HIS A 1 335 ? -11.322 5.263 0.114 1.00 94.75 335 HIS A C 1
ATOM 2417 O O . HIS A 1 335 ? -11.938 4.333 -0.398 1.00 94.75 335 HIS A O 1
ATOM 2423 N N . ARG A 1 336 ? -10.119 5.075 0.670 1.00 93.00 336 ARG A N 1
ATOM 2424 C CA . ARG A 1 336 ? -9.417 3.778 0.700 1.00 93.00 336 ARG A CA 1
ATOM 2425 C C . ARG A 1 336 ? -10.032 2.746 1.657 1.00 93.00 336 ARG A C 1
ATOM 2427 O O . ARG A 1 336 ? -9.591 1.598 1.660 1.00 93.00 336 ARG A O 1
ATOM 2434 N N . HIS A 1 337 ? -11.016 3.126 2.473 1.00 93.25 337 HIS A N 1
ATOM 2435 C CA . HIS A 1 337 ? -11.676 2.237 3.438 1.00 93.25 337 HIS A CA 1
ATOM 2436 C C . HIS A 1 337 ? -13.178 2.040 3.183 1.00 93.25 337 HIS A C 1
ATOM 2438 O O . HIS A 1 337 ? -13.698 0.969 3.500 1.00 93.25 337 HIS A O 1
ATOM 2444 N N . GLY A 1 338 ? -13.852 3.025 2.581 1.00 89.94 338 GLY A N 1
ATOM 2445 C CA . GLY A 1 338 ? -15.293 3.014 2.305 1.00 89.94 338 GLY A CA 1
ATOM 2446 C C . GLY A 1 338 ? -15.695 3.558 0.927 1.00 89.94 338 GLY A C 1
ATOM 2447 O O . GLY A 1 338 ? -16.877 3.796 0.698 1.00 89.94 338 GLY A O 1
ATOM 2448 N N . GLY A 1 339 ? -14.749 3.786 0.008 1.00 91.19 339 GLY A N 1
ATOM 2449 C CA . GLY A 1 339 ? -15.038 4.293 -1.339 1.00 91.19 339 GLY A CA 1
ATOM 2450 C C . GLY A 1 339 ? -15.700 5.680 -1.333 1.00 91.19 339 GLY A C 1
ATOM 2451 O O . GLY A 1 339 ? -15.431 6.484 -0.435 1.00 91.19 339 GLY A O 1
ATOM 2452 N N . PRO A 1 340 ? -16.565 5.988 -2.318 1.00 90.44 340 PRO A N 1
ATOM 2453 C CA . PRO A 1 340 ? -17.362 7.217 -2.352 1.00 90.44 340 PRO A CA 1
ATOM 2454 C C . PRO A 1 340 ? -18.118 7.512 -1.046 1.00 90.44 340 PRO A C 1
ATOM 2456 O O . PRO A 1 340 ? -18.018 8.623 -0.522 1.00 90.44 340 PRO A O 1
ATOM 2459 N N . ALA A 1 341 ? -18.790 6.509 -0.473 1.00 91.06 341 ALA A N 1
ATOM 2460 C CA . ALA A 1 341 ? -19.566 6.656 0.758 1.00 91.06 341 ALA A CA 1
ATOM 2461 C C . ALA A 1 341 ? -18.691 6.954 1.982 1.00 91.06 341 ALA A C 1
ATOM 2463 O O . ALA A 1 341 ? -19.043 7.798 2.805 1.00 91.06 341 ALA A O 1
ATOM 2464 N N . GLY A 1 342 ? -17.511 6.331 2.058 1.00 92.75 342 GLY A N 1
ATOM 2465 C CA . GLY A 1 342 ? -16.514 6.622 3.087 1.00 92.75 342 GLY A CA 1
ATOM 2466 C C . GLY A 1 342 ? -16.058 8.083 3.062 1.00 92.75 342 GLY A C 1
ATOM 2467 O O . GLY A 1 342 ? -15.923 8.687 4.123 1.00 92.75 342 GLY A O 1
ATOM 2468 N N . VAL A 1 343 ? -15.880 8.683 1.874 1.00 94.81 343 VAL A N 1
ATOM 2469 C CA . VAL A 1 343 ? -15.561 10.120 1.745 1.00 94.81 343 VAL A CA 1
ATOM 2470 C C . VAL A 1 343 ? -16.681 10.978 2.323 1.00 94.81 343 VAL A C 1
ATOM 2472 O O . VAL A 1 343 ? -16.399 11.851 3.134 1.00 94.81 343 VAL A O 1
ATOM 2475 N N . GLN A 1 344 ? -17.937 10.712 1.952 1.00 91.94 344 GLN A N 1
ATOM 2476 C CA . GLN A 1 344 ? -19.081 11.497 2.430 1.00 91.94 344 GLN A CA 1
ATOM 2477 C C . GLN A 1 344 ? -19.261 11.374 3.950 1.00 91.94 344 GLN A C 1
ATOM 2479 O O . GLN A 1 344 ? -19.357 12.386 4.637 1.00 91.94 344 GLN A O 1
ATOM 2484 N N . ALA A 1 345 ? -19.193 10.153 4.493 1.00 93.25 345 ALA A N 1
ATOM 2485 C CA . ALA A 1 345 ? -19.262 9.914 5.934 1.00 93.25 345 ALA A CA 1
ATOM 2486 C C . ALA A 1 345 ? -18.099 10.570 6.708 1.00 93.25 345 ALA A C 1
ATOM 2488 O O . ALA A 1 345 ? -18.257 10.925 7.875 1.00 93.25 345 ALA A O 1
ATOM 2489 N N . ALA A 1 346 ? -16.924 10.730 6.093 1.00 94.25 346 ALA A N 1
ATOM 2490 C CA . ALA A 1 346 ? -15.773 11.388 6.713 1.00 94.25 346 ALA A CA 1
ATOM 2491 C C . ALA A 1 346 ? -15.780 12.920 6.589 1.00 94.25 346 ALA A C 1
ATOM 2493 O O . ALA A 1 346 ? -15.088 13.571 7.373 1.00 94.25 346 ALA A O 1
ATOM 2494 N N . ASP A 1 347 ? -16.520 13.477 5.629 1.00 92.69 347 ASP A N 1
ATOM 2495 C CA . ASP A 1 347 ? -16.573 14.914 5.357 1.00 92.69 347 ASP A CA 1
ATOM 2496 C C . ASP A 1 347 ? -17.405 15.667 6.400 1.00 92.69 347 ASP A C 1
ATOM 2498 O O . ASP A 1 347 ? -16.905 16.555 7.089 1.00 92.69 347 ASP A O 1
ATOM 2502 N N . SER A 1 348 ? -18.658 15.254 6.577 1.00 85.88 348 SER A N 1
ATOM 2503 C CA . SER A 1 348 ? -19.596 15.855 7.526 1.00 85.88 348 SER A CA 1
ATOM 2504 C C . SER A 1 348 ? -20.384 14.783 8.277 1.00 85.88 348 SER A C 1
ATOM 2506 O O . SER A 1 348 ? -20.379 13.604 7.910 1.00 85.88 348 SER A O 1
ATOM 2508 N N . LEU A 1 349 ? -21.032 15.187 9.369 1.00 90.25 349 LEU A N 1
ATOM 2509 C CA . LEU A 1 349 ? -22.151 14.420 9.903 1.00 90.25 349 LEU A CA 1
ATOM 2510 C C . LEU A 1 349 ? -23.380 14.733 9.051 1.00 90.25 349 LEU A C 1
ATOM 2512 O O . LEU A 1 349 ? -23.635 15.894 8.736 1.00 90.25 349 LEU A O 1
ATOM 2516 N N . ALA A 1 350 ? -24.115 13.693 8.681 1.00 87.19 350 ALA A N 1
ATOM 2517 C CA . ALA A 1 350 ? -25.390 13.819 7.989 1.00 87.19 350 ALA A CA 1
ATOM 2518 C C . ALA A 1 350 ? -26.537 13.694 8.995 1.00 87.19 350 ALA A C 1
ATOM 2520 O O . ALA A 1 350 ? -26.391 13.040 10.033 1.00 87.19 350 ALA A O 1
ATOM 2521 N N . GLU A 1 351 ? -27.696 14.256 8.665 1.00 88.94 351 GLU A N 1
ATOM 2522 C CA . GLU A 1 351 ? -28.939 13.828 9.299 1.00 88.94 351 GLU A CA 1
ATOM 2523 C C . GLU A 1 351 ? -29.207 12.359 8.942 1.00 88.94 351 GLU A C 1
ATOM 2525 O O . GLU A 1 351 ? -28.915 11.898 7.836 1.00 88.94 351 GLU A O 1
ATOM 2530 N N . ALA A 1 352 ? -29.730 11.608 9.905 1.00 88.44 352 ALA A N 1
ATOM 2531 C CA . ALA A 1 352 ? -30.101 10.212 9.746 1.00 88.44 352 ALA A CA 1
ATOM 2532 C C . ALA A 1 352 ? -31.414 9.959 10.480 1.00 88.44 352 ALA A C 1
ATOM 2534 O O . ALA A 1 352 ? -31.723 10.636 11.461 1.00 88.44 352 ALA A O 1
ATOM 2535 N N . ASP A 1 353 ? -32.159 8.961 10.013 1.00 88.44 353 ASP A N 1
ATOM 2536 C CA . ASP A 1 353 ? -33.361 8.481 10.684 1.00 88.44 353 ASP A CA 1
ATOM 2537 C C . ASP A 1 353 ? -33.056 8.097 12.155 1.00 88.44 353 ASP A C 1
ATOM 2539 O O . ASP A 1 353 ? -32.218 7.214 12.396 1.00 88.44 353 ASP A O 1
ATOM 2543 N N . PRO A 1 354 ? -33.726 8.723 13.146 1.00 88.44 354 PRO A N 1
ATOM 2544 C CA . PRO A 1 354 ? -33.541 8.401 14.556 1.00 88.44 354 PRO A CA 1
ATOM 2545 C C . PRO A 1 354 ? -33.837 6.938 14.906 1.00 88.44 354 PRO A C 1
ATOM 2547 O O . PRO A 1 354 ? -33.199 6.413 15.819 1.00 88.44 354 PRO A O 1
ATOM 2550 N N . GLU A 1 355 ? -34.751 6.260 14.200 1.00 88.81 355 GLU A N 1
ATOM 2551 C CA . GLU A 1 355 ? -35.056 4.847 14.454 1.00 88.81 355 GLU A CA 1
ATOM 2552 C C . GLU A 1 355 ? -33.881 3.951 14.037 1.00 88.81 355 GLU A C 1
ATOM 2554 O O . GLU A 1 355 ? -33.390 3.157 14.842 1.00 88.81 355 GLU A O 1
ATOM 2559 N N . SER A 1 356 ? -33.331 4.155 12.837 1.00 87.44 356 SER A N 1
ATOM 2560 C CA . SER A 1 356 ? -32.116 3.490 12.348 1.00 87.44 356 SER A CA 1
ATOM 2561 C C . SER A 1 356 ? -30.910 3.710 13.271 1.00 87.44 356 SER A C 1
ATOM 2563 O O . SER A 1 356 ? -30.151 2.773 13.543 1.00 87.44 356 SER A O 1
ATOM 2565 N N . VAL A 1 357 ? -30.733 4.929 13.793 1.00 91.50 357 VAL A N 1
ATOM 2566 C CA . VAL A 1 357 ? -29.654 5.254 14.743 1.00 91.50 357 VAL A CA 1
ATOM 2567 C C . VAL A 1 357 ? -29.892 4.582 16.104 1.00 91.50 357 VAL A C 1
ATOM 2569 O O . VAL A 1 357 ? -28.957 4.014 16.675 1.00 91.50 357 VAL A O 1
ATOM 2572 N N . ALA A 1 358 ? -31.131 4.557 16.605 1.00 91.44 358 ALA A N 1
ATOM 2573 C CA . ALA A 1 358 ? -31.489 3.877 17.851 1.00 91.44 358 ALA A CA 1
ATOM 2574 C C . ALA A 1 358 ? -31.336 2.347 17.753 1.00 91.44 358 ALA A C 1
ATOM 2576 O O . ALA A 1 358 ? -30.765 1.723 18.652 1.00 91.44 358 ALA A O 1
ATOM 2577 N N . ALA A 1 359 ? -31.761 1.740 16.642 1.00 91.88 359 ALA A N 1
ATOM 2578 C CA . ALA A 1 359 ? -31.588 0.316 16.363 1.00 91.88 359 ALA A CA 1
ATOM 2579 C C . ALA A 1 359 ? -30.098 -0.069 16.294 1.00 91.88 359 ALA A C 1
ATOM 2581 O O . ALA A 1 359 ? -29.671 -1.063 16.891 1.00 91.88 359 ALA A O 1
ATOM 2582 N N . ALA A 1 360 ? -29.274 0.759 15.644 1.00 93.12 360 ALA A N 1
ATOM 2583 C CA . ALA A 1 360 ? -27.827 0.578 15.610 1.00 93.12 360 ALA A CA 1
ATOM 2584 C C . ALA A 1 360 ? -27.174 0.727 16.997 1.00 93.12 360 ALA A C 1
ATOM 2586 O O . ALA A 1 360 ? -26.304 -0.073 17.357 1.00 93.12 360 ALA A O 1
ATOM 2587 N N . ALA A 1 361 ? -27.625 1.688 17.810 1.00 93.19 361 ALA A N 1
ATOM 2588 C CA . ALA A 1 361 ? -27.165 1.866 19.185 1.00 93.19 361 ALA A CA 1
ATOM 2589 C C . ALA A 1 361 ? -27.532 0.669 20.081 1.00 93.19 361 ALA A C 1
ATOM 2591 O O . ALA A 1 361 ? -26.701 0.202 20.870 1.00 93.19 361 ALA A O 1
ATOM 2592 N N . ALA A 1 362 ? -28.739 0.117 19.922 1.00 92.31 362 ALA A N 1
ATOM 2593 C CA . ALA A 1 362 ? -29.175 -1.099 20.601 1.00 92.31 362 ALA A CA 1
ATOM 2594 C C . ALA A 1 362 ? -28.325 -2.314 20.192 1.00 92.31 362 ALA A C 1
ATOM 2596 O O . ALA A 1 362 ? -27.830 -3.034 21.062 1.00 92.31 362 ALA A O 1
ATOM 2597 N N . ALA A 1 363 ? -28.066 -2.500 18.892 1.00 93.38 363 ALA A N 1
ATOM 2598 C CA . ALA A 1 363 ? -27.223 -3.579 18.375 1.00 93.38 363 ALA A CA 1
ATOM 2599 C C . ALA A 1 363 ? -25.770 -3.497 18.887 1.00 93.38 363 ALA A C 1
ATOM 2601 O O . ALA A 1 363 ? -25.208 -4.505 19.323 1.00 93.38 363 ALA A O 1
ATOM 2602 N N . ILE A 1 364 ? -25.169 -2.299 18.908 1.00 93.50 364 ILE A N 1
ATOM 2603 C CA . ILE A 1 364 ? -23.839 -2.068 19.502 1.00 93.50 364 ILE A CA 1
ATOM 2604 C C . ILE A 1 364 ? -23.853 -2.397 21.002 1.00 93.50 364 ILE A C 1
ATOM 2606 O O . ILE A 1 364 ? -22.963 -3.097 21.482 1.00 93.50 364 ILE A O 1
ATOM 2610 N N . THR A 1 365 ? -24.872 -1.944 21.736 1.00 91.94 365 THR A N 1
ATOM 2611 C CA . THR A 1 365 ? -24.996 -2.155 23.189 1.00 91.94 365 THR A CA 1
ATOM 2612 C C . THR A 1 365 ? -25.209 -3.628 23.556 1.00 91.94 365 THR A C 1
ATOM 2614 O O . THR A 1 365 ? -24.675 -4.094 24.564 1.00 91.94 365 THR A O 1
ATOM 2617 N N . ALA A 1 366 ? -25.950 -4.380 22.739 1.00 89.25 366 ALA A N 1
ATOM 2618 C CA . ALA A 1 366 ? -26.144 -5.818 22.909 1.00 89.25 366 ALA A CA 1
ATOM 2619 C C . ALA A 1 366 ? -24.853 -6.605 22.623 1.00 89.25 366 ALA A C 1
ATOM 2621 O O . ALA A 1 366 ? -24.448 -7.445 23.425 1.00 89.25 366 ALA A O 1
ATOM 2622 N N . ALA A 1 367 ? -24.165 -6.292 21.5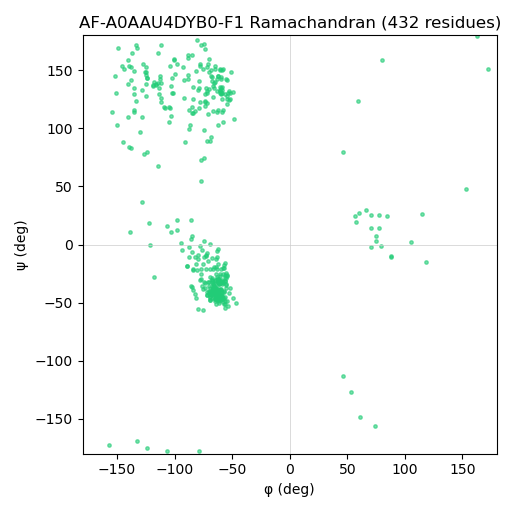19 1.00 88.25 367 ALA A N 1
ATOM 2623 C CA . ALA A 1 367 ? -22.915 -6.949 21.138 1.00 88.25 367 ALA A CA 1
ATOM 2624 C C . ALA A 1 367 ? -21.710 -6.546 22.011 1.00 88.25 367 ALA A C 1
ATOM 2626 O O . ALA A 1 367 ? -20.704 -7.258 22.042 1.00 88.25 367 ALA A O 1
ATOM 2627 N N . GLN A 1 368 ? -21.780 -5.398 22.693 1.00 81.44 368 GLN A N 1
ATOM 2628 C CA . GLN A 1 368 ? -20.732 -4.884 23.573 1.00 81.44 368 GLN A CA 1
ATOM 2629 C C . GLN A 1 368 ? -21.330 -4.267 24.852 1.00 81.44 368 GLN A C 1
ATOM 2631 O O . GLN A 1 368 ? -21.433 -3.043 24.956 1.00 81.44 368 GLN A O 1
ATOM 2636 N N . PRO A 1 369 ? -21.635 -5.076 25.886 1.00 76.81 369 PRO A N 1
ATOM 2637 C CA . PRO A 1 369 ? -22.178 -4.576 27.153 1.00 76.81 369 PRO A CA 1
ATOM 2638 C C . PRO A 1 369 ? -21.317 -3.500 27.837 1.00 76.81 369 PRO A C 1
ATOM 2640 O O . PRO A 1 369 ? -21.851 -2.679 28.574 1.00 76.81 369 PRO A O 1
ATOM 2643 N N . THR A 1 370 ? -20.007 -3.456 27.555 1.00 76.44 370 THR A N 1
ATOM 2644 C CA . THR A 1 370 ? -19.073 -2.421 28.047 1.00 76.44 370 THR A CA 1
ATOM 2645 C C . THR A 1 370 ? -19.228 -1.047 27.387 1.00 76.44 370 THR A C 1
ATOM 2647 O O . THR A 1 370 ? -18.602 -0.100 27.849 1.00 76.44 370 THR A O 1
ATOM 2650 N N . ALA A 1 371 ? -20.035 -0.912 26.329 1.00 69.94 371 ALA A N 1
ATOM 2651 C CA . ALA A 1 371 ? -20.394 0.383 25.745 1.00 69.94 371 ALA A CA 1
ATOM 2652 C C . ALA A 1 371 ? -21.652 1.001 26.393 1.00 69.94 371 ALA A C 1
ATOM 2654 O O . ALA A 1 371 ? -21.868 2.210 26.275 1.00 69.94 371 ALA A O 1
ATOM 2655 N N . ARG A 1 372 ? -22.471 0.199 27.098 1.00 70.12 372 ARG A N 1
ATOM 2656 C CA . ARG A 1 372 ? -23.732 0.633 27.726 1.00 70.12 372 ARG A CA 1
ATOM 2657 C C . ARG A 1 372 ? -23.495 1.836 28.649 1.00 70.12 372 ARG A C 1
ATOM 2659 O O . ARG A 1 372 ? -22.631 1.786 29.515 1.00 70.12 372 ARG A O 1
ATOM 2666 N N . GLY A 1 373 ? -24.264 2.908 28.455 1.00 69.06 373 GLY A N 1
ATOM 2667 C CA . GLY A 1 373 ? -24.144 4.152 29.231 1.00 69.06 373 GLY A CA 1
ATOM 2668 C C . GLY A 1 373 ? -22.997 5.087 28.819 1.00 69.06 373 GLY A C 1
ATOM 2669 O O . GLY A 1 373 ? -22.876 6.162 29.391 1.00 69.06 373 GLY A O 1
ATOM 2670 N N . SER A 1 374 ? -22.180 4.717 27.825 1.00 83.56 374 SER A N 1
ATOM 2671 C CA . SER A 1 374 ? -21.105 5.568 27.272 1.00 83.56 374 SER A CA 1
ATOM 2672 C C . SER A 1 374 ? -21.241 5.850 25.770 1.00 83.56 374 SER A C 1
ATOM 2674 O O . SER A 1 374 ? -20.396 6.538 25.201 1.00 83.56 374 SER A O 1
ATOM 2676 N N . LEU A 1 375 ? -22.287 5.308 25.136 1.00 92.25 375 LEU A N 1
ATOM 2677 C CA . LEU A 1 375 ? -22.595 5.489 23.722 1.00 92.25 375 LEU A CA 1
ATOM 2678 C C . LEU A 1 375 ? -23.454 6.745 23.520 1.00 92.25 375 LEU A C 1
ATOM 2680 O O . LEU A 1 375 ? -24.591 6.788 23.986 1.00 92.25 375 LEU A O 1
ATOM 2684 N N . THR A 1 376 ? -22.919 7.741 22.816 1.00 92.62 376 THR A N 1
ATOM 2685 C CA . THR A 1 376 ? -23.647 8.942 22.380 1.00 92.62 376 THR A CA 1
ATOM 2686 C C . THR A 1 376 ? -23.993 8.866 20.893 1.00 92.62 376 THR A C 1
ATOM 2688 O O . THR A 1 376 ? -23.304 8.191 20.121 1.00 92.62 376 THR A O 1
ATOM 2691 N N . ALA A 1 377 ? -25.061 9.562 20.499 1.00 93.12 377 ALA A N 1
ATOM 2692 C CA . ALA A 1 377 ? -25.517 9.692 19.118 1.00 93.12 377 ALA A CA 1
ATOM 2693 C C . ALA A 1 377 ? -25.476 11.163 18.680 1.00 93.12 377 ALA A C 1
ATOM 2695 O O . ALA A 1 377 ? -25.830 12.043 19.464 1.00 93.12 377 ALA A O 1
ATOM 2696 N N . GLU A 1 378 ? -25.050 11.422 17.445 1.00 92.31 378 GLU A N 1
ATOM 2697 C CA . GLU A 1 378 ? -24.952 12.765 16.860 1.00 92.31 378 GLU A CA 1
ATOM 2698 C C . GLU A 1 378 ? -25.166 12.660 15.341 1.00 92.31 378 GLU A C 1
ATOM 2700 O O . GLU A 1 378 ? -24.288 12.189 14.617 1.00 92.31 378 GLU A O 1
ATOM 2705 N N . GLY A 1 379 ? -26.360 13.020 14.856 1.00 91.62 379 GLY A N 1
ATOM 2706 C CA . GLY A 1 379 ? -26.757 12.770 13.464 1.00 91.62 379 GLY A CA 1
ATOM 2707 C C . GLY A 1 379 ? -26.575 11.296 13.080 1.00 91.62 379 GLY A C 1
ATOM 2708 O O . GLY A 1 379 ? -27.017 10.395 13.791 1.00 91.62 379 GLY A O 1
ATOM 2709 N N . ASN A 1 380 ? -25.863 11.042 11.982 1.00 93.00 380 ASN A N 1
ATOM 2710 C CA . ASN A 1 380 ? -25.507 9.702 11.516 1.00 93.00 380 ASN A CA 1
ATOM 2711 C C . ASN A 1 380 ? -24.390 8.995 12.319 1.00 93.00 380 ASN A C 1
ATOM 2713 O O . ASN A 1 380 ? -23.992 7.895 11.924 1.00 93.00 380 ASN A O 1
ATOM 2717 N N . ALA A 1 381 ? -23.858 9.584 13.400 1.00 95.19 381 ALA A N 1
ATOM 2718 C CA . ALA A 1 381 ? -22.753 9.029 14.184 1.00 95.19 381 ALA A CA 1
ATOM 2719 C C . ALA A 1 381 ? -23.172 8.374 15.511 1.00 95.19 381 ALA A C 1
ATOM 2721 O O . ALA A 1 381 ? -24.005 8.894 16.249 1.00 95.19 381 ALA A O 1
ATOM 2722 N N . LEU A 1 382 ? -22.487 7.280 15.865 1.00 96.12 382 LEU A N 1
ATOM 2723 C CA . LEU A 1 382 ? -22.541 6.625 17.178 1.00 96.12 382 LEU A CA 1
ATOM 2724 C C . LEU A 1 382 ? -21.132 6.504 17.769 1.00 96.12 382 LEU A C 1
ATOM 2726 O O . LEU A 1 382 ? -20.224 5.996 17.108 1.00 96.12 382 LEU A O 1
ATOM 2730 N N . THR A 1 383 ? -20.942 6.962 19.009 1.00 94.81 383 THR A N 1
ATOM 2731 C CA . THR A 1 383 ? -19.612 7.226 19.592 1.00 94.81 383 THR A CA 1
ATOM 2732 C C . THR A 1 383 ? -19.479 6.694 21.018 1.00 94.81 383 THR A C 1
ATOM 2734 O O . THR A 1 383 ? -20.297 7.033 21.863 1.00 94.81 383 THR A O 1
ATOM 2737 N N . ALA A 1 384 ? -18.428 5.925 21.328 1.00 93.00 384 ALA A N 1
ATOM 2738 C CA . ALA A 1 384 ? -18.029 5.636 22.715 1.00 93.00 384 ALA A CA 1
ATOM 2739 C C . ALA A 1 384 ? -16.520 5.366 22.836 1.00 93.00 384 ALA A C 1
ATOM 2741 O O . ALA A 1 384 ? -15.909 4.747 21.964 1.00 93.00 384 ALA A O 1
ATOM 2742 N N . GLY A 1 385 ? -15.902 5.790 23.944 1.00 88.12 385 GLY A N 1
ATOM 2743 C CA . GLY A 1 385 ? -14.524 5.408 24.301 1.00 88.12 385 GLY A CA 1
ATOM 2744 C C . GLY A 1 385 ? -13.432 5.801 23.291 1.00 88.12 385 GLY A C 1
ATOM 2745 O O . GLY A 1 385 ? -12.409 5.122 23.202 1.00 88.12 385 GLY A O 1
ATOM 2746 N N . GLY A 1 386 ? -13.642 6.860 22.500 1.00 90.94 386 GLY A N 1
ATOM 2747 C CA . GLY A 1 386 ? -12.718 7.272 21.434 1.00 90.94 386 GLY A CA 1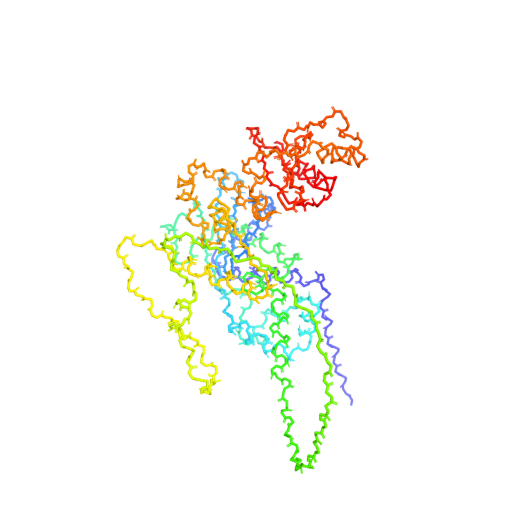
ATOM 2748 C C . GLY A 1 386 ? -12.805 6.435 20.150 1.00 90.94 386 GLY A C 1
ATOM 2749 O O . GLY A 1 386 ? -11.917 6.531 19.303 1.00 90.94 386 GLY A O 1
ATOM 2750 N N . ALA A 1 387 ? -13.858 5.630 20.000 1.00 94.12 387 ALA A N 1
ATOM 2751 C CA . ALA A 1 387 ? -14.275 4.994 18.756 1.00 94.12 387 ALA A CA 1
ATOM 2752 C C . ALA A 1 387 ? -15.621 5.588 18.305 1.00 94.12 387 ALA A C 1
ATOM 2754 O O . ALA A 1 387 ? -16.491 5.856 19.135 1.00 94.12 387 ALA A O 1
ATOM 2755 N N . GLN A 1 388 ? -15.794 5.773 16.998 1.00 95.50 388 GLN A N 1
ATOM 2756 C CA . GLN A 1 388 ? -17.026 6.263 16.376 1.00 95.50 388 GLN A CA 1
ATOM 2757 C C . GLN A 1 388 ? -17.346 5.410 15.142 1.00 95.50 388 GLN A C 1
ATOM 2759 O O . GLN A 1 388 ? -16.443 4.907 14.474 1.00 95.50 388 GLN A O 1
ATOM 2764 N N . VAL A 1 389 ? -18.625 5.250 14.823 1.00 96.69 389 VAL A N 1
ATOM 2765 C CA . VAL A 1 389 ? -19.093 4.780 13.510 1.00 96.69 389 VAL A CA 1
ATOM 2766 C C . VAL A 1 389 ? -20.071 5.789 12.933 1.00 96.69 389 VAL A C 1
ATOM 2768 O O . VAL A 1 389 ? -20.785 6.437 13.693 1.00 96.69 389 VAL A O 1
ATOM 2771 N N . ARG A 1 390 ? -20.108 5.918 11.605 1.00 96.81 390 ARG A N 1
ATOM 2772 C CA . ARG A 1 390 ? -21.032 6.809 10.889 1.00 96.81 390 ARG A CA 1
ATOM 2773 C C . ARG A 1 390 ? -21.767 6.052 9.792 1.00 96.81 390 ARG A C 1
ATOM 2775 O O . ARG A 1 390 ? -21.115 5.337 9.030 1.00 96.81 390 ARG A O 1
ATOM 2782 N N . LEU A 1 391 ? -23.082 6.209 9.693 1.00 95.12 391 LEU A N 1
ATOM 2783 C CA . LEU A 1 391 ? -23.872 5.620 8.610 1.00 95.12 391 LEU A CA 1
ATOM 2784 C C . LEU A 1 391 ? -23.634 6.391 7.301 1.00 95.12 391 LEU A C 1
ATOM 2786 O O . LEU A 1 391 ? -23.886 7.593 7.226 1.00 95.12 391 LEU A O 1
ATOM 2790 N N . GLY A 1 392 ? -23.120 5.704 6.283 1.00 91.88 392 GLY A N 1
ATOM 2791 C CA . GLY A 1 392 ? -22.955 6.226 4.929 1.00 91.88 392 GLY A CA 1
ATOM 2792 C C . GLY A 1 392 ? -24.194 5.996 4.061 1.00 91.88 392 GLY A C 1
ATOM 2793 O O . GLY A 1 392 ? -25.026 5.134 4.348 1.00 91.88 392 GLY A O 1
ATOM 2794 N N . HIS A 1 393 ? -24.284 6.729 2.948 1.00 87.38 393 HIS A N 1
ATOM 2795 C CA . HIS A 1 393 ? -25.366 6.588 1.961 1.00 87.38 393 HIS A CA 1
ATOM 2796 C C . HIS A 1 393 ? -25.407 5.205 1.271 1.00 87.38 393 HIS A C 1
ATOM 2798 O O . HIS A 1 393 ? -26.351 4.898 0.550 1.00 87.38 393 HIS A O 1
ATOM 2804 N N . ASP A 1 394 ? -24.371 4.380 1.456 1.00 88.81 394 ASP A N 1
ATOM 2805 C CA . ASP A 1 394 ? -24.282 2.990 1.002 1.00 88.81 394 ASP A CA 1
ATOM 2806 C C . ASP A 1 394 ? -24.926 1.992 1.983 1.00 88.81 394 ASP A C 1
ATOM 2808 O O . ASP A 1 394 ? -24.769 0.781 1.823 1.00 88.81 394 ASP A O 1
ATOM 2812 N N . GLY A 1 395 ? -25.615 2.482 3.022 1.00 90.44 395 GLY A N 1
ATOM 2813 C CA . GLY A 1 395 ? -26.238 1.659 4.061 1.00 90.44 395 GLY A CA 1
ATOM 2814 C C . GLY A 1 395 ? -25.228 0.988 4.997 1.00 90.44 395 GLY A C 1
ATOM 2815 O O . GLY A 1 395 ? -25.581 0.054 5.716 1.00 90.44 395 GLY A O 1
ATOM 2816 N N . ARG A 1 396 ? -23.959 1.422 4.983 1.00 95.06 396 ARG A N 1
ATOM 2817 C CA . ARG A 1 396 ? -22.883 0.834 5.790 1.00 95.06 396 ARG A CA 1
ATOM 2818 C C . ARG A 1 396 ? -22.397 1.805 6.851 1.00 95.06 396 ARG A C 1
ATOM 2820 O O . ARG A 1 396 ? -22.306 3.011 6.648 1.00 95.06 396 ARG A O 1
ATOM 2827 N N . TRP A 1 397 ? -22.035 1.246 7.992 1.00 96.81 397 TRP A N 1
ATOM 2828 C CA . TRP A 1 397 ? -21.396 1.934 9.098 1.00 96.81 397 TRP A CA 1
ATOM 2829 C C . TRP A 1 397 ? -19.889 1.976 8.856 1.00 96.81 397 TRP A C 1
ATOM 2831 O O . TRP A 1 397 ? -19.219 0.942 8.862 1.00 96.81 397 TRP A O 1
ATOM 2841 N N . HIS A 1 398 ? -19.354 3.174 8.630 1.00 97.31 398 HIS A N 1
ATOM 2842 C CA . HIS A 1 398 ? -17.933 3.437 8.395 1.00 97.31 398 HIS A CA 1
ATOM 2843 C C . HIS A 1 398 ? -17.241 3.750 9.736 1.00 97.31 398 HIS A C 1
ATOM 2845 O O . HIS A 1 398 ? -17.736 4.610 10.468 1.00 97.31 398 HIS A O 1
ATOM 2851 N N . PRO A 1 399 ? -16.147 3.057 10.111 1.00 97.44 399 PRO A N 1
ATOM 2852 C CA . PRO A 1 399 ? -15.509 3.219 11.418 1.00 97.44 399 PRO A CA 1
ATOM 2853 C C . PRO A 1 399 ? -14.436 4.318 11.469 1.00 97.44 399 PRO A C 1
ATOM 2855 O O . PRO A 1 399 ? -13.658 4.517 10.536 1.00 97.44 399 PRO A O 1
ATOM 2858 N N . PHE A 1 400 ? -14.354 4.980 12.624 1.00 96.44 400 PHE A N 1
ATOM 2859 C CA . PHE A 1 400 ? -13.447 6.085 12.928 1.00 96.44 400 PHE A CA 1
ATOM 2860 C C . PHE A 1 400 ? -12.849 5.949 14.336 1.00 96.44 400 PHE A C 1
ATOM 2862 O O . PHE A 1 400 ? -13.470 5.405 15.252 1.00 96.44 400 PHE A O 1
ATOM 2869 N N . VAL A 1 401 ? -11.654 6.505 14.536 1.00 95.44 401 VAL A N 1
ATOM 2870 C CA . VAL A 1 401 ? -10.989 6.600 15.847 1.00 95.44 401 VAL A CA 1
ATOM 2871 C C . VAL A 1 401 ? -10.639 8.046 16.181 1.00 95.44 401 VAL A C 1
ATOM 2873 O O . VAL A 1 401 ? -10.272 8.818 15.295 1.00 95.44 401 VAL A O 1
ATOM 2876 N N . ALA A 1 402 ? -10.746 8.417 17.454 1.00 92.75 402 ALA A N 1
ATOM 2877 C CA . ALA A 1 402 ? -10.359 9.742 17.922 1.00 92.75 402 ALA A CA 1
ATOM 2878 C C . ALA A 1 402 ? -8.830 9.883 17.911 1.00 92.75 402 ALA A C 1
ATOM 2880 O O . ALA A 1 402 ? -8.121 9.034 18.462 1.00 92.75 402 ALA A O 1
ATOM 2881 N N . ILE A 1 403 ? -8.336 10.970 17.317 1.00 87.62 403 ILE A N 1
ATOM 2882 C CA . ILE A 1 403 ? -6.924 11.369 17.332 1.00 87.62 403 ILE A CA 1
ATOM 2883 C C . ILE A 1 403 ? -6.730 12.651 18.156 1.00 87.62 403 ILE A C 1
ATOM 2885 O O . ILE A 1 403 ? -7.692 13.286 18.593 1.00 87.62 403 ILE A O 1
ATOM 2889 N N . HIS A 1 404 ? -5.473 13.031 18.392 1.00 78.06 404 HIS A N 1
ATOM 2890 C CA . HIS A 1 404 ? -5.140 14.275 19.088 1.00 78.06 404 HIS A CA 1
ATOM 2891 C C . HIS A 1 404 ? -5.785 15.495 18.395 1.00 78.06 404 HIS A C 1
ATOM 2893 O O . HIS A 1 404 ? -5.879 15.539 17.168 1.00 78.06 404 HIS A O 1
ATOM 2899 N N . GLY A 1 405 ? -6.245 16.473 19.181 1.00 74.50 405 GLY A N 1
ATOM 2900 C CA . GLY A 1 405 ? -6.978 17.640 18.671 1.00 74.50 405 GLY A CA 1
ATOM 2901 C C . GLY A 1 405 ? -8.453 17.381 18.321 1.00 74.50 405 GLY A C 1
ATOM 2902 O O . GLY A 1 405 ? -8.989 18.055 17.449 1.00 74.50 405 GLY A O 1
ATOM 2903 N N . GLY A 1 406 ? -9.105 16.383 18.935 1.00 78.56 406 GLY A N 1
ATOM 2904 C CA . GLY A 1 406 ? -10.559 16.141 18.820 1.00 78.56 406 GLY A CA 1
ATOM 2905 C C . GLY A 1 406 ? -11.049 15.621 17.460 1.00 78.56 406 GLY A C 1
ATOM 2906 O O . GLY A 1 406 ? -12.229 15.333 17.288 1.00 78.56 406 GLY A O 1
ATOM 2907 N N . SER A 1 407 ? -10.144 15.480 16.494 1.00 87.12 407 SER A N 1
ATOM 2908 C CA . SER A 1 407 ? -10.426 14.997 15.145 1.00 87.12 407 SER A CA 1
ATOM 2909 C C . SER A 1 407 ? -10.743 13.496 15.097 1.00 87.12 407 SER A C 1
ATOM 2911 O O . SER A 1 407 ? -10.192 12.701 15.858 1.00 87.12 407 SER A O 1
ATOM 2913 N N . TRP A 1 408 ? -11.534 13.094 14.099 1.00 93.56 408 TRP A N 1
ATOM 2914 C CA . TRP A 1 408 ? -11.825 11.691 13.784 1.00 93.56 408 TRP A CA 1
ATOM 2915 C C . TRP A 1 408 ? -10.994 11.194 12.597 1.00 93.56 408 TRP A C 1
ATOM 2917 O O . TRP A 1 408 ? -10.924 11.839 11.550 1.00 93.56 408 TRP A O 1
ATOM 2927 N N . GLN A 1 409 ? -10.348 10.041 12.745 1.00 94.56 409 GLN A N 1
ATOM 2928 C CA . GLN A 1 409 ? -9.554 9.389 11.704 1.00 94.56 409 GLN A CA 1
ATOM 2929 C C . GLN A 1 409 ? -10.299 8.144 11.192 1.00 94.56 409 GLN A C 1
ATOM 2931 O O . GLN A 1 409 ? -10.516 7.229 11.988 1.00 94.56 409 GLN A O 1
ATOM 2936 N N . PRO A 1 410 ? -10.684 8.075 9.902 1.00 96.12 410 PRO A N 1
ATOM 2937 C CA . PRO A 1 410 ? -11.280 6.870 9.331 1.00 96.12 410 PRO A CA 1
ATOM 2938 C C . PRO A 1 410 ? -10.313 5.684 9.384 1.00 96.12 410 PRO A C 1
ATOM 2940 O O . PRO A 1 410 ? -9.102 5.855 9.202 1.00 96.12 410 PRO A O 1
ATOM 2943 N N . VAL A 1 411 ? -10.863 4.487 9.599 1.00 96.50 411 VAL A N 1
ATOM 2944 C CA . VAL A 1 411 ? -10.136 3.207 9.634 1.00 96.50 411 VAL A CA 1
ATOM 2945 C C . VAL A 1 411 ? -10.850 2.145 8.788 1.00 96.50 411 VAL A C 1
ATOM 2947 O O . VAL A 1 411 ? -11.969 2.347 8.321 1.00 96.50 411 VAL A O 1
ATOM 2950 N N . ALA A 1 412 ? -10.195 1.010 8.542 1.00 94.00 412 ALA A N 1
ATOM 2951 C CA . ALA A 1 412 ? -10.797 -0.102 7.808 1.00 94.00 412 ALA A CA 1
ATOM 2952 C C . ALA A 1 412 ? -11.888 -0.818 8.633 1.00 94.00 412 ALA A C 1
ATOM 2954 O O . ALA A 1 412 ? -11.838 -0.831 9.863 1.00 94.00 412 ALA A O 1
ATOM 2955 N N . GLY A 1 413 ? -12.833 -1.473 7.947 1.00 94.31 413 GLY A N 1
ATOM 2956 C CA . GLY A 1 413 ? -13.877 -2.297 8.577 1.00 94.31 413 GLY A CA 1
ATOM 2957 C C . GLY A 1 413 ? -15.313 -1.789 8.415 1.00 94.31 413 GLY A C 1
ATOM 2958 O O . GLY A 1 413 ? -16.148 -2.085 9.266 1.00 94.31 413 GLY A O 1
ATOM 2959 N N . ALA A 1 414 ? -15.615 -1.033 7.352 1.00 95.31 414 ALA A N 1
ATOM 2960 C CA . ALA A 1 414 ? -16.984 -0.617 7.048 1.00 95.31 414 ALA A CA 1
ATOM 2961 C C . ALA A 1 414 ? -17.915 -1.828 6.839 1.00 95.31 414 ALA A C 1
ATOM 2963 O O . ALA A 1 414 ? -17.596 -2.732 6.061 1.00 95.31 414 ALA A O 1
ATOM 2964 N N . SER A 1 415 ? -19.076 -1.849 7.495 1.00 95.94 415 SER A N 1
ATOM 2965 C CA . SER A 1 415 ? -20.004 -2.993 7.491 1.00 95.94 415 SER A CA 1
ATOM 2966 C C . SER A 1 415 ? -21.462 -2.540 7.504 1.00 95.94 415 SER A C 1
ATOM 2968 O O . SER A 1 415 ? -21.766 -1.500 8.073 1.00 95.94 415 SER A O 1
ATOM 2970 N N . ALA A 1 416 ? -22.371 -3.329 6.927 1.00 94.88 416 ALA A N 1
ATOM 2971 C CA . ALA A 1 416 ? -23.811 -3.122 7.120 1.00 94.88 416 ALA A CA 1
ATOM 2972 C C . ALA A 1 416 ? -24.218 -3.318 8.597 1.00 94.88 416 ALA A C 1
ATOM 2974 O O . ALA A 1 416 ? -25.149 -2.687 9.084 1.00 94.88 416 ALA A O 1
ATOM 2975 N N . GLU A 1 417 ? -23.474 -4.142 9.343 1.00 95.88 417 GLU A N 1
ATOM 2976 C CA . GLU A 1 417 ? -23.678 -4.363 10.775 1.00 95.88 417 GLU A CA 1
ATOM 2977 C C . GLU A 1 417 ? -22.977 -3.282 11.633 1.00 95.88 417 GLU A C 1
ATOM 2979 O O . GLU A 1 417 ? -21.738 -3.289 11.727 1.00 95.88 417 GLU A O 1
ATOM 2984 N N . PRO A 1 418 ? -23.714 -2.412 12.354 1.00 95.56 418 PRO A N 1
ATOM 2985 C CA . PRO A 1 418 ? -23.115 -1.371 13.197 1.00 95.56 418 PRO A CA 1
ATOM 2986 C C . PRO A 1 418 ? -22.227 -1.942 14.310 1.00 95.56 418 PRO A C 1
ATOM 2988 O O . PRO A 1 418 ? -21.145 -1.419 14.576 1.00 95.56 418 PRO A O 1
ATOM 2991 N N . ALA A 1 419 ? -22.622 -3.064 14.919 1.00 95.12 419 ALA A N 1
ATOM 2992 C CA . ALA A 1 419 ? -21.844 -3.746 15.956 1.00 95.12 419 ALA A CA 1
ATOM 2993 C C . ALA A 1 419 ? -20.468 -4.248 15.470 1.00 95.12 419 ALA A C 1
ATOM 2995 O O . ALA A 1 419 ? -19.504 -4.270 16.244 1.00 95.12 419 ALA A O 1
ATOM 2996 N N . THR A 1 420 ? -20.365 -4.631 14.195 1.00 95.81 420 THR A N 1
ATOM 2997 C CA . THR A 1 420 ? -19.133 -5.139 13.576 1.00 95.81 420 THR A CA 1
ATOM 2998 C C . THR A 1 420 ? -18.223 -3.992 13.145 1.00 95.81 420 THR A C 1
ATOM 3000 O O . THR A 1 420 ? -17.032 -4.016 13.466 1.00 95.81 420 THR A O 1
ATOM 3003 N N . ALA A 1 421 ? -18.778 -2.927 12.557 1.00 96.31 421 ALA A N 1
ATOM 3004 C CA . ALA A 1 421 ? -18.035 -1.691 12.304 1.00 96.31 421 ALA A CA 1
ATOM 3005 C C . ALA A 1 421 ? -17.497 -1.069 13.610 1.00 96.31 421 ALA A C 1
ATOM 3007 O O . ALA A 1 421 ? -16.321 -0.716 13.706 1.00 96.31 421 ALA A O 1
ATOM 3008 N N . PHE A 1 422 ? -18.314 -1.016 14.668 1.00 95.62 422 PHE A N 1
ATOM 3009 C CA . PHE A 1 422 ? -17.908 -0.447 15.956 1.00 95.62 422 PHE A CA 1
ATOM 3010 C C . PHE A 1 422 ? -16.828 -1.289 16.658 1.00 95.62 422 PHE A C 1
ATOM 3012 O O . PHE A 1 422 ? -15.950 -0.759 17.344 1.00 95.62 422 PHE A O 1
ATOM 3019 N N . ARG A 1 423 ? -16.828 -2.611 16.439 1.00 94.88 423 ARG A N 1
ATOM 3020 C CA . ARG A 1 423 ? -15.733 -3.498 16.862 1.00 94.88 423 ARG A CA 1
ATOM 3021 C C . ARG A 1 423 ? -14.427 -3.151 16.143 1.00 94.88 423 ARG A C 1
ATOM 3023 O O . ARG A 1 423 ? -13.408 -3.011 16.815 1.00 94.88 423 ARG A O 1
ATOM 3030 N N . ALA A 1 424 ? -14.459 -2.943 14.824 1.00 94.25 424 ALA A N 1
ATOM 3031 C CA . ALA A 1 424 ? -13.283 -2.536 14.050 1.00 94.25 424 ALA A CA 1
ATOM 3032 C C . ALA A 1 424 ? -12.715 -1.185 14.527 1.00 94.25 424 ALA A C 1
ATOM 3034 O O . ALA A 1 424 ? -11.510 -1.079 14.767 1.00 94.25 424 ALA A O 1
ATOM 3035 N N . ALA A 1 425 ? -13.583 -0.195 14.776 1.00 94.75 425 ALA A N 1
ATOM 3036 C CA . ALA A 1 425 ? -13.201 1.094 15.357 1.00 94.75 425 ALA A CA 1
ATOM 3037 C C . ALA A 1 425 ? -12.481 0.931 16.713 1.00 94.75 425 ALA A C 1
ATOM 3039 O O . ALA A 1 425 ? -11.388 1.466 16.908 1.00 94.75 425 ALA A O 1
ATOM 3040 N N . ARG A 1 426 ? -13.028 0.130 17.642 1.00 92.50 426 ARG A N 1
ATOM 3041 C CA . ARG A 1 426 ? -12.378 -0.138 18.940 1.00 92.50 426 ARG A CA 1
ATOM 3042 C C . ARG A 1 426 ? -11.048 -0.879 18.807 1.00 92.50 426 ARG A C 1
ATOM 3044 O O . ARG A 1 426 ? -10.092 -0.503 19.482 1.00 92.50 426 ARG A O 1
ATOM 3051 N N . THR A 1 427 ? -10.956 -1.898 17.952 1.00 92.62 427 THR A N 1
ATOM 3052 C CA . THR A 1 427 ? -9.697 -2.628 17.721 1.00 92.62 427 THR A CA 1
ATOM 3053 C C . THR A 1 427 ? -8.616 -1.698 17.168 1.00 92.62 427 THR A C 1
ATOM 3055 O O . THR A 1 427 ? -7.493 -1.709 17.670 1.00 92.62 427 THR A O 1
ATOM 3058 N N . ALA A 1 428 ? -8.956 -0.825 16.216 1.00 91.31 428 ALA A N 1
ATOM 3059 C CA . ALA A 1 428 ? -8.035 0.191 15.716 1.00 91.31 428 ALA A CA 1
ATOM 3060 C C . ALA A 1 428 ? -7.640 1.209 16.803 1.00 91.31 428 ALA A C 1
ATOM 3062 O O . ALA A 1 428 ? -6.463 1.548 16.920 1.00 91.31 428 ALA A O 1
ATOM 3063 N N . ARG A 1 429 ? -8.580 1.650 17.657 1.00 89.19 429 ARG A N 1
ATOM 3064 C CA . ARG A 1 429 ? -8.286 2.594 18.752 1.00 89.19 429 ARG A CA 1
ATOM 3065 C C . ARG A 1 429 ? -7.352 2.009 19.815 1.00 89.19 429 ARG A C 1
ATOM 3067 O O . ARG A 1 429 ? -6.595 2.773 20.412 1.00 89.19 429 ARG A O 1
ATOM 3074 N N . LEU A 1 430 ? -7.393 0.693 20.039 1.00 86.81 430 LEU A N 1
ATOM 3075 C CA . LEU A 1 430 ? -6.484 -0.032 20.938 1.00 86.81 430 LEU A CA 1
ATOM 3076 C C . LEU A 1 430 ? -5.101 -0.290 20.318 1.00 86.81 430 LEU A C 1
ATOM 3078 O O . LEU A 1 430 ? -4.119 -0.349 21.050 1.00 86.81 430 LEU A O 1
ATOM 3082 N N . ALA A 1 431 ? -5.021 -0.437 18.992 1.00 81.69 431 ALA A N 1
ATOM 3083 C CA . ALA A 1 431 ? -3.760 -0.602 18.263 1.00 81.69 431 ALA A CA 1
ATOM 3084 C C . ALA A 1 431 ? -3.022 0.729 18.011 1.00 81.69 431 ALA A C 1
ATOM 3086 O O . ALA A 1 431 ? -1.811 0.732 17.791 1.00 81.69 431 ALA A O 1
ATOM 3087 N N . ALA A 1 432 ? -3.734 1.859 18.033 1.00 71.06 432 ALA A N 1
ATOM 3088 C CA . ALA A 1 432 ? -3.136 3.184 17.936 1.00 71.06 432 ALA A CA 1
ATOM 3089 C C . ALA A 1 432 ? -2.343 3.534 19.217 1.00 71.06 432 ALA A C 1
ATOM 3091 O O . ALA A 1 432 ? -2.884 3.369 20.318 1.00 71.06 432 ALA A O 1
ATOM 3092 N N . PRO A 1 433 ? -1.104 4.062 19.109 1.00 55.62 433 PRO A N 1
ATOM 3093 C CA . PRO A 1 433 ? -0.398 4.615 20.263 1.00 55.62 433 PRO A CA 1
ATOM 3094 C C . PRO A 1 433 ? -1.224 5.737 20.915 1.00 55.62 433 PRO A C 1
ATOM 3096 O O . PRO A 1 433 ? -2.052 6.377 20.259 1.00 55.62 433 PRO A O 1
ATOM 3099 N N . ARG A 1 434 ? -1.041 5.919 22.226 1.00 52.47 434 ARG A N 1
ATOM 3100 C CA . ARG A 1 434 ? -1.745 6.938 23.017 1.00 52.47 434 ARG A CA 1
ATOM 3101 C C . ARG A 1 434 ? -1.121 8.317 22.856 1.00 52.47 434 ARG A C 1
ATOM 3103 O O . ARG A 1 434 ? 0.124 8.370 22.788 1.00 52.47 434 ARG A O 1
#

Solvent-accessible surface area (backbone atoms only — not comparable to full-atom values): 25375 Å² total; per-residue (Å²): 140,82,84,80,78,78,80,76,77,75,72,56,76,82,56,47,15,56,53,51,17,51,52,48,51,48,35,51,41,59,62,49,48,92,51,33,66,53,45,60,67,40,70,78,57,64,85,75,38,44,71,71,71,82,42,49,91,42,58,19,36,40,42,39,35,29,36,53,92,97,50,77,76,25,48,34,33,46,36,33,84,45,57,52,73,65,56,52,46,45,24,25,57,38,27,76,83,37,63,73,52,36,54,29,37,72,69,80,43,84,50,76,64,63,62,41,29,88,50,23,68,62,53,61,62,55,59,76,53,65,32,24,51,34,71,83,55,54,68,93,81,33,57,102,47,36,48,87,41,70,58,48,31,44,51,50,52,52,50,28,54,46,17,36,78,37,53,51,54,47,40,27,33,36,53,40,44,62,69,53,51,37,49,42,33,53,50,39,52,55,71,73,64,62,84,77,78,78,80,78,92,75,89,84,86,87,89,86,82,89,84,89,88,86,86,89,89,88,86,90,82,86,82,86,87,80,83,76,72,92,86,71,79,61,68,68,62,63,54,74,72,61,75,79,78,79,92,74,80,81,74,87,73,72,80,72,79,75,83,72,75,79,85,54,89,90,61,65,91,56,53,69,58,51,53,50,50,52,54,49,50,51,54,47,26,71,70,69,76,49,76,95,73,84,71,48,76,66,48,48,51,38,57,42,38,61,38,89,69,36,47,75,44,45,59,67,49,12,60,75,67,77,45,53,57,67,56,49,52,46,33,29,48,12,33,77,40,43,39,70,35,20,27,54,42,63,71,49,80,44,87,51,62,66,65,65,51,50,54,38,50,50,46,30,32,70,78,33,66,89,42,60,96,52,63,47,77,54,62,29,29,43,36,39,96,52,19,29,26,24,57,22,95,77,65,24,17,38,10,19,23,61,46,87,88,86,40,76,43,58,45,62,47,52,25,72,48,43,43,57,4,41,48,33,10,45,54,51,46,69,71,46,84,132